Protein AF-A0A133NKD1-F1 (afdb_monomer)

Foldseek 3Di:
DVVVVVVVLVVLLVVLLVVQPDPDDDDAFDKDKFWWFDDCQWIWGDQDLPIAIEGRNVDHGAIKIAIWGFHDDDPHHTYTDGPDIDGDDQDPLQVVLVVLLVVLCPPHDLQVSLQLCQLQAQPLVSHDPVVCVLCVLLVNNVLRGHALLSVVLLLVLLLVVCVVVVHDPLVSLVVSLVVVVSSVSRHDDDLRNQLSNQLSVVVSCCVNVVDDDDPVNSLVVSVSVSCSVRVSCVPHLSNVLVSQLVCLVVQVLVLVCVVCVDQDPVVSVVSSLVSSLVSCQLSCCQPVQKRQDQSSVVCVPLVVLSSVLSSLSVVLSVCSVVPNSVVCSVVSSVSVVVSVVVSVVSSPDPPSMDGHPDRDDPVVSVVVVVVVVVVSVVSVVVSD

Organism: NCBI:txid134605

Radius of gyration: 22.09 Å; Cα contacts (8 Å, |Δi|>4): 475; chains: 1; bounding box: 61×48×62 Å

InterPro domains:
  IPR004477 ComEC/Rec2-related protein [PF03772] (120-377)
  IPR004477 ComEC/Rec2-related protein [TIGR00360] (141-310)
  IPR052159 Bacterial competence-related DNA uptake protein [PTHR30619] (53-376)

Solvent-accessible surface area (backbone atoms only — not comparable to full-atom values): 20751 Å² total; per-residue (Å²): 110,72,69,58,53,53,50,52,54,51,50,55,48,52,52,48,36,65,79,59,50,77,84,71,80,88,54,71,74,41,77,41,80,42,37,32,41,30,50,94,16,38,29,37,41,71,81,51,71,74,67,48,31,30,78,42,72,87,47,70,68,46,38,35,39,33,35,30,31,30,69,43,83,54,101,78,39,35,44,66,43,82,76,42,81,40,79,51,81,75,52,73,44,26,52,50,53,48,52,48,53,50,62,69,31,62,98,52,59,68,69,61,34,30,49,48,39,4,56,74,36,36,41,46,80,68,41,55,71,66,56,54,47,44,32,48,46,46,60,46,46,68,68,40,41,40,21,43,65,52,44,51,46,50,54,50,49,47,50,53,54,38,47,72,72,68,48,56,70,69,61,37,51,55,48,45,52,52,53,52,49,50,49,57,65,24,34,50,79,36,74,43,25,54,40,37,44,47,38,51,50,53,52,47,45,26,70,73,71,69,49,91,72,50,72,66,54,46,52,51,52,27,51,51,54,47,37,70,77,42,34,42,42,75,76,31,69,59,46,49,53,52,53,50,37,53,48,33,60,70,62,50,48,57,50,51,48,70,75,45,80,76,64,54,75,75,55,47,52,53,54,49,54,49,49,35,50,65,73,36,43,54,58,39,26,41,77,67,23,34,44,64,70,47,18,57,61,43,49,67,65,47,42,62,53,54,50,49,51,51,52,49,48,53,50,31,52,56,33,32,77,74,72,49,19,79,79,41,43,66,60,51,51,54,53,46,50,56,51,49,52,53,48,53,62,55,56,69,50,81,66,26,46,42,73,47,95,64,63,54,55,72,66,58,38,51,52,51,51,52,51,51,53,50,52,55,52,52,58,53,62,78,73,108

Structure (mmCIF, N/CA/C/O backbone):
data_AF-A0A133NKD1-F1
#
_entry.id   AF-A0A133NKD1-F1
#
loop_
_atom_site.group_PDB
_atom_site.id
_atom_site.type_symbol
_atom_site.label_atom_id
_atom_site.label_alt_id
_atom_site.label_comp_id
_atom_site.label_asym_id
_atom_site.label_entity_id
_atom_site.label_seq_id
_atom_site.pdbx_PDB_ins_code
_atom_site.Cartn_x
_atom_site.Cartn_y
_atom_site.Cartn_z
_atom_site.occupancy
_atom_site.B_iso_or_equiv
_atom_site.auth_seq_id
_atom_site.auth_comp_id
_atom_site.auth_asym_id
_atom_site.auth_atom_id
_atom_site.pdbx_PDB_model_num
ATOM 1 N N . MET A 1 1 ? -36.815 4.958 2.674 1.00 62.19 1 MET A N 1
ATOM 2 C CA . MET A 1 1 ? -35.725 5.811 2.136 1.00 62.19 1 MET A CA 1
ATOM 3 C C . MET A 1 1 ? -34.364 5.116 2.052 1.00 62.19 1 MET A C 1
ATOM 5 O O . MET A 1 1 ? -33.856 5.020 0.948 1.00 62.19 1 MET A O 1
ATOM 9 N N . LYS A 1 2 ? -33.764 4.587 3.135 1.00 70.75 2 LYS A N 1
ATOM 10 C CA . LYS A 1 2 ? -32.402 3.991 3.080 1.00 70.75 2 LYS A CA 1
ATOM 11 C C . LYS A 1 2 ? -32.243 2.848 2.058 1.00 70.75 2 LYS A C 1
ATOM 13 O O . LYS A 1 2 ? -31.287 2.861 1.297 1.00 70.75 2 LYS A O 1
ATOM 18 N N . HIS A 1 3 ? -33.197 1.916 1.980 1.00 75.06 3 HIS A N 1
ATOM 19 C CA . HIS A 1 3 ? -33.159 0.818 0.998 1.00 75.06 3 HIS A CA 1
ATOM 20 C C . HIS A 1 3 ? -33.235 1.293 -0.463 1.00 75.06 3 HIS A C 1
ATOM 22 O O . HIS A 1 3 ? -32.615 0.686 -1.326 1.00 75.06 3 HIS A O 1
ATOM 28 N N . ILE A 1 4 ? -33.925 2.410 -0.724 1.00 78.31 4 ILE A N 1
ATOM 29 C CA . ILE A 1 4 ? -34.031 3.013 -2.063 1.00 78.31 4 ILE A CA 1
ATOM 30 C C . ILE A 1 4 ? -32.682 3.607 -2.484 1.00 78.31 4 ILE A C 1
ATOM 32 O O . ILE A 1 4 ? -32.255 3.414 -3.616 1.00 78.31 4 ILE A O 1
ATOM 36 N N . ILE A 1 5 ? -31.975 4.265 -1.557 1.00 81.00 5 ILE A N 1
ATOM 37 C CA . ILE A 1 5 ? -30.634 4.809 -1.813 1.00 81.00 5 ILE A CA 1
ATOM 38 C C . ILE A 1 5 ? -29.655 3.677 -2.145 1.00 81.00 5 ILE A C 1
ATOM 40 O O . ILE A 1 5 ? -28.956 3.757 -3.148 1.00 81.00 5 ILE A O 1
ATOM 44 N N . TYR A 1 6 ? -29.630 2.598 -1.354 1.00 82.75 6 TYR A N 1
ATOM 45 C CA . TYR A 1 6 ? -28.760 1.451 -1.643 1.00 82.75 6 TYR A CA 1
ATOM 46 C C . TYR A 1 6 ? -29.097 0.777 -2.975 1.00 82.75 6 TYR A C 1
ATOM 48 O O . TYR A 1 6 ? -28.183 0.423 -3.713 1.00 82.75 6 TYR A O 1
ATOM 56 N N . PHE A 1 7 ? -30.384 0.638 -3.305 1.00 83.50 7 PHE A N 1
ATOM 57 C CA . PHE A 1 7 ? -30.811 0.110 -4.598 1.00 83.50 7 PHE A CA 1
ATOM 58 C C . PHE A 1 7 ? -30.307 0.976 -5.758 1.00 83.50 7 PHE A C 1
ATOM 60 O O . PHE A 1 7 ? -29.722 0.448 -6.697 1.00 83.50 7 PHE A O 1
ATOM 67 N N . PHE A 1 8 ? -30.456 2.300 -5.667 1.00 87.38 8 PHE A N 1
ATOM 68 C CA . PHE A 1 8 ? -29.977 3.217 -6.702 1.00 87.38 8 PHE A CA 1
ATOM 69 C C . PHE A 1 8 ? -28.451 3.173 -6.848 1.00 87.38 8 PHE A C 1
ATOM 71 O O . PHE A 1 8 ? -27.940 3.083 -7.959 1.00 87.38 8 PHE A O 1
ATOM 78 N N . LEU A 1 9 ? -27.714 3.145 -5.731 1.00 87.25 9 LEU A N 1
ATOM 79 C CA . LEU A 1 9 ? -26.256 2.994 -5.748 1.00 87.25 9 LEU A CA 1
ATOM 80 C C . LEU A 1 9 ? -25.830 1.682 -6.427 1.00 87.25 9 LEU A C 1
ATOM 82 O O . LEU A 1 9 ? -24.914 1.693 -7.248 1.00 87.25 9 LEU A O 1
ATOM 86 N N . LEU A 1 10 ? -26.495 0.565 -6.122 1.00 86.62 10 LEU A N 1
ATOM 87 C CA . LEU A 1 10 ? -26.226 -0.726 -6.763 1.00 86.62 10 LEU A CA 1
ATOM 88 C C . LEU A 1 10 ? -26.592 -0.725 -8.251 1.00 86.62 10 LEU A C 1
ATOM 90 O O . LEU A 1 10 ? -25.849 -1.290 -9.046 1.00 86.62 10 LEU A O 1
ATOM 94 N N . LEU A 1 11 ? -27.685 -0.064 -8.638 1.00 86.94 11 LEU A N 1
ATOM 95 C CA . LEU A 1 11 ? -28.083 0.078 -10.037 1.00 86.94 11 LEU A CA 1
ATOM 96 C C . LEU A 1 11 ? -27.037 0.866 -10.834 1.00 86.94 11 LEU A C 1
ATOM 98 O O . LEU A 1 11 ? -26.587 0.397 -11.876 1.00 86.94 11 LEU A O 1
ATOM 102 N N . CYS A 1 12 ? -26.594 2.018 -10.320 1.00 86.12 12 CYS A N 1
ATOM 103 C CA . CYS A 1 12 ? -25.524 2.796 -10.945 1.00 86.12 12 CYS A CA 1
ATOM 104 C C . CYS A 1 12 ? -24.234 1.978 -11.065 1.00 86.12 12 CYS A C 1
ATOM 106 O O . CYS A 1 12 ? -23.553 2.057 -12.083 1.00 86.12 12 CYS A O 1
ATOM 108 N N . LEU A 1 13 ? -23.909 1.173 -10.046 1.00 85.19 13 LEU A N 1
ATOM 109 C CA . LEU A 1 13 ? -22.760 0.270 -10.078 1.00 85.19 13 LEU A CA 1
ATOM 110 C C . LEU A 1 13 ? -22.907 -0.805 -11.157 1.00 85.19 13 LEU A C 1
ATOM 112 O O . LEU A 1 13 ? -21.966 -1.020 -11.912 1.00 85.19 13 LEU A O 1
ATOM 116 N N . GLY A 1 14 ? -24.080 -1.427 -11.275 1.00 81.44 14 GLY A N 1
ATOM 117 C CA . GLY A 1 14 ? -24.364 -2.413 -12.316 1.00 81.44 14 GLY A CA 1
ATOM 118 C C . GLY A 1 14 ? -24.193 -1.845 -13.725 1.00 81.44 14 GLY A C 1
ATOM 119 O O . GLY A 1 14 ? -23.487 -2.441 -14.533 1.00 81.44 14 GLY A O 1
ATOM 120 N N . ILE A 1 15 ? -24.759 -0.661 -13.990 1.00 82.06 15 ILE A N 1
ATOM 121 C CA . ILE A 1 15 ? -24.609 0.041 -15.278 1.00 82.06 15 ILE A CA 1
ATOM 122 C C . ILE A 1 15 ? -23.130 0.328 -15.554 1.00 82.06 15 ILE A C 1
ATOM 124 O O . ILE A 1 15 ? -22.613 -0.001 -16.618 1.00 82.06 15 ILE A O 1
ATOM 128 N N . ARG A 1 16 ? -22.421 0.879 -14.564 1.00 80.56 16 ARG A N 1
ATOM 129 C CA . ARG A 1 16 ? -21.008 1.240 -14.695 1.00 80.56 16 ARG A CA 1
ATOM 130 C C . ARG A 1 16 ? -20.103 0.034 -14.964 1.00 80.56 16 ARG A C 1
ATOM 132 O O . ARG A 1 16 ? -19.147 0.165 -15.722 1.00 80.56 16 ARG A O 1
ATOM 139 N N . LEU A 1 17 ? -20.382 -1.116 -14.348 1.00 79.00 17 LEU A N 1
ATOM 140 C CA . LEU A 1 17 ? -19.657 -2.366 -14.597 1.00 79.00 17 LEU A CA 1
ATOM 141 C C . LEU A 1 17 ? -19.950 -2.904 -16.004 1.00 79.00 17 LEU A C 1
ATOM 143 O O . LEU A 1 17 ? -19.018 -3.291 -16.701 1.00 79.00 17 LEU A O 1
ATOM 147 N N . TYR A 1 18 ? -21.214 -2.874 -16.434 1.00 76.62 18 TYR A N 1
ATOM 148 C CA . TYR A 1 18 ? -21.633 -3.344 -17.756 1.00 76.62 18 TYR A CA 1
ATOM 149 C C . TYR A 1 18 ? -21.004 -2.537 -18.903 1.00 76.62 18 TYR A C 1
ATOM 151 O O . TYR A 1 18 ? -20.548 -3.117 -19.879 1.00 76.62 18 TYR A O 1
ATOM 159 N N . GLU A 1 19 ? -20.927 -1.210 -18.778 1.00 72.75 19 GLU A N 1
ATOM 160 C CA . GLU A 1 19 ? -20.387 -0.338 -19.834 1.00 72.75 19 GLU A CA 1
ATOM 161 C C . GLU A 1 19 ? -18.860 -0.387 -19.992 1.00 72.75 19 GLU A C 1
ATOM 163 O O . GLU A 1 19 ? -18.335 0.080 -21.001 1.00 72.75 19 GLU A O 1
ATOM 168 N N . LYS A 1 20 ? -18.123 -0.830 -18.965 1.00 68.44 20 LYS A N 1
ATOM 169 C CA . LYS A 1 20 ? -16.663 -0.629 -18.888 1.00 68.44 20 LYS A CA 1
ATOM 170 C C . LYS A 1 20 ? -15.842 -1.893 -18.717 1.00 68.44 20 LYS A C 1
ATOM 172 O O . LYS A 1 20 ? -14.627 -1.827 -18.896 1.00 68.44 20 LYS A O 1
ATOM 177 N N . ILE A 1 21 ? -16.452 -3.013 -18.348 1.00 64.06 21 ILE A N 1
ATOM 178 C CA . ILE A 1 21 ? -15.750 -4.292 -18.354 1.00 64.06 21 ILE A CA 1
ATOM 179 C C . ILE A 1 21 ? -15.891 -4.873 -19.759 1.00 64.06 21 ILE A C 1
ATOM 181 O O . ILE A 1 21 ? -16.859 -5.566 -20.057 1.00 64.06 21 ILE A O 1
ATOM 185 N N . ASP A 1 22 ? -14.917 -4.575 -20.618 1.00 58.78 22 ASP A N 1
ATOM 186 C CA . ASP A 1 22 ? -14.741 -5.333 -21.852 1.00 58.78 22 ASP A CA 1
ATOM 187 C C . ASP A 1 22 ? -14.239 -6.730 -21.487 1.00 58.78 22 ASP A C 1
ATOM 189 O O . ASP A 1 22 ? -13.121 -6.909 -21.000 1.00 58.78 22 ASP A O 1
ATOM 193 N N . PHE A 1 23 ? -15.102 -7.721 -21.691 1.00 55.69 23 PHE A N 1
ATOM 194 C CA . PHE A 1 23 ? -14.771 -9.138 -21.536 1.00 55.69 23 PHE A CA 1
ATOM 195 C C . PHE A 1 23 ? -14.099 -9.722 -22.787 1.00 55.69 23 PHE A C 1
ATOM 197 O O . PHE A 1 23 ? -13.771 -10.906 -22.796 1.00 55.69 23 PHE A O 1
ATOM 204 N N . TYR A 1 24 ? -13.921 -8.925 -23.845 1.00 54.00 24 TYR A N 1
ATOM 205 C CA . TYR A 1 24 ? -13.386 -9.403 -25.113 1.00 54.00 24 TYR A CA 1
ATOM 206 C C . TYR A 1 24 ? -11.884 -9.679 -25.016 1.00 54.00 24 TYR A C 1
ATOM 208 O O . TYR A 1 24 ? -11.109 -8.893 -24.464 1.00 54.00 24 TYR A O 1
ATOM 216 N N . GLU A 1 25 ? -11.478 -10.835 -25.538 1.00 62.97 25 GLU A N 1
ATOM 217 C CA . GLU A 1 25 ? -10.070 -11.167 -25.714 1.00 62.97 25 GLU A CA 1
ATOM 218 C C . GLU A 1 25 ? -9.441 -10.222 -26.737 1.00 62.97 25 GLU A C 1
ATOM 220 O O . GLU A 1 25 ? -10.036 -9.935 -27.767 1.00 62.97 25 GLU A O 1
ATOM 225 N N . LEU A 1 26 ? -8.232 -9.750 -26.434 1.00 71.25 26 LEU A N 1
ATOM 226 C CA . LEU A 1 26 ? -7.439 -8.946 -27.358 1.00 71.25 26 LEU A CA 1
ATOM 227 C C . LEU A 1 26 ? -6.907 -9.804 -28.501 1.00 71.25 26 LEU A C 1
ATOM 229 O O . LEU A 1 26 ? -6.305 -10.856 -28.227 1.00 71.25 26 LEU A O 1
ATOM 233 N N . TYR A 1 27 ? -7.053 -9.296 -29.723 1.00 75.25 27 TYR A N 1
ATOM 234 C CA . TYR A 1 27 ? -6.557 -9.923 -30.947 1.00 75.25 27 TYR A CA 1
ATOM 235 C C . TYR A 1 27 ? -5.380 -9.147 -31.550 1.00 75.25 27 TYR A C 1
ATOM 237 O O . TYR A 1 27 ? -5.255 -7.934 -31.385 1.00 75.25 27 TYR A O 1
ATOM 245 N N . GLU A 1 28 ? -4.509 -9.857 -32.262 1.00 82.25 28 GLU A N 1
ATOM 246 C CA . GLU A 1 28 ? -3.465 -9.237 -33.084 1.00 82.25 28 GLU A CA 1
ATOM 247 C C . GLU A 1 28 ? -4.114 -8.406 -34.207 1.00 82.25 28 GLU A C 1
ATOM 249 O O . GLU A 1 28 ? -5.122 -8.813 -34.789 1.00 82.25 28 GLU A O 1
ATOM 254 N N . GLY A 1 29 ? -3.573 -7.215 -34.469 1.00 79.25 29 GLY A N 1
ATOM 255 C CA . GLY A 1 29 ? -4.135 -6.205 -35.375 1.00 79.25 29 GLY A CA 1
ATOM 256 C C . GLY A 1 29 ? -5.230 -5.318 -34.763 1.00 79.25 29 GLY A C 1
ATOM 257 O O . GLY A 1 29 ? -5.755 -4.427 -35.431 1.00 79.25 29 GLY A O 1
ATOM 258 N N . GLU A 1 30 ? -5.608 -5.526 -33.497 1.00 85.25 30 GLU A N 1
ATOM 259 C CA . GLU A 1 30 ? -6.584 -4.670 -32.819 1.00 85.25 30 GLU A CA 1
ATOM 260 C C . GLU A 1 30 ? -5.946 -3.346 -32.370 1.00 85.25 30 GLU A C 1
ATOM 262 O O . GLU A 1 30 ? -4.880 -3.326 -31.745 1.00 85.25 30 GLU A O 1
ATOM 267 N N . LYS A 1 31 ? -6.630 -2.228 -32.646 1.00 86.31 31 LYS A N 1
ATOM 268 C CA . LYS A 1 31 ? -6.233 -0.897 -32.171 1.00 86.31 31 LYS A CA 1
ATOM 269 C C . LYS A 1 31 ? -6.848 -0.594 -30.824 1.00 86.31 31 LYS A C 1
ATOM 271 O O . LYS A 1 31 ? -8.061 -0.666 -30.638 1.00 86.31 31 LYS A O 1
ATOM 276 N N . ILE A 1 32 ? -5.996 -0.205 -29.890 1.00 85.81 32 ILE A N 1
ATOM 277 C CA . ILE A 1 32 ? -6.346 -0.067 -28.492 1.00 85.81 32 ILE A CA 1
ATOM 278 C C . ILE A 1 32 ? -5.828 1.231 -27.893 1.00 85.81 32 ILE A C 1
ATOM 280 O O . ILE A 1 32 ? -4.662 1.584 -28.024 1.00 85.81 32 ILE A O 1
ATOM 284 N N . PHE A 1 33 ? -6.687 1.922 -27.148 1.00 85.25 33 PHE A N 1
ATOM 285 C CA . PHE A 1 33 ? -6.259 3.066 -26.352 1.00 85.25 33 PHE A CA 1
ATOM 286 C C . PHE A 1 33 ? -5.637 2.601 -25.030 1.00 85.25 33 PHE A C 1
ATOM 288 O O . PHE A 1 33 ? -6.287 1.908 -24.233 1.00 85.25 33 PHE A O 1
ATOM 295 N N . LEU A 1 34 ? -4.396 3.007 -24.767 1.00 83.44 34 LEU A N 1
ATOM 296 C CA . LEU A 1 34 ? -3.680 2.701 -23.533 1.00 83.44 34 LEU A CA 1
ATOM 297 C C . LEU A 1 34 ? -3.159 3.965 -22.861 1.00 83.44 34 LEU A C 1
ATOM 299 O O . LEU A 1 34 ? -2.556 4.835 -23.485 1.00 83.44 34 LEU A O 1
ATOM 303 N N . GLU A 1 35 ? -3.326 4.005 -21.543 1.00 85.12 35 GLU A N 1
ATOM 304 C CA . GLU A 1 35 ? -2.489 4.830 -20.679 1.00 85.12 35 GLU A CA 1
ATOM 305 C C . GLU A 1 35 ? -1.326 3.959 -20.204 1.00 85.12 35 GLU A C 1
ATOM 307 O O . GLU A 1 35 ? -1.556 2.920 -19.584 1.00 85.12 35 GLU A O 1
ATOM 312 N N . LEU A 1 36 ? -0.093 4.354 -20.510 1.00 83.38 36 LEU A N 1
ATOM 313 C CA . LEU A 1 36 ? 1.135 3.633 -20.190 1.00 83.38 36 LEU A CA 1
ATOM 314 C C . LEU A 1 36 ? 2.007 4.435 -19.225 1.00 83.38 36 LEU A C 1
ATOM 316 O O . LEU A 1 36 ? 2.094 5.658 -19.299 1.00 83.38 36 LEU A O 1
ATOM 320 N N . GLU A 1 37 ? 2.727 3.735 -18.360 1.00 80.12 37 GLU A N 1
ATOM 321 C CA . GLU A 1 37 ? 3.894 4.280 -17.669 1.00 80.12 37 GLU A CA 1
ATOM 322 C C . GLU A 1 37 ? 5.147 3.559 -18.168 1.00 80.12 37 GLU A C 1
ATOM 324 O O . GLU A 1 37 ? 5.173 2.328 -18.190 1.00 80.12 37 GLU A O 1
ATOM 329 N N . VAL A 1 38 ? 6.150 4.325 -18.600 1.00 82.19 38 VAL A N 1
ATOM 330 C CA . VAL A 1 38 ? 7.425 3.834 -19.134 1.00 82.19 38 VAL A CA 1
ATOM 331 C C . VAL A 1 38 ? 8.556 4.161 -18.162 1.00 82.19 38 VAL A C 1
ATOM 333 O O . VAL A 1 38 ? 8.595 5.258 -17.606 1.00 82.19 38 VAL A O 1
ATOM 336 N N . TYR A 1 39 ? 9.451 3.199 -17.932 1.00 75.25 39 TYR A N 1
ATOM 337 C CA . TYR A 1 39 ? 10.703 3.375 -17.183 1.00 75.25 39 TYR A CA 1
ATOM 338 C C . TYR A 1 39 ? 11.741 2.413 -17.730 1.00 75.25 39 TYR A C 1
ATOM 340 O O . TYR A 1 39 ? 11.453 1.222 -17.905 1.00 75.25 39 TYR A O 1
ATOM 348 N N . HIS A 1 40 ? 12.926 2.935 -18.027 1.00 73.69 40 HIS A N 1
ATOM 349 C CA . HIS A 1 40 ? 14.023 2.212 -18.662 1.00 73.69 40 HIS A CA 1
ATOM 350 C C . HIS A 1 40 ? 13.547 1.352 -19.845 1.00 73.69 40 HIS A C 1
ATOM 352 O O . HIS A 1 40 ? 13.880 0.170 -19.962 1.00 73.69 40 HIS A O 1
ATOM 358 N N . GLY A 1 41 ? 12.693 1.933 -20.695 1.00 75.06 41 GLY A N 1
ATOM 359 C CA . GLY A 1 41 ? 12.200 1.284 -21.907 1.00 75.06 41 GLY A CA 1
ATOM 360 C C . GLY A 1 41 ? 11.145 0.189 -21.706 1.00 75.06 41 GLY A C 1
ATOM 361 O O . GLY A 1 41 ? 10.854 -0.558 -22.640 1.00 75.06 41 GLY A O 1
ATOM 362 N N . ARG A 1 42 ? 10.568 0.039 -20.506 1.00 80.06 42 ARG A N 1
ATOM 363 C CA . ARG A 1 42 ? 9.476 -0.913 -20.228 1.00 80.06 42 ARG A CA 1
ATOM 364 C C . ARG A 1 42 ? 8.186 -0.165 -19.936 1.00 80.06 42 ARG A C 1
ATOM 366 O O . ARG A 1 42 ? 8.153 0.629 -19.004 1.00 80.06 42 ARG A O 1
ATOM 373 N N . GLY A 1 43 ? 7.139 -0.450 -20.706 1.00 80.75 43 GLY A N 1
ATOM 374 C CA . GLY A 1 43 ? 5.807 0.127 -20.555 1.00 80.75 43 GLY A CA 1
ATOM 375 C C . GLY A 1 43 ? 4.857 -0.779 -19.769 1.00 80.75 43 GLY A C 1
ATOM 376 O O . GLY A 1 43 ? 4.867 -2.000 -19.944 1.00 80.75 43 GLY A O 1
ATOM 377 N N . ARG A 1 44 ? 4.008 -0.186 -18.926 1.00 81.88 44 ARG A N 1
ATOM 378 C CA . ARG A 1 44 ? 2.914 -0.862 -18.213 1.00 81.88 44 ARG A CA 1
ATOM 379 C C . ARG A 1 44 ? 1.596 -0.121 -18.417 1.00 81.88 44 ARG A C 1
ATOM 381 O O . ARG A 1 44 ? 1.525 1.065 -18.109 1.00 81.88 44 ARG A O 1
ATOM 388 N N . SER A 1 45 ? 0.538 -0.822 -18.830 1.00 81.44 45 SER A N 1
ATOM 389 C CA . SER A 1 45 ? -0.804 -0.232 -18.940 1.00 81.44 45 SER A CA 1
ATOM 390 C C 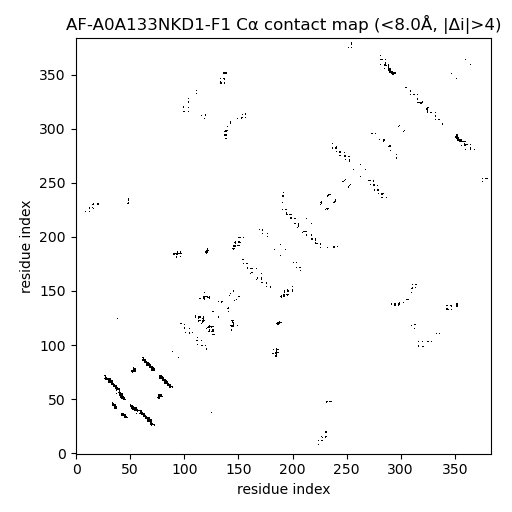. SER A 1 45 ? -1.446 0.068 -17.588 1.00 81.44 45 SER A C 1
ATOM 392 O O . SER A 1 45 ? -1.373 -0.745 -16.663 1.00 81.44 45 SER A O 1
ATOM 394 N N . LEU A 1 46 ? -2.160 1.187 -17.519 1.00 72.69 46 LEU A N 1
ATOM 395 C CA . LEU A 1 46 ? -2.805 1.722 -16.320 1.00 72.69 46 LEU A CA 1
ATOM 396 C C . LEU A 1 46 ? -4.332 1.603 -16.352 1.00 72.69 46 LEU A C 1
ATOM 398 O O . LEU A 1 46 ? -4.966 1.520 -15.306 1.00 72.69 46 LEU A O 1
ATOM 402 N N . ASN A 1 47 ? -4.924 1.588 -17.544 1.00 71.00 47 ASN A N 1
ATOM 403 C CA . ASN A 1 47 ? -6.368 1.701 -17.765 1.00 71.00 47 ASN A CA 1
ATOM 404 C C . ASN A 1 47 ? -7.052 0.366 -18.126 1.00 71.00 47 ASN A C 1
ATOM 406 O O . ASN A 1 47 ? -8.187 0.366 -18.598 1.00 71.00 47 ASN A O 1
ATOM 410 N N . ARG A 1 48 ? -6.375 -0.770 -17.932 1.00 68.88 48 ARG A N 1
ATOM 411 C CA . ARG A 1 48 ? -6.832 -2.103 -18.359 1.00 68.88 48 ARG A CA 1
ATOM 412 C C . ARG A 1 48 ? -6.927 -3.071 -17.184 1.00 68.88 48 ARG A C 1
ATOM 414 O O . ARG A 1 48 ? -6.102 -3.028 -16.274 1.00 68.88 48 ARG A O 1
ATOM 421 N N . TYR A 1 49 ? -7.896 -3.990 -17.252 1.00 58.69 49 TYR A N 1
ATOM 422 C CA . TYR A 1 49 ? -8.032 -5.098 -16.300 1.00 58.69 49 TYR A CA 1
ATOM 423 C C . TYR A 1 49 ? -6.807 -6.025 -16.323 1.00 58.69 49 TYR A C 1
ATOM 425 O O . TYR A 1 49 ? -6.144 -6.233 -15.306 1.00 58.69 49 TYR A O 1
ATOM 433 N N . GLN A 1 50 ? -6.486 -6.560 -17.503 1.00 66.62 50 GLN A N 1
ATOM 434 C CA . GLN A 1 50 ? -5.246 -7.289 -17.726 1.00 66.62 50 GLN A CA 1
ATOM 435 C C . GLN A 1 50 ? -4.148 -6.272 -18.011 1.00 66.62 50 GLN A C 1
ATOM 437 O O . GLN A 1 50 ? -4.191 -5.563 -19.014 1.00 66.62 50 GLN A O 1
ATOM 442 N N . THR A 1 51 ? -3.185 -6.172 -17.093 1.00 70.81 51 THR A N 1
ATOM 443 C CA . THR A 1 51 ? -2.039 -5.282 -17.276 1.00 70.81 51 THR A CA 1
ATOM 444 C C . THR A 1 51 ? -1.228 -5.749 -18.481 1.00 70.81 51 THR A C 1
ATOM 446 O O . THR A 1 51 ? -0.677 -6.848 -18.475 1.00 70.81 51 THR A O 1
ATOM 449 N N . ILE A 1 52 ? -1.132 -4.891 -19.489 1.00 77.75 52 ILE A N 1
ATOM 450 C CA . ILE A 1 52 ? -0.260 -5.064 -20.640 1.00 77.75 52 ILE A CA 1
ATOM 451 C C . ILE A 1 52 ? 1.130 -4.566 -20.250 1.00 77.75 52 ILE A C 1
ATOM 453 O O . ILE A 1 52 ? 1.303 -3.413 -19.847 1.00 77.75 52 ILE A O 1
ATOM 457 N N . TYR A 1 53 ? 2.113 -5.452 -20.358 1.00 80.38 53 TYR A N 1
ATOM 458 C CA . TYR A 1 53 ? 3.527 -5.108 -20.285 1.00 80.38 53 TYR A CA 1
ATOM 459 C C . TYR A 1 53 ? 4.080 -5.052 -21.701 1.00 80.38 53 TYR A C 1
ATOM 461 O O . TYR A 1 53 ? 3.811 -5.947 -22.493 1.00 80.38 53 TYR A O 1
ATOM 469 N N . THR A 1 54 ? 4.853 -4.026 -22.025 1.00 83.44 54 THR A N 1
ATOM 470 C CA . THR A 1 54 ? 5.412 -3.836 -23.366 1.00 83.44 54 THR A CA 1
ATOM 471 C C . THR A 1 54 ? 6.848 -3.325 -23.283 1.00 83.44 54 THR A C 1
ATOM 473 O O . THR A 1 54 ? 7.276 -2.800 -22.249 1.00 83.44 54 THR A O 1
ATOM 476 N N . LYS A 1 55 ? 7.621 -3.507 -24.351 1.00 83.75 55 LYS A N 1
ATOM 477 C CA . LYS A 1 55 ? 8.964 -2.940 -24.486 1.00 83.75 55 LYS A CA 1
ATOM 478 C C . LYS A 1 55 ? 8.870 -1.736 -25.413 1.00 83.75 55 LYS A C 1
ATOM 480 O O . LYS A 1 55 ? 8.547 -1.884 -26.579 1.00 83.75 55 LYS A O 1
ATOM 485 N N . LEU A 1 56 ? 9.170 -0.562 -24.876 1.00 81.69 56 LEU A N 1
ATOM 486 C CA . LEU A 1 56 ? 9.174 0.716 -25.583 1.00 81.69 56 LEU A CA 1
ATOM 487 C C . LEU A 1 56 ? 10.522 1.385 -25.323 1.00 81.69 56 LEU A C 1
ATOM 489 O O . LEU A 1 56 ? 10.603 2.397 -24.633 1.00 81.69 56 LEU A O 1
ATOM 493 N N . ALA A 1 57 ? 11.594 0.747 -25.804 1.00 75.44 57 ALA A N 1
ATOM 494 C CA . ALA A 1 57 ? 12.978 1.129 -25.506 1.00 75.44 57 ALA A CA 1
ATOM 495 C C . ALA A 1 57 ? 13.325 2.564 -25.931 1.00 75.44 57 ALA A C 1
ATOM 497 O O . ALA A 1 57 ? 14.222 3.172 -25.357 1.00 75.44 57 ALA A O 1
ATOM 498 N N . GLU A 1 58 ? 12.598 3.096 -26.909 1.00 80.19 58 GLU A N 1
ATOM 499 C CA . GLU A 1 58 ? 12.804 4.425 -27.482 1.00 80.19 58 GLU A CA 1
ATOM 500 C C . GLU A 1 58 ? 12.174 5.554 -26.651 1.00 80.19 58 GLU A C 1
ATOM 502 O O . GLU A 1 58 ? 12.475 6.724 -26.875 1.00 80.19 58 GLU A O 1
ATOM 507 N N . LEU A 1 59 ? 11.303 5.228 -25.689 1.00 82.75 59 LEU A N 1
ATOM 508 C CA . LEU A 1 59 ? 10.607 6.224 -24.880 1.00 82.75 59 LEU A CA 1
ATOM 509 C C . LEU A 1 59 ? 11.354 6.529 -23.581 1.00 82.75 59 LEU A C 1
ATOM 511 O O . LEU A 1 59 ? 11.736 5.634 -22.826 1.00 82.75 59 LEU A O 1
ATOM 515 N N . GLU A 1 60 ? 11.479 7.823 -23.286 1.00 83.44 60 GLU A N 1
ATOM 516 C CA . GLU A 1 60 ? 11.936 8.300 -21.984 1.00 83.44 60 GLU A CA 1
ATOM 517 C C . GLU A 1 60 ? 10.977 7.892 -20.864 1.00 83.44 60 GLU A C 1
ATOM 519 O O . GLU A 1 60 ? 9.766 7.742 -21.070 1.00 83.44 60 GLU A O 1
ATOM 524 N N . ASP A 1 61 ? 11.500 7.842 -19.643 1.00 80.50 61 ASP A N 1
ATOM 525 C CA . ASP A 1 61 ? 10.705 7.587 -18.452 1.00 80.50 61 ASP A CA 1
ATOM 526 C C . ASP A 1 61 ? 9.583 8.625 -18.292 1.00 80.50 61 ASP A C 1
ATOM 528 O O . ASP A 1 61 ? 9.798 9.843 -18.341 1.00 80.50 61 ASP A O 1
ATOM 532 N N . GLY A 1 62 ? 8.359 8.151 -18.072 1.00 78.50 62 GLY A N 1
ATOM 533 C CA . GLY A 1 62 ? 7.194 9.019 -17.946 1.00 78.50 62 GLY A CA 1
ATOM 534 C C . GLY A 1 62 ? 5.872 8.311 -18.201 1.00 78.50 62 GLY A C 1
ATOM 535 O O . GLY A 1 62 ? 5.822 7.115 -18.481 1.00 78.50 62 GLY A O 1
ATOM 536 N N . ARG A 1 63 ? 4.777 9.067 -18.094 1.00 83.94 63 ARG A N 1
ATOM 537 C CA . ARG A 1 63 ? 3.438 8.588 -18.444 1.00 83.94 63 ARG A CA 1
ATOM 538 C C . ARG A 1 63 ? 3.064 9.031 -19.843 1.00 83.94 63 ARG A C 1
ATOM 540 O O . ARG A 1 63 ? 3.336 10.165 -20.230 1.00 83.94 63 ARG A O 1
ATOM 547 N N . TYR A 1 64 ? 2.388 8.149 -20.554 1.00 86.62 64 TYR A N 1
ATOM 548 C CA . TYR A 1 64 ? 1.940 8.360 -21.914 1.00 86.62 64 TYR A CA 1
ATOM 549 C C . TYR A 1 64 ? 0.491 7.903 -22.057 1.00 86.62 64 TYR A C 1
ATOM 551 O O . TYR A 1 64 ? 0.056 6.975 -21.381 1.00 86.62 64 TYR A O 1
ATOM 559 N N . GLU A 1 65 ? -0.264 8.553 -22.926 1.00 89.88 65 GLU A N 1
ATOM 560 C CA . GLU A 1 65 ? -1.591 8.113 -23.351 1.00 89.88 65 GLU A CA 1
ATOM 561 C C . GLU A 1 65 ? -1.643 8.129 -24.876 1.00 89.88 65 GLU A C 1
ATOM 563 O O . GLU A 1 65 ? -1.051 9.011 -25.504 1.00 89.88 65 GLU A O 1
ATOM 568 N N . GLY A 1 66 ? -2.279 7.131 -25.478 1.00 89.44 66 GLY A N 1
ATOM 569 C CA . GLY A 1 66 ? -2.196 6.959 -26.919 1.00 89.44 66 GLY A CA 1
ATOM 570 C C . GLY A 1 66 ? -2.924 5.734 -27.442 1.00 89.44 66 GLY A C 1
ATOM 571 O O . GLY A 1 66 ? -3.409 4.904 -26.671 1.00 89.44 66 GLY A O 1
ATOM 572 N N . GLU A 1 67 ? -2.993 5.636 -28.762 1.00 90.44 67 GLU A N 1
ATOM 573 C CA . GLU A 1 67 ? -3.495 4.459 -29.465 1.00 90.44 67 GLU A CA 1
ATOM 574 C C . GLU A 1 67 ? -2.331 3.575 -29.904 1.00 90.44 67 GLU A C 1
ATOM 576 O O . GLU A 1 67 ? -1.335 4.060 -30.445 1.00 90.44 67 GLU A O 1
ATOM 581 N N . PHE A 1 68 ? -2.485 2.276 -29.676 1.00 89.75 68 PHE A N 1
ATOM 582 C CA . PHE A 1 68 ? -1.502 1.249 -29.983 1.00 89.75 68 PHE A CA 1
ATOM 583 C C . PHE A 1 68 ? -2.155 0.135 -30.787 1.00 89.75 68 PHE A C 1
ATOM 585 O O . PHE A 1 68 ? -3.293 -0.233 -30.505 1.00 89.75 68 PHE A O 1
ATOM 592 N N . GLU A 1 69 ? -1.435 -0.427 -31.747 1.00 90.00 69 GLU A N 1
ATOM 593 C CA . GLU A 1 69 ? -1.850 -1.632 -32.465 1.00 90.00 69 GLU A CA 1
ATOM 594 C C . GLU A 1 69 ? -1.113 -2.843 -31.890 1.00 90.00 69 GLU A C 1
ATOM 596 O O . GLU A 1 69 ? 0.093 -2.784 -31.640 1.00 90.00 69 GLU A O 1
ATOM 601 N N . ILE A 1 70 ? -1.841 -3.925 -31.610 1.00 88.50 70 ILE A N 1
ATOM 602 C CA . ILE A 1 70 ? -1.245 -5.150 -31.066 1.00 88.50 70 ILE A CA 1
ATOM 603 C C . ILE A 1 70 ? -0.588 -5.924 -32.207 1.00 88.50 70 ILE A C 1
ATOM 605 O O . ILE A 1 70 ? -1.291 -6.498 -33.034 1.00 88.50 70 ILE A O 1
ATOM 609 N N . LEU A 1 71 ? 0.742 -5.978 -32.226 1.00 86.88 71 LEU A N 1
ATOM 610 C CA . LEU A 1 71 ? 1.496 -6.730 -33.232 1.00 86.88 71 LEU A CA 1
ATOM 611 C C . LEU A 1 71 ? 1.602 -8.211 -32.867 1.00 86.88 71 LEU A C 1
ATOM 613 O O . LEU A 1 71 ? 1.324 -9.072 -33.692 1.00 86.88 71 LEU A O 1
ATOM 617 N N . GLU A 1 72 ? 1.980 -8.498 -31.621 1.00 85.75 72 GLU A N 1
ATOM 618 C CA . GLU A 1 72 ? 2.144 -9.865 -31.124 1.00 85.75 72 GLU A CA 1
ATOM 619 C C . GLU A 1 72 ? 1.723 -9.954 -29.654 1.00 85.75 72 GLU A C 1
ATOM 621 O O . GLU A 1 72 ? 2.052 -9.092 -28.823 1.00 85.75 72 GLU A O 1
ATOM 626 N N . LYS A 1 73 ? 1.012 -11.032 -29.311 1.00 81.00 73 LYS A N 1
ATOM 627 C CA . LYS A 1 73 ? 0.594 -11.331 -27.938 1.00 81.00 73 LYS A CA 1
ATOM 628 C C . LYS A 1 73 ? 1.370 -12.521 -27.382 1.00 81.00 73 LYS A C 1
ATOM 630 O O . LYS A 1 73 ? 1.077 -13.673 -27.688 1.00 81.00 73 LYS A O 1
ATOM 635 N N . THR A 1 74 ? 2.283 -12.259 -26.448 1.00 77.56 74 THR A N 1
ATOM 636 C CA . THR A 1 74 ? 2.933 -13.323 -25.665 1.00 77.56 74 THR A CA 1
ATOM 637 C C . THR A 1 74 ? 2.288 -13.466 -24.278 1.00 77.56 74 THR A C 1
ATOM 639 O O . THR A 1 74 ? 1.615 -12.547 -23.802 1.00 77.56 74 THR A O 1
ATOM 642 N N . PRO A 1 75 ? 2.523 -14.576 -23.549 1.00 66.94 75 PRO A N 1
ATOM 643 C CA . PRO A 1 75 ? 2.025 -14.738 -22.179 1.00 66.94 75 PRO A CA 1
ATOM 644 C C . PRO A 1 75 ? 2.535 -13.690 -21.175 1.00 66.94 75 PRO A C 1
ATOM 646 O O . PRO A 1 75 ? 1.969 -13.565 -20.089 1.00 66.94 75 PRO A O 1
ATOM 649 N N . TYR A 1 76 ? 3.616 -12.968 -21.498 1.00 63.66 76 TYR A N 1
ATOM 650 C CA . TYR A 1 76 ? 4.310 -12.073 -20.565 1.00 63.66 76 TYR A CA 1
ATOM 651 C C . TYR A 1 76 ? 4.374 -10.613 -21.024 1.00 63.66 76 TYR A C 1
ATOM 653 O O . TYR A 1 76 ? 4.475 -9.725 -20.177 1.00 63.66 76 TYR A O 1
ATOM 661 N N . TYR A 1 77 ? 4.354 -10.355 -22.331 1.00 80.56 77 TYR A N 1
ATOM 662 C CA . TYR A 1 77 ? 4.418 -9.016 -22.910 1.00 80.56 77 TYR A CA 1
ATOM 663 C C . TYR A 1 77 ? 3.648 -8.928 -24.231 1.00 80.56 77 TYR A C 1
ATOM 665 O O . TYR A 1 77 ? 3.462 -9.923 -24.928 1.00 80.56 77 TYR A O 1
ATOM 673 N N . TYR A 1 78 ? 3.233 -7.716 -24.570 1.00 84.00 78 TYR A N 1
ATOM 674 C CA . TYR A 1 78 ? 2.610 -7.366 -25.836 1.00 84.00 78 TYR A CA 1
ATOM 675 C C . TYR A 1 78 ? 3.605 -6.536 -26.635 1.00 84.00 78 TYR A C 1
ATOM 677 O O . TYR A 1 78 ? 4.173 -5.562 -26.116 1.00 84.00 78 TYR A O 1
ATOM 685 N N . GLU A 1 79 ? 3.813 -6.927 -27.882 1.00 86.38 79 GLU A N 1
ATOM 686 C CA . GLU A 1 79 ? 4.490 -6.086 -28.854 1.00 86.38 79 GLU A CA 1
ATOM 687 C C . GLU A 1 79 ? 3.460 -5.124 -29.439 1.00 86.38 79 GLU A C 1
ATOM 689 O O . GLU A 1 79 ? 2.398 -5.543 -29.900 1.00 86.38 79 GLU A O 1
ATOM 694 N N . LEU A 1 80 ? 3.730 -3.827 -29.302 1.00 88.31 80 LEU A N 1
ATOM 695 C CA . LEU A 1 80 ? 2.787 -2.766 -29.626 1.00 88.31 80 LEU A CA 1
ATOM 696 C C . LEU A 1 80 ? 3.421 -1.815 -30.633 1.00 88.31 80 LEU A C 1
ATOM 698 O O . LEU A 1 80 ? 4.519 -1.312 -30.392 1.00 88.31 80 LEU A O 1
ATOM 702 N N . GLU A 1 81 ? 2.699 -1.512 -31.704 1.00 88.69 81 GLU A N 1
ATOM 703 C CA . GLU A 1 81 ? 3.027 -0.399 -32.589 1.00 88.69 81 GLU A CA 1
ATOM 704 C C . GLU A 1 81 ? 2.366 0.880 -32.072 1.00 88.69 81 GLU A C 1
ATOM 706 O O . GLU A 1 81 ? 1.196 0.883 -31.685 1.00 88.69 81 GLU A O 1
ATOM 711 N N . ILE A 1 82 ? 3.113 1.984 -32.043 1.00 90.38 82 ILE A N 1
ATOM 712 C CA . ILE A 1 82 ? 2.605 3.282 -31.594 1.00 90.38 82 ILE A CA 1
ATOM 713 C C . ILE A 1 82 ? 1.839 3.941 -32.752 1.00 90.38 82 ILE A C 1
ATOM 715 O O . ILE A 1 82 ? 2.457 4.456 -33.680 1.00 90.38 82 ILE A O 1
ATOM 719 N N . CYS A 1 83 ? 0.505 3.995 -32.684 1.00 88.75 83 CYS A N 1
ATOM 720 C CA . CYS A 1 83 ? -0.303 4.739 -33.660 1.00 88.75 83 CYS A CA 1
ATOM 721 C C . CYS A 1 83 ? -0.385 6.231 -33.310 1.00 88.75 83 CYS A C 1
ATOM 723 O O . CYS A 1 83 ? -0.315 7.097 -34.180 1.00 88.75 83 CYS A O 1
ATOM 725 N N . SER A 1 84 ? -0.554 6.543 -32.024 1.00 89.25 84 SER A N 1
ATOM 726 C CA . SER A 1 84 ? -0.518 7.907 -31.497 1.00 89.25 84 SER A CA 1
ATOM 727 C C . SER A 1 84 ? 0.005 7.901 -30.066 1.00 89.25 84 SER A C 1
ATOM 729 O O . SER A 1 84 ? -0.250 6.964 -29.315 1.00 89.25 84 SER A O 1
ATOM 731 N N . LEU A 1 85 ? 0.747 8.938 -29.674 1.00 91.25 85 LEU A N 1
ATOM 732 C CA . LEU A 1 85 ? 1.333 9.020 -28.340 1.00 91.25 85 LEU A CA 1
ATOM 733 C C . LEU A 1 85 ? 1.373 10.459 -27.843 1.00 91.25 85 LEU A C 1
ATOM 735 O O . LEU A 1 85 ? 1.855 11.361 -28.526 1.00 91.25 85 LEU A O 1
ATOM 739 N N . ARG A 1 86 ? 0.933 10.660 -26.605 1.00 89.88 86 ARG A N 1
ATOM 740 C CA . ARG A 1 86 ? 1.033 11.926 -25.890 1.00 89.88 86 ARG A CA 1
ATOM 741 C C . ARG A 1 86 ? 1.677 11.698 -24.532 1.00 89.88 86 ARG A C 1
ATOM 743 O O . ARG A 1 86 ? 1.160 10.932 -23.724 1.00 89.88 86 ARG A O 1
ATOM 750 N N . LYS A 1 87 ? 2.781 12.396 -24.248 1.00 86.06 87 LYS A N 1
ATOM 751 C CA . LYS A 1 87 ? 3.387 12.411 -22.907 1.00 86.06 87 LYS A CA 1
ATOM 752 C C . LYS A 1 87 ? 2.483 13.206 -21.961 1.00 86.06 87 LYS A C 1
ATOM 754 O O . LYS A 1 87 ? 2.124 14.348 -22.244 1.00 86.06 87 LYS A O 1
ATOM 759 N N . LYS A 1 88 ? 2.096 12.590 -20.849 1.00 84.31 88 LYS A N 1
ATOM 760 C CA . LYS A 1 88 ? 1.277 13.196 -19.798 1.00 84.31 88 LYS A CA 1
ATOM 761 C C . LYS A 1 88 ? 2.213 13.914 -18.835 1.00 84.31 88 LYS A C 1
ATOM 763 O O . LYS A 1 88 ? 3.118 13.295 -18.276 1.00 84.31 88 LYS A O 1
ATOM 768 N N . GLU A 1 89 ? 2.020 15.217 -18.664 1.00 83.88 89 GLU A N 1
ATOM 769 C CA . GLU A 1 89 ? 2.859 15.994 -17.754 1.00 83.88 89 GLU A CA 1
ATOM 770 C C . GLU A 1 89 ? 2.679 15.517 -16.308 1.00 83.88 89 GLU A C 1
ATOM 772 O O . GLU A 1 89 ? 1.556 15.355 -15.822 1.00 83.88 89 GLU A O 1
ATOM 777 N N . GLU A 1 90 ? 3.797 15.297 -15.611 1.00 83.81 90 GLU A N 1
ATOM 778 C CA . GLU A 1 90 ? 3.777 15.021 -14.175 1.00 83.81 90 GLU A CA 1
ATOM 779 C C . GLU A 1 90 ? 3.245 16.263 -13.445 1.00 83.81 90 GLU A C 1
ATOM 781 O O . GLU A 1 90 ? 3.716 17.378 -13.681 1.00 83.81 90 GLU A O 1
ATOM 786 N N . ASN A 1 91 ? 2.284 16.092 -12.537 1.00 88.94 91 ASN A N 1
ATOM 787 C CA . ASN A 1 91 ? 1.770 17.200 -11.735 1.00 88.94 91 ASN A CA 1
ATOM 788 C C . ASN A 1 91 ? 2.822 17.692 -10.716 1.00 88.94 91 ASN A C 1
ATOM 790 O O . ASN A 1 91 ? 3.846 17.046 -10.484 1.00 88.94 91 ASN A O 1
ATOM 794 N N . PHE A 1 92 ? 2.576 18.844 -10.083 1.00 91.75 92 PHE A N 1
ATOM 795 C CA . PHE A 1 92 ? 3.508 19.413 -9.101 1.00 91.75 92 PHE A CA 1
ATOM 796 C C . PHE A 1 92 ? 3.872 18.428 -7.977 1.00 91.75 92 PHE A C 1
ATOM 798 O O . PHE A 1 92 ? 5.052 18.279 -7.663 1.00 91.75 92 PHE A O 1
ATOM 805 N N . CYS A 1 93 ? 2.882 17.729 -7.411 1.00 92.50 93 CYS A N 1
ATOM 806 C CA . CYS A 1 93 ? 3.099 16.767 -6.330 1.00 92.50 93 CYS A CA 1
ATOM 807 C C . CYS A 1 93 ? 4.012 15.627 -6.798 1.00 92.50 93 CYS A C 1
ATOM 809 O O . CYS A 1 93 ? 4.966 15.287 -6.109 1.00 92.50 93 CYS A O 1
ATOM 811 N N . GLN A 1 94 ? 3.768 15.081 -7.992 1.00 90.44 94 GLN A N 1
ATOM 812 C CA . GLN A 1 94 ? 4.565 13.995 -8.571 1.00 90.44 94 GLN A CA 1
ATOM 813 C C . GLN A 1 94 ? 6.024 14.402 -8.740 1.00 90.44 94 GLN A C 1
ATOM 815 O O . GLN A 1 94 ? 6.910 13.700 -8.258 1.00 90.44 94 GLN A O 1
ATOM 820 N N . ARG A 1 95 ? 6.274 15.565 -9.355 1.00 91.50 95 ARG A N 1
ATOM 821 C CA . ARG A 1 95 ? 7.639 16.076 -9.545 1.00 91.50 95 ARG A CA 1
ATOM 822 C C . ARG A 1 95 ? 8.342 16.318 -8.213 1.00 91.50 95 ARG A C 1
ATOM 824 O O . ARG A 1 95 ? 9.503 15.951 -8.063 1.00 91.50 95 ARG A O 1
ATOM 831 N N . TYR A 1 96 ? 7.634 16.901 -7.245 1.00 94.31 96 TYR A N 1
ATOM 832 C CA . TYR A 1 96 ? 8.192 17.214 -5.933 1.00 94.31 96 TYR A CA 1
ATOM 833 C C . TYR A 1 96 ? 8.565 15.952 -5.143 1.00 94.31 96 TYR A C 1
ATOM 835 O O . TYR A 1 96 ? 9.716 15.815 -4.731 1.00 94.31 96 TYR A O 1
ATOM 843 N N . LEU A 1 97 ? 7.638 14.996 -4.979 1.00 94.81 97 LEU A N 1
ATOM 844 C CA . LEU A 1 97 ? 7.931 13.759 -4.242 1.00 94.81 97 LEU A CA 1
ATOM 845 C C . LEU A 1 97 ? 9.032 12.944 -4.935 1.00 94.81 97 LEU A C 1
ATOM 847 O O . LEU A 1 97 ? 9.908 12.407 -4.259 1.00 94.81 97 LEU A O 1
ATOM 851 N N . LYS A 1 98 ? 9.016 12.882 -6.274 1.00 92.50 98 LYS A N 1
ATOM 852 C CA . LYS A 1 98 ? 10.052 12.213 -7.070 1.00 92.50 98 LYS A CA 1
ATOM 853 C C . LYS A 1 98 ? 11.429 12.827 -6.828 1.00 92.50 98 LYS A C 1
ATOM 855 O O . LYS A 1 98 ? 12.361 12.080 -6.555 1.00 92.50 98 LYS A O 1
ATOM 860 N N . ALA A 1 99 ? 11.546 14.155 -6.851 1.00 94.50 99 ALA A N 1
ATOM 861 C CA . ALA A 1 99 ? 12.805 14.844 -6.572 1.00 94.50 99 ALA A CA 1
ATOM 862 C C . ALA A 1 99 ? 13.323 14.553 -5.152 1.00 94.50 99 ALA A C 1
ATOM 864 O O . ALA A 1 99 ? 14.507 14.270 -4.979 1.00 94.50 99 ALA A O 1
ATOM 865 N N . CYS A 1 100 ? 12.443 14.547 -4.143 1.00 96.31 100 CYS A N 1
ATOM 866 C CA . CYS A 1 100 ? 12.818 14.182 -2.774 1.00 96.31 100 CYS A CA 1
ATOM 867 C C . CYS A 1 100 ? 13.363 12.746 -2.686 1.00 96.31 100 CYS A C 1
ATOM 869 O O . CYS A 1 100 ? 14.418 12.528 -2.096 1.00 96.31 100 CYS A O 1
ATOM 871 N N . VAL A 1 101 ? 12.683 11.763 -3.290 1.00 95.69 101 VAL A N 1
ATOM 872 C CA . VAL A 1 101 ? 13.145 10.361 -3.265 1.00 95.69 101 VAL A CA 1
ATOM 873 C C . VAL A 1 101 ? 14.434 10.172 -4.065 1.00 95.69 101 VAL A C 1
ATOM 875 O O . VAL A 1 101 ? 15.330 9.471 -3.601 1.00 95.69 101 VAL A O 1
ATOM 878 N N . GLN A 1 102 ? 14.570 10.825 -5.222 1.00 94.00 102 GLN A N 1
ATOM 879 C CA . GLN A 1 102 ? 15.798 10.773 -6.020 1.00 94.00 102 GLN A CA 1
ATOM 880 C C . GLN A 1 102 ? 16.996 11.291 -5.227 1.00 94.00 102 GLN A C 1
ATOM 882 O O . GLN A 1 102 ? 18.013 10.608 -5.160 1.00 94.00 102 GLN A O 1
ATOM 887 N N . LYS A 1 103 ? 16.840 12.426 -4.539 1.00 95.94 103 LYS A N 1
ATOM 888 C CA . LYS A 1 103 ? 17.893 13.010 -3.706 1.00 95.94 103 LYS A CA 1
ATOM 889 C C . LYS A 1 103 ? 18.286 12.125 -2.521 1.00 95.94 103 LYS A C 1
ATOM 891 O O . LYS A 1 103 ? 19.464 12.034 -2.195 1.00 95.94 103 LYS A O 1
ATOM 896 N N . LEU A 1 104 ? 17.332 11.425 -1.900 1.00 96.81 104 LEU A N 1
ATOM 897 C CA . LEU A 1 104 ? 17.642 10.405 -0.886 1.00 96.81 104 LEU A CA 1
ATOM 898 C C . LEU A 1 104 ? 18.472 9.249 -1.464 1.00 96.81 104 LEU A C 1
ATOM 900 O O . LEU A 1 104 ? 19.316 8.685 -0.772 1.00 96.81 104 LEU A O 1
ATOM 904 N N . GLY A 1 105 ? 18.229 8.905 -2.726 1.00 94.19 105 GLY A N 1
ATOM 905 C CA . GLY A 1 105 ? 18.927 7.848 -3.443 1.00 94.19 105 GLY A CA 1
ATOM 906 C C . GLY A 1 105 ? 20.287 8.232 -4.035 1.00 94.19 105 GLY A C 1
ATOM 907 O O . GLY A 1 105 ? 21.045 7.349 -4.431 1.00 94.19 105 GLY A O 1
ATOM 908 N N . GLU A 1 106 ? 20.623 9.516 -4.142 1.00 93.62 106 GLU A N 1
ATOM 909 C CA . GLU A 1 106 ? 21.850 9.963 -4.809 1.00 93.62 106 GLU A CA 1
ATOM 910 C C . GLU A 1 106 ? 23.115 9.384 -4.153 1.00 93.62 106 GLU A C 1
ATOM 912 O O . GLU A 1 106 ? 23.321 9.476 -2.943 1.00 93.62 106 GLU A O 1
ATOM 917 N N . GLY A 1 107 ? 23.976 8.767 -4.972 1.00 92.31 107 GLY A N 1
ATOM 918 C CA . GLY A 1 107 ? 25.216 8.131 -4.514 1.00 92.31 107 GLY A CA 1
ATOM 919 C C . GLY A 1 107 ? 25.029 6.825 -3.729 1.00 92.31 107 GLY A C 1
ATOM 920 O O . GLY A 1 107 ? 26.000 6.337 -3.157 1.00 92.31 107 GLY A O 1
ATOM 921 N N . ARG A 1 108 ? 23.810 6.268 -3.694 1.00 95.31 108 ARG A N 1
ATOM 922 C CA . ARG A 1 108 ? 23.460 5.044 -2.956 1.00 95.31 108 ARG A CA 1
ATOM 923 C C . ARG A 1 108 ? 23.377 3.816 -3.854 1.00 95.31 108 ARG A C 1
ATOM 925 O O . ARG A 1 108 ? 23.291 3.913 -5.087 1.00 95.31 108 ARG A O 1
ATOM 932 N N . ASP A 1 109 ? 23.353 2.652 -3.217 1.00 93.69 109 ASP A N 1
ATOM 933 C CA . ASP A 1 109 ? 23.188 1.377 -3.902 1.00 93.69 109 ASP A CA 1
ATOM 934 C C . ASP A 1 109 ? 21.912 1.358 -4.795 1.00 93.69 109 ASP A C 1
ATOM 936 O O . ASP A 1 109 ? 20.865 1.891 -4.403 1.00 93.69 109 ASP A O 1
ATOM 940 N N . PRO A 1 110 ? 21.964 0.820 -6.036 1.00 93.00 110 PRO A N 1
ATOM 941 C CA . PRO A 1 110 ? 20.798 0.755 -6.924 1.00 93.00 110 PRO A CA 1
ATOM 942 C C . PRO A 1 110 ? 19.599 -0.014 -6.348 1.00 93.00 110 PRO A C 1
ATOM 944 O O . PRO A 1 110 ? 18.462 0.407 -6.559 1.00 93.00 110 PRO A O 1
ATOM 947 N N . SER A 1 111 ? 19.838 -1.108 -5.618 1.00 93.75 111 SER A N 1
ATOM 948 C CA . SER A 1 111 ? 18.792 -1.919 -4.980 1.00 93.75 111 SER A CA 1
ATOM 949 C C . SER A 1 111 ? 18.030 -1.082 -3.955 1.00 93.75 111 SER A C 1
ATOM 951 O O . SER A 1 111 ? 16.803 -0.966 -4.014 1.00 93.75 111 SER A O 1
ATOM 953 N N . PHE A 1 112 ? 18.763 -0.384 -3.082 1.00 95.94 112 PHE A N 1
ATOM 954 C CA . PHE A 1 112 ? 18.169 0.504 -2.082 1.00 95.94 112 PHE A CA 1
ATOM 955 C C . PHE A 1 112 ? 17.369 1.656 -2.713 1.00 95.94 112 PHE A C 1
ATOM 957 O O . PHE A 1 112 ? 16.268 1.981 -2.263 1.00 95.94 112 PHE A O 1
ATOM 964 N N . ARG A 1 113 ? 17.871 2.248 -3.803 1.00 94.44 113 ARG A N 1
ATOM 965 C CA . ARG A 1 113 ? 17.148 3.291 -4.550 1.00 94.44 113 ARG A CA 1
ATOM 966 C C . ARG A 1 113 ? 15.811 2.802 -5.097 1.00 94.44 113 ARG A C 1
ATOM 968 O O . ARG A 1 113 ? 14.787 3.447 -4.869 1.00 94.44 113 ARG A O 1
ATOM 975 N N . HIS A 1 114 ? 15.807 1.669 -5.798 1.00 92.06 114 HIS A N 1
ATOM 976 C CA . HIS A 1 114 ? 14.574 1.096 -6.339 1.00 92.06 114 HIS A CA 1
ATOM 977 C C . HIS A 1 114 ? 13.614 0.672 -5.226 1.00 92.06 114 HIS A C 1
ATOM 979 O O . HIS A 1 114 ? 12.400 0.818 -5.376 1.00 92.06 114 HIS A O 1
ATOM 985 N N . PHE A 1 115 ? 14.140 0.214 -4.087 1.00 94.50 115 PHE A N 1
ATOM 986 C CA . PHE A 1 115 ? 13.339 -0.056 -2.900 1.00 94.50 115 PHE A CA 1
ATOM 987 C C . PHE A 1 115 ? 12.610 1.202 -2.408 1.00 94.50 115 PHE A C 1
ATOM 989 O O . PHE A 1 115 ? 11.390 1.154 -2.241 1.00 94.50 115 PHE A O 1
ATOM 996 N N . LEU A 1 116 ? 13.297 2.343 -2.261 1.00 95.56 116 LEU A N 1
ATOM 997 C CA . LEU A 1 116 ? 12.660 3.613 -1.882 1.00 95.56 116 LEU A CA 1
ATOM 998 C C . LEU A 1 116 ? 11.594 4.053 -2.895 1.00 95.56 116 LEU A C 1
ATOM 1000 O O . LEU A 1 116 ? 10.491 4.430 -2.497 1.00 95.56 116 LEU A O 1
ATOM 1004 N N . GLU A 1 117 ? 11.876 3.976 -4.199 1.00 92.44 117 GLU A N 1
ATOM 1005 C CA . GLU A 1 117 ? 10.887 4.294 -5.239 1.00 92.44 117 GLU A CA 1
ATOM 1006 C C . GLU A 1 117 ? 9.656 3.375 -5.174 1.00 92.44 117 GLU A C 1
ATOM 1008 O O . GLU A 1 117 ? 8.518 3.829 -5.349 1.00 92.44 117 GLU A O 1
ATOM 1013 N N . ALA A 1 118 ? 9.863 2.089 -4.887 1.00 91.69 118 ALA A N 1
ATOM 1014 C CA . ALA A 1 118 ? 8.793 1.117 -4.743 1.00 91.69 118 ALA A CA 1
ATOM 1015 C C . ALA A 1 118 ? 7.866 1.470 -3.575 1.00 91.69 118 ALA A C 1
ATOM 1017 O O . ALA A 1 118 ? 6.661 1.625 -3.790 1.00 91.69 118 ALA A O 1
ATOM 1018 N N . ILE A 1 119 ? 8.419 1.654 -2.371 1.00 93.81 119 ILE A N 1
ATOM 1019 C CA . ILE A 1 119 ? 7.625 1.804 -1.142 1.00 93.81 119 ILE A CA 1
ATOM 1020 C C . ILE A 1 119 ? 7.124 3.235 -0.898 1.00 93.81 119 ILE A C 1
ATOM 1022 O O . ILE A 1 119 ? 6.085 3.409 -0.263 1.00 93.81 119 ILE A O 1
ATOM 1026 N N . LEU A 1 120 ? 7.826 4.265 -1.397 1.00 94.44 120 LEU A N 1
ATOM 1027 C CA . LEU A 1 120 ? 7.442 5.671 -1.204 1.00 94.44 120 LEU A CA 1
ATOM 1028 C C . LEU A 1 120 ? 6.658 6.240 -2.385 1.00 94.44 120 LEU A C 1
ATOM 1030 O O . LEU A 1 120 ? 5.783 7.071 -2.157 1.00 94.44 120 LEU A O 1
ATOM 1034 N N . LEU A 1 121 ? 6.944 5.818 -3.623 1.00 91.75 121 LEU A N 1
ATOM 1035 C CA . LEU A 1 121 ? 6.297 6.360 -4.828 1.00 91.75 121 LEU A CA 1
ATOM 1036 C C . LEU A 1 121 ? 5.385 5.363 -5.544 1.00 91.75 121 LEU A C 1
ATOM 1038 O O . LEU A 1 121 ? 4.693 5.756 -6.479 1.00 91.75 121 LEU A O 1
ATOM 1042 N N . GLY A 1 122 ? 5.359 4.092 -5.141 1.00 88.56 122 GLY A N 1
ATOM 1043 C CA . GLY A 1 122 ? 4.489 3.077 -5.743 1.00 88.56 122 GLY A CA 1
ATOM 1044 C C . GLY A 1 122 ? 5.050 2.503 -7.035 1.00 88.56 122 GLY A C 1
ATOM 1045 O O . GLY A 1 122 ? 4.328 1.854 -7.793 1.00 88.56 122 GLY A O 1
ATOM 1046 N N . ARG A 1 123 ? 6.344 2.711 -7.287 1.00 86.19 123 ARG A N 1
ATOM 1047 C CA . ARG A 1 123 ? 7.029 2.296 -8.510 1.00 86.19 123 ARG A CA 1
ATOM 1048 C C . ARG A 1 123 ? 7.675 0.916 -8.364 1.00 86.19 123 ARG A C 1
ATOM 1050 O O . ARG A 1 123 ? 8.770 0.683 -8.834 1.00 86.19 123 ARG A O 1
ATOM 1057 N N . ALA A 1 124 ? 6.978 -0.054 -7.765 1.00 83.50 124 ALA A N 1
ATOM 1058 C CA . ALA A 1 124 ? 7.515 -1.401 -7.483 1.00 83.50 124 ALA A CA 1
ATOM 1059 C C . ALA A 1 124 ? 8.006 -2.190 -8.716 1.00 83.50 124 ALA A C 1
ATOM 1061 O O . ALA A 1 124 ? 8.631 -3.242 -8.611 1.00 83.50 124 ALA A O 1
ATOM 1062 N N . TRP A 1 125 ? 7.676 -1.718 -9.910 1.00 77.38 125 TRP A N 1
ATOM 1063 C CA . TRP A 1 125 ? 8.083 -2.307 -11.171 1.00 77.38 125 TRP A CA 1
ATOM 1064 C C . TRP A 1 125 ? 9.507 -1.900 -11.604 1.00 77.38 125 TRP A C 1
ATOM 1066 O O . TRP A 1 125 ? 10.032 -2.539 -12.523 1.00 77.38 125 TRP A O 1
ATOM 1076 N N . THR A 1 126 ? 10.123 -0.918 -10.926 1.00 81.69 126 THR A N 1
ATOM 1077 C CA . THR A 1 126 ? 11.520 -0.476 -11.112 1.00 81.69 126 THR A CA 1
ATOM 1078 C C . THR A 1 126 ? 12.532 -1.426 -10.469 1.00 81.69 126 THR A C 1
ATOM 1080 O O . THR A 1 126 ? 13.650 -1.540 -10.957 1.00 81.69 126 THR A O 1
ATOM 1083 N N . LEU A 1 127 ? 12.109 -2.192 -9.457 1.00 86.62 127 LEU A N 1
ATOM 1084 C CA . LEU A 1 127 ? 12.908 -3.239 -8.810 1.00 86.62 127 LEU A CA 1
ATOM 1085 C C . LEU A 1 127 ? 13.479 -4.249 -9.814 1.00 86.62 127 LEU A C 1
ATOM 1087 O O . LEU A 1 127 ? 12.826 -4.608 -10.807 1.00 86.62 127 LEU A O 1
ATOM 1091 N N . PHE A 1 128 ? 14.657 -4.794 -9.521 1.00 88.81 128 PHE A N 1
ATOM 1092 C CA . PHE A 1 128 ? 15.248 -5.870 -10.307 1.00 88.81 128 PHE A CA 1
ATOM 1093 C C . PHE A 1 128 ? 14.343 -7.110 -10.313 1.00 88.81 128 PHE A C 1
ATOM 1095 O O . PHE A 1 128 ? 13.433 -7.290 -9.493 1.00 88.81 128 PHE A O 1
ATOM 1102 N N . ARG A 1 129 ? 14.514 -7.961 -11.328 1.00 84.94 129 ARG A N 1
ATOM 1103 C CA . ARG A 1 129 ? 13.646 -9.136 -11.498 1.00 84.94 129 ARG A CA 1
ATOM 1104 C C . ARG A 1 129 ? 13.891 -10.142 -10.376 1.00 84.94 129 ARG A C 1
ATOM 1106 O O . ARG A 1 129 ? 12.949 -10.777 -9.913 1.00 84.94 129 ARG A O 1
ATOM 1113 N N . GLU A 1 130 ? 15.144 -10.272 -9.975 1.00 87.81 130 GLU A N 1
ATOM 1114 C CA . GLU A 1 130 ? 15.657 -11.150 -8.934 1.00 87.81 130 GLU A CA 1
ATOM 1115 C C . GLU A 1 130 ? 15.064 -10.757 -7.578 1.00 87.81 130 GLU A C 1
ATOM 1117 O O . GLU A 1 130 ? 14.450 -11.594 -6.924 1.00 87.81 130 GLU A O 1
ATOM 1122 N N . GLU A 1 131 ? 15.094 -9.466 -7.235 1.00 89.25 131 GLU A N 1
ATOM 1123 C CA . GLU A 1 131 ? 14.467 -8.921 -6.024 1.00 89.25 131 GLU A CA 1
ATOM 1124 C C . GLU A 1 131 ? 12.965 -9.213 -5.997 1.00 89.25 131 GLU A C 1
ATOM 1126 O O . GLU A 1 131 ? 12.432 -9.756 -5.030 1.00 89.25 131 GLU A O 1
ATOM 1131 N N . ARG A 1 132 ? 12.254 -8.922 -7.095 1.00 87.06 132 ARG A N 1
ATOM 1132 C CA . ARG A 1 132 ? 10.813 -9.201 -7.180 1.00 87.06 132 ARG A CA 1
ATOM 1133 C C . ARG A 1 132 ? 10.504 -10.680 -6.974 1.00 87.06 132 ARG A C 1
ATOM 1135 O O . ARG A 1 132 ? 9.552 -11.002 -6.263 1.00 87.06 132 ARG A O 1
ATOM 1142 N N . LYS A 1 133 ? 11.302 -11.567 -7.574 1.00 87.19 133 LYS A N 1
ATOM 1143 C CA . LYS A 1 133 ? 11.173 -13.018 -7.400 1.00 87.19 133 LYS A CA 1
ATOM 1144 C C . LYS A 1 133 ? 11.453 -13.444 -5.964 1.00 87.19 133 LYS A C 1
ATOM 1146 O O . LYS A 1 133 ? 10.697 -14.257 -5.447 1.00 87.19 133 LYS A O 1
ATOM 1151 N N . LEU A 1 134 ? 12.476 -12.884 -5.320 1.00 90.50 134 LEU A N 1
ATOM 1152 C CA . LEU A 1 134 ? 12.811 -13.173 -3.928 1.00 90.50 134 LEU A CA 1
ATOM 1153 C C . LEU A 1 134 ? 11.646 -12.808 -3.003 1.00 90.50 134 LEU A C 1
ATOM 1155 O O . LEU A 1 134 ? 11.116 -13.665 -2.299 1.00 90.50 134 LEU A O 1
ATOM 1159 N N . PHE A 1 135 ? 11.156 -11.569 -3.078 1.00 89.25 135 PHE A N 1
ATOM 1160 C CA . PHE A 1 135 ? 10.011 -11.135 -2.272 1.00 89.25 135 PHE A CA 1
ATOM 1161 C C . PHE A 1 135 ? 8.742 -11.943 -2.574 1.00 89.25 135 PHE A C 1
ATOM 1163 O O . PHE A 1 135 ? 7.946 -12.188 -1.668 1.00 89.25 135 PHE A O 1
ATOM 1170 N N . GLN A 1 136 ? 8.534 -12.371 -3.823 1.00 84.44 136 GLN A N 1
ATOM 1171 C CA . GLN A 1 136 ? 7.428 -13.261 -4.186 1.00 84.44 136 GLN A CA 1
ATOM 1172 C C . GLN A 1 136 ? 7.571 -14.650 -3.575 1.00 84.44 136 GLN A C 1
ATOM 1174 O O . GLN A 1 136 ? 6.612 -15.149 -2.991 1.00 84.44 136 GLN A O 1
ATOM 1179 N N . TYR A 1 137 ? 8.753 -15.250 -3.666 1.00 85.19 137 TYR A N 1
ATOM 1180 C CA . TYR A 1 137 ? 9.025 -16.577 -3.130 1.00 85.19 137 TYR A CA 1
ATOM 1181 C C . TYR A 1 137 ? 8.887 -16.622 -1.604 1.00 85.19 137 TYR A C 1
ATOM 1183 O O . TYR A 1 137 ? 8.259 -17.531 -1.060 1.00 85.19 137 TYR A O 1
ATOM 1191 N N . VAL A 1 138 ? 9.394 -15.589 -0.930 1.00 88.06 138 VAL A N 1
ATOM 1192 C CA . VAL A 1 138 ? 9.338 -15.432 0.528 1.00 88.06 138 VAL A CA 1
ATOM 1193 C C . VAL A 1 138 ? 7.931 -15.030 1.021 1.00 88.06 138 VAL A C 1
ATOM 1195 O O . VAL A 1 138 ? 7.604 -15.182 2.197 1.00 88.06 138 VAL A O 1
ATOM 1198 N N . GLY A 1 139 ? 7.049 -14.579 0.120 1.00 82.25 139 GLY A N 1
ATOM 1199 C CA . GLY A 1 139 ? 5.661 -14.208 0.428 1.00 82.25 139 GLY A CA 1
ATOM 1200 C C . GLY A 1 139 ? 5.466 -12.758 0.894 1.00 82.25 139 GLY A C 1
ATOM 1201 O O . GLY A 1 139 ? 4.401 -12.407 1.405 1.00 82.25 139 GLY A O 1
ATOM 1202 N N . LEU A 1 140 ? 6.462 -11.897 0.675 1.00 86.00 140 LEU A N 1
ATOM 1203 C CA . LEU A 1 140 ? 6.505 -10.494 1.097 1.00 86.00 140 LEU A CA 1
ATOM 1204 C C . LEU A 1 140 ? 6.285 -9.489 -0.047 1.00 86.00 140 LEU A C 1
ATOM 1206 O O . LEU A 1 140 ? 6.476 -8.292 0.149 1.00 86.00 140 LEU A O 1
ATOM 1210 N N . SER A 1 141 ? 5.818 -9.907 -1.231 1.00 82.19 141 SER A N 1
ATOM 1211 C CA . SER A 1 141 ? 5.540 -8.986 -2.358 1.00 82.19 141 SER A CA 1
ATOM 1212 C C . SER A 1 141 ? 4.628 -7.805 -2.004 1.00 82.19 141 SER A C 1
ATOM 1214 O O . SER A 1 141 ? 4.712 -6.742 -2.616 1.00 82.19 141 SER A O 1
ATOM 1216 N N . HIS A 1 142 ? 3.751 -7.976 -1.016 1.00 78.38 142 HIS A N 1
ATOM 1217 C CA . HIS A 1 142 ? 2.832 -6.942 -0.546 1.00 78.38 142 HIS A CA 1
ATOM 1218 C C . HIS A 1 142 ? 3.521 -5.798 0.226 1.00 78.38 142 HIS A C 1
ATOM 1220 O O . HIS A 1 142 ? 2.898 -4.752 0.415 1.00 78.38 142 HIS A O 1
ATOM 1226 N N . LEU A 1 143 ? 4.777 -5.987 0.658 1.00 85.19 143 LEU A N 1
ATOM 1227 C CA . LEU A 1 143 ? 5.625 -4.927 1.210 1.00 85.19 143 LEU A CA 1
ATOM 1228 C C . LEU A 1 143 ? 6.185 -4.003 0.127 1.00 85.19 143 LEU A C 1
ATOM 1230 O O . LEU A 1 143 ? 6.368 -2.826 0.391 1.00 85.19 143 LEU A O 1
ATOM 1234 N N . LEU A 1 144 ? 6.444 -4.512 -1.080 1.00 85.00 144 LEU A N 1
ATOM 1235 C CA . LEU A 1 144 ? 6.999 -3.706 -2.174 1.00 85.00 144 LEU A CA 1
ATOM 1236 C C . LEU A 1 144 ? 5.921 -2.932 -2.927 1.00 85.00 144 LEU A C 1
ATOM 1238 O O . LEU A 1 144 ? 6.160 -1.843 -3.439 1.00 85.00 144 LEU A O 1
ATOM 1242 N N . ALA A 1 145 ? 4.724 -3.506 -3.025 1.00 76.56 145 ALA A N 1
ATOM 1243 C CA . ALA A 1 145 ? 3.588 -2.827 -3.619 1.00 76.56 145 ALA A CA 1
ATOM 1244 C C . ALA A 1 145 ? 2.956 -1.894 -2.580 1.00 76.56 145 ALA A C 1
ATOM 1246 O O . ALA A 1 145 ? 2.431 -2.367 -1.568 1.00 76.56 145 ALA A O 1
ATOM 1247 N N . ILE A 1 146 ? 2.926 -0.585 -2.864 1.00 80.50 146 ILE A N 1
ATOM 1248 C CA . ILE A 1 146 ? 2.140 0.359 -2.065 1.00 80.50 146 ILE A CA 1
ATOM 1249 C C . ILE A 1 146 ? 0.712 -0.185 -1.935 1.00 80.50 146 ILE A C 1
ATOM 1251 O O . ILE A 1 146 ? 0.013 -0.425 -2.921 1.00 80.50 146 ILE A O 1
ATOM 1255 N N . SER A 1 147 ? 0.292 -0.423 -0.698 1.00 81.25 147 SER A N 1
ATOM 1256 C CA . SER A 1 147 ? -0.897 -1.199 -0.341 1.00 81.25 147 SER A CA 1
ATOM 1257 C C . SER A 1 147 ? -1.631 -0.557 0.836 1.00 81.25 147 SER A C 1
ATOM 1259 O O . SER A 1 147 ? -1.258 0.519 1.307 1.00 81.25 147 SER A O 1
ATOM 1261 N N . GLY A 1 148 ? -2.669 -1.222 1.351 1.00 79.88 148 GLY A N 1
ATOM 1262 C CA . GLY A 1 148 ? -3.369 -0.739 2.541 1.00 79.88 148 GLY A CA 1
ATOM 1263 C C . GLY A 1 148 ? -2.486 -0.640 3.786 1.00 79.88 148 GLY A C 1
ATOM 1264 O O . GLY A 1 148 ? -2.724 0.234 4.614 1.00 79.88 148 GLY A O 1
ATOM 1265 N N . LEU A 1 149 ? -1.424 -1.454 3.874 1.00 84.56 149 LEU A N 1
ATOM 1266 C CA . LEU A 1 149 ? -0.410 -1.321 4.922 1.00 84.56 149 LEU A CA 1
ATOM 1267 C C . LEU A 1 149 ? 0.266 0.053 4.852 1.00 84.56 149 LEU A C 1
ATOM 1269 O O . LEU A 1 149 ? 0.329 0.751 5.855 1.00 84.56 149 LEU A O 1
ATOM 1273 N N . HIS A 1 150 ? 0.700 0.471 3.662 1.00 91.12 150 HIS A N 1
ATOM 1274 C CA . HIS A 1 150 ? 1.380 1.750 3.457 1.00 91.12 150 HIS A CA 1
ATOM 1275 C C . HIS A 1 150 ? 0.473 2.934 3.795 1.00 91.12 150 HIS A C 1
ATOM 1277 O O . HIS A 1 150 ? 0.915 3.869 4.453 1.00 91.12 150 HIS A O 1
ATOM 1283 N N . VAL A 1 151 ? -0.811 2.874 3.418 1.00 90.56 151 VAL A N 1
ATOM 1284 C CA . VAL A 1 151 ? -1.796 3.892 3.820 1.00 90.56 151 VAL A CA 1
ATOM 1285 C C . VAL A 1 151 ? -1.947 3.933 5.338 1.00 90.56 151 VAL A C 1
ATOM 1287 O O . VAL A 1 151 ? -1.896 5.007 5.930 1.00 90.56 151 VAL A O 1
ATOM 1290 N N . GLY A 1 152 ? -2.120 2.776 5.982 1.00 89.94 152 GLY A N 1
ATOM 1291 C CA . GLY A 1 152 ? -2.244 2.699 7.436 1.00 89.94 152 GLY A CA 1
ATOM 1292 C C . GLY A 1 152 ? -1.018 3.273 8.147 1.00 89.94 152 GLY A C 1
ATOM 1293 O O . GLY A 1 152 ? -1.164 4.064 9.077 1.00 89.94 152 GLY A O 1
ATOM 1294 N N . LEU A 1 153 ? 0.182 2.938 7.664 1.00 93.12 153 LEU A N 1
ATOM 1295 C CA . LEU A 1 153 ? 1.446 3.462 8.178 1.00 93.12 153 LEU A CA 1
ATOM 1296 C C . LEU A 1 153 ? 1.596 4.961 7.940 1.00 93.12 153 LEU A C 1
ATOM 1298 O O . LEU A 1 153 ? 2.031 5.653 8.851 1.00 93.12 153 LEU A O 1
ATOM 1302 N N . LEU A 1 154 ? 1.189 5.478 6.780 1.00 95.06 154 LEU A N 1
ATOM 1303 C CA . LEU A 1 154 ? 1.171 6.914 6.506 1.00 95.06 154 LEU A CA 1
ATOM 1304 C C . LEU A 1 154 ? 0.275 7.649 7.510 1.00 95.06 154 LEU A C 1
ATOM 1306 O O . LEU A 1 154 ? 0.698 8.626 8.121 1.00 95.06 154 LEU A O 1
ATOM 1310 N N . PHE A 1 155 ? -0.957 7.175 7.710 1.00 94.25 155 PHE A N 1
ATOM 1311 C CA . PHE A 1 155 ? -1.900 7.798 8.641 1.00 94.25 155 PHE A CA 1
ATOM 1312 C C . PHE A 1 155 ? -1.379 7.726 10.078 1.00 94.25 155 PHE A C 1
ATOM 1314 O O . PHE A 1 155 ? -1.405 8.732 10.785 1.00 94.25 155 PHE A O 1
ATOM 1321 N N . TYR A 1 156 ? -0.851 6.570 10.488 1.00 94.50 156 TYR A N 1
ATOM 1322 C CA . TYR A 1 156 ? -0.220 6.382 11.792 1.00 94.50 156 TYR A CA 1
ATOM 1323 C C . TYR A 1 156 ? 0.977 7.320 11.989 1.00 94.50 156 TYR A C 1
ATOM 1325 O O . TYR A 1 156 ? 1.066 8.003 13.009 1.00 94.50 156 TYR A O 1
ATOM 1333 N N . PHE A 1 157 ? 1.874 7.392 11.004 1.00 96.25 157 PHE A N 1
ATOM 1334 C CA . PHE A 1 157 ? 3.047 8.258 11.017 1.00 96.25 157 PHE A CA 1
ATOM 1335 C C . PHE A 1 157 ? 2.648 9.723 11.187 1.00 96.25 157 PHE A C 1
ATOM 1337 O O . PHE A 1 157 ? 3.117 10.381 12.114 1.00 96.25 157 PHE A O 1
ATOM 1344 N N . LEU A 1 158 ? 1.729 10.215 10.349 1.00 95.88 158 LEU A N 1
ATOM 1345 C CA . LEU A 1 158 ? 1.228 11.587 10.424 1.00 95.88 158 LEU A CA 1
ATOM 1346 C C . LEU A 1 158 ? 0.556 11.860 11.771 1.00 95.88 158 LEU A C 1
ATOM 1348 O O . LEU A 1 158 ? 0.781 12.911 12.367 1.00 95.88 158 LEU A O 1
ATOM 1352 N N . GLU A 1 159 ? -0.235 10.917 12.287 1.00 94.00 159 GLU A N 1
ATOM 1353 C CA . GLU A 1 159 ? -0.871 11.077 13.589 1.00 94.00 159 GLU A CA 1
ATOM 1354 C C . GLU A 1 159 ? 0.170 11.234 14.710 1.00 94.00 159 GLU A C 1
ATOM 1356 O O . GLU A 1 159 ? 0.084 12.168 15.511 1.00 94.00 159 GLU A O 1
ATOM 1361 N N . LYS A 1 160 ? 1.172 10.349 14.764 1.00 95.75 160 LYS A N 1
ATOM 1362 C CA . LYS A 1 160 ? 2.227 10.385 15.788 1.00 95.75 160 LYS A CA 1
ATOM 1363 C C . LYS A 1 160 ? 3.119 11.610 15.660 1.00 95.75 160 LYS A C 1
ATOM 1365 O O . LYS A 1 160 ? 3.430 12.226 16.677 1.00 95.75 160 LYS A O 1
ATOM 1370 N N . LEU A 1 161 ? 3.469 11.994 14.438 1.00 95.25 161 LEU A N 1
ATOM 1371 C CA . LEU A 1 161 ? 4.258 13.184 14.153 1.00 95.25 161 LEU A CA 1
ATOM 1372 C C . LEU A 1 161 ? 3.546 14.453 14.638 1.00 95.25 161 LEU A C 1
ATOM 1374 O O . LEU A 1 161 ? 4.104 15.241 15.396 1.00 95.25 161 LEU A O 1
ATOM 1378 N N . LEU A 1 162 ? 2.282 14.639 14.261 1.00 95.56 162 LEU A N 1
ATOM 1379 C CA . LEU A 1 162 ? 1.507 15.819 14.652 1.00 95.56 162 LEU A CA 1
ATOM 1380 C C . LEU A 1 162 ? 1.199 15.821 16.161 1.00 95.56 162 LEU A C 1
ATOM 1382 O O . LEU A 1 162 ? 1.151 16.881 16.787 1.00 95.56 162 LEU A O 1
ATOM 1386 N N . LEU A 1 163 ? 1.037 14.640 16.770 1.00 95.06 163 LEU A N 1
ATOM 1387 C CA . LEU A 1 163 ? 0.920 14.491 18.222 1.00 95.06 163 LEU A CA 1
ATOM 1388 C C . LEU A 1 163 ? 2.220 14.862 18.953 1.00 95.06 163 LEU A C 1
ATOM 1390 O O . LEU A 1 163 ? 2.149 15.492 20.006 1.00 95.06 163 LEU A O 1
ATOM 1394 N N . PHE A 1 164 ? 3.388 14.515 18.405 1.00 94.88 164 PHE A N 1
ATOM 1395 C CA . PHE A 1 164 ? 4.693 14.906 18.951 1.00 94.88 164 PHE A CA 1
ATOM 1396 C C . PHE A 1 164 ? 4.837 16.434 19.021 1.00 94.88 164 PHE A C 1
ATOM 1398 O O . PHE A 1 164 ? 5.271 16.969 20.040 1.00 94.88 164 PHE A O 1
ATOM 1405 N N . PHE A 1 165 ? 4.340 17.147 18.006 1.00 94.88 165 PHE A N 1
ATOM 1406 C CA . PHE A 1 165 ? 4.232 18.612 18.008 1.00 94.88 165 PHE A CA 1
ATOM 1407 C C . PHE A 1 165 ? 3.076 19.166 18.864 1.00 94.88 165 PHE A C 1
ATOM 1409 O O . PHE A 1 165 ? 2.802 20.364 18.829 1.00 94.88 165 PHE A O 1
ATOM 1416 N N . LYS A 1 166 ? 2.397 18.320 19.650 1.00 95.75 166 LYS A N 1
ATOM 1417 C CA . LYS A 1 166 ? 1.281 18.677 20.545 1.00 95.75 166 LYS A CA 1
ATOM 1418 C C . LYS A 1 166 ? 0.105 19.359 19.829 1.00 95.75 166 LYS A C 1
ATOM 1420 O O . LYS A 1 166 ? -0.621 20.146 20.434 1.00 95.75 166 LYS A O 1
ATOM 1425 N N . ILE A 1 167 ? -0.115 19.041 18.551 1.00 95.50 167 ILE A N 1
ATOM 1426 C CA . ILE A 1 167 ? -1.208 19.619 17.761 1.00 95.50 167 ILE A CA 1
ATOM 1427 C C . ILE A 1 167 ? -2.559 19.038 18.232 1.00 95.50 167 ILE A C 1
ATOM 1429 O O . ILE A 1 167 ? -2.687 17.811 18.359 1.00 95.50 167 ILE A O 1
ATOM 1433 N N . PRO A 1 168 ? -3.591 19.878 18.464 1.00 94.44 168 PRO A N 1
ATOM 1434 C CA . PRO A 1 168 ? -4.921 19.424 18.875 1.00 94.44 168 PRO A CA 1
ATOM 1435 C C . PRO A 1 168 ? -5.538 18.407 17.905 1.00 94.44 168 PRO A C 1
AT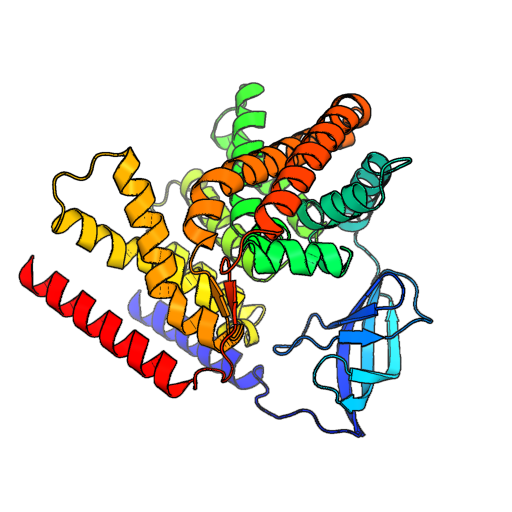OM 1437 O O . PRO A 1 168 ? -5.317 18.472 16.697 1.00 94.44 168 PRO A O 1
ATOM 1440 N N . LYS A 1 169 ? -6.369 17.487 18.420 1.00 90.88 169 LYS A N 1
ATOM 1441 C CA . LYS A 1 169 ? -6.926 16.357 17.645 1.00 90.88 169 LYS A CA 1
ATOM 1442 C C . LYS A 1 169 ? -7.650 16.786 16.360 1.00 90.88 169 LYS A C 1
ATOM 1444 O O . LYS A 1 169 ? -7.412 16.193 15.315 1.00 90.88 169 LYS A O 1
ATOM 1449 N N . GLN A 1 170 ? -8.497 17.818 16.413 1.00 91.12 170 GLN A N 1
ATOM 1450 C CA . GLN A 1 170 ? -9.219 18.287 15.222 1.00 91.12 170 GLN A CA 1
ATOM 1451 C C . GLN A 1 170 ? -8.265 18.845 14.158 1.00 91.12 170 GLN A C 1
ATOM 1453 O O . GLN A 1 170 ? -8.330 18.436 13.003 1.00 91.12 170 GLN A O 1
ATOM 1458 N N . THR A 1 171 ? -7.330 19.714 14.551 1.00 93.50 171 THR A N 1
ATOM 1459 C CA . THR A 1 171 ? -6.306 20.261 13.649 1.00 93.50 171 THR A CA 1
ATOM 1460 C C . THR A 1 171 ? -5.439 19.155 13.059 1.00 93.50 171 THR A C 1
ATOM 1462 O O . THR A 1 171 ? -5.150 19.170 11.867 1.00 93.50 171 THR A O 1
ATOM 1465 N N . ARG A 1 172 ? -5.080 18.150 13.866 1.00 94.38 172 ARG A N 1
ATOM 1466 C CA . ARG A 1 172 ? -4.350 16.972 13.402 1.00 94.38 172 ARG A CA 1
ATOM 1467 C C . ARG A 1 172 ? -5.113 16.234 12.307 1.00 94.38 172 ARG A C 1
ATOM 1469 O O . ARG A 1 172 ? -4.521 15.958 11.276 1.00 94.38 172 ARG A O 1
ATOM 1476 N N . ASN A 1 173 ? -6.409 15.982 12.484 1.00 92.38 173 ASN A N 1
ATOM 1477 C CA . ASN A 1 173 ? -7.224 15.309 11.470 1.00 92.38 173 ASN A CA 1
ATOM 1478 C C . ASN A 1 173 ? -7.273 16.096 10.148 1.00 92.38 173 ASN A C 1
ATOM 1480 O O . ASN A 1 173 ? -7.130 15.495 9.084 1.00 92.38 173 ASN A O 1
ATOM 1484 N N . TYR A 1 174 ? -7.412 17.428 10.201 1.00 94.19 174 TYR A N 1
ATOM 1485 C CA . TYR A 1 174 ? -7.357 18.277 9.002 1.00 94.19 174 TYR A CA 1
ATOM 1486 C C . TYR A 1 174 ? -5.984 18.240 8.318 1.00 94.19 174 TYR A C 1
ATOM 1488 O O . TYR A 1 174 ? -5.910 18.117 7.096 1.00 94.19 174 TYR A O 1
ATOM 1496 N N . LEU A 1 175 ? -4.896 18.296 9.091 1.00 95.44 175 LEU A N 1
ATOM 1497 C CA . LEU A 1 175 ? -3.535 18.203 8.557 1.00 95.44 175 LEU A CA 1
ATOM 1498 C C . LEU A 1 175 ? -3.249 16.819 7.968 1.00 95.44 175 LEU A C 1
ATOM 1500 O O . LEU A 1 175 ? -2.711 16.732 6.869 1.00 95.44 175 LEU A O 1
ATOM 1504 N N . THR A 1 176 ? -3.652 15.737 8.639 1.00 95.25 176 THR A N 1
ATOM 1505 C CA . THR A 1 176 ? -3.539 14.371 8.111 1.00 95.25 176 THR A CA 1
ATOM 1506 C C . THR A 1 176 ? -4.308 14.237 6.801 1.00 95.25 176 THR A C 1
ATOM 1508 O O . THR A 1 176 ? -3.775 13.675 5.846 1.00 95.25 176 THR A O 1
ATOM 1511 N N . LEU A 1 177 ? -5.522 14.791 6.714 1.00 94.06 177 LEU A N 1
ATOM 1512 C CA . LEU A 1 177 ? -6.291 14.802 5.472 1.00 94.06 177 LEU A CA 1
ATOM 1513 C C . LEU A 1 177 ? -5.528 15.539 4.362 1.00 94.06 177 LEU A C 1
ATOM 1515 O O . LEU A 1 177 ? -5.289 14.950 3.314 1.00 94.06 177 LEU A O 1
ATOM 1519 N N . GLY A 1 178 ? -5.077 16.773 4.606 1.00 94.94 178 GLY A N 1
ATOM 1520 C CA . GLY A 1 178 ? -4.358 17.577 3.612 1.00 94.94 178 GLY A CA 1
ATOM 1521 C C . GLY A 1 178 ? -3.040 16.947 3.147 1.00 94.94 178 GLY A C 1
ATOM 1522 O O . GLY A 1 178 ? -2.818 16.798 1.946 1.00 94.94 178 GLY A O 1
ATOM 1523 N N . ILE A 1 179 ? -2.190 16.516 4.085 1.00 94.94 179 ILE A N 1
ATOM 1524 C CA . ILE A 1 179 ? -0.879 15.919 3.781 1.00 94.94 179 ILE A CA 1
ATOM 1525 C C . ILE A 1 179 ? -1.048 14.582 3.057 1.00 94.94 179 ILE A C 1
ATOM 1527 O O . ILE A 1 179 ? -0.369 14.327 2.064 1.00 94.94 179 ILE A O 1
ATOM 1531 N 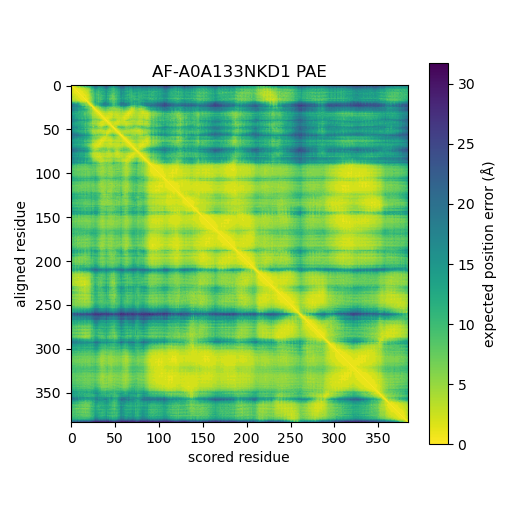N . SER A 1 180 ? -1.972 13.729 3.510 1.00 94.50 180 SER A N 1
ATOM 1532 C CA . SER A 1 180 ? -2.217 12.448 2.842 1.00 94.50 180 SER A CA 1
ATOM 1533 C C . SER A 1 180 ? -2.793 12.628 1.433 1.00 94.50 180 SER A C 1
ATOM 1535 O O . SER A 1 180 ? -2.488 11.825 0.555 1.00 94.50 180 SER A O 1
ATOM 1537 N N . HIS A 1 181 ? -3.568 13.691 1.188 1.00 93.38 181 HIS A N 1
ATOM 1538 C CA . HIS A 1 181 ? -4.082 14.023 -0.143 1.00 93.38 181 HIS A CA 1
ATOM 1539 C C . HIS A 1 181 ? -2.974 14.522 -1.072 1.00 93.38 181 HIS A C 1
ATOM 1541 O O . HIS A 1 181 ? -2.861 14.049 -2.201 1.00 93.38 181 HIS A O 1
ATOM 1547 N N . PHE A 1 182 ? -2.101 15.402 -0.573 1.00 94.31 182 PHE A N 1
ATOM 1548 C CA . PHE A 1 182 ? -0.901 15.830 -1.293 1.00 94.31 182 PHE A CA 1
ATOM 1549 C C . PHE A 1 182 ? -0.019 14.635 -1.681 1.00 94.31 182 PHE A C 1
ATOM 1551 O O . PHE A 1 182 ? 0.373 14.499 -2.839 1.00 94.31 182 PHE A O 1
ATOM 1558 N N . TYR A 1 183 ? 0.224 13.724 -0.735 1.00 93.88 183 TYR A N 1
ATOM 1559 C CA . TYR A 1 183 ? 0.970 12.495 -0.990 1.00 93.88 183 TYR A CA 1
ATOM 1560 C C . TYR A 1 183 ? 0.278 11.609 -2.039 1.00 93.88 183 TYR A C 1
ATOM 1562 O O . TYR A 1 183 ? 0.911 11.198 -3.007 1.00 93.88 183 TYR A O 1
ATOM 1570 N N . CYS A 1 184 ? -1.035 11.386 -1.909 1.00 91.44 184 CYS A N 1
ATOM 1571 C CA . CYS A 1 184 ? -1.844 10.612 -2.857 1.00 91.44 184 CYS A CA 1
ATOM 1572 C C . CYS A 1 184 ? -1.726 11.143 -4.299 1.00 91.44 184 CYS A C 1
ATOM 1574 O O . CYS A 1 184 ? -1.560 10.360 -5.231 1.00 91.44 184 CYS A O 1
ATOM 1576 N N . PHE A 1 185 ? -1.723 12.466 -4.495 1.00 89.44 185 PHE A N 1
ATOM 1577 C CA . PHE A 1 185 ? -1.544 13.065 -5.823 1.00 89.44 185 PHE A CA 1
ATOM 1578 C C . PHE A 1 185 ? -0.137 12.917 -6.402 1.00 89.44 185 PHE A C 1
ATOM 1580 O O . PHE A 1 185 ? 0.024 13.026 -7.621 1.00 89.44 185 PHE A O 1
ATOM 1587 N N . GLY A 1 186 ? 0.872 12.708 -5.555 1.00 87.56 186 GLY A N 1
ATOM 1588 C CA . GLY A 1 186 ? 2.266 12.612 -5.971 1.00 87.56 186 GLY A CA 1
ATOM 1589 C C . GLY A 1 186 ? 2.768 11.191 -6.229 1.00 87.56 186 GLY A C 1
ATOM 1590 O O . GLY A 1 186 ? 3.814 11.035 -6.855 1.00 87.56 186 GLY A O 1
ATOM 1591 N N . ILE A 1 187 ? 2.046 10.159 -5.790 1.00 88.38 187 ILE A N 1
ATOM 1592 C CA . ILE A 1 187 ? 2.476 8.766 -5.957 1.00 88.38 187 ILE A CA 1
ATOM 1593 C C . ILE A 1 187 ? 1.791 8.054 -7.125 1.00 88.38 187 ILE A C 1
ATOM 1595 O O . ILE A 1 187 ? 0.794 8.499 -7.699 1.00 88.38 187 ILE A O 1
ATOM 1599 N N . PHE A 1 188 ? 2.328 6.888 -7.463 1.00 79.62 188 PHE A N 1
ATOM 1600 C CA . PHE A 1 188 ? 1.648 5.913 -8.287 1.00 79.62 188 PHE A CA 1
ATOM 1601 C C . PHE A 1 188 ? 0.626 5.141 -7.449 1.00 79.62 188 PHE A C 1
ATOM 1603 O O . PHE A 1 188 ? 0.962 4.376 -6.541 1.00 79.62 188 PHE A O 1
ATOM 1610 N N . LEU A 1 189 ? -0.648 5.352 -7.764 1.00 76.12 189 LEU A N 1
ATOM 1611 C CA . LEU A 1 189 ? -1.749 4.742 -7.040 1.00 76.12 189 LEU A CA 1
ATOM 1612 C C . LEU A 1 189 ? -1.928 3.295 -7.488 1.00 76.12 189 LEU A C 1
ATOM 1614 O O . LEU A 1 189 ? -2.257 3.019 -8.639 1.00 76.12 189 LEU A O 1
ATOM 1618 N N . SER A 1 190 ? -1.760 2.361 -6.555 1.00 75.12 190 SER A N 1
ATOM 1619 C CA . SER A 1 190 ? -2.276 1.010 -6.743 1.00 75.12 190 SER A CA 1
ATOM 1620 C C . SER A 1 190 ? -3.765 0.980 -6.379 1.00 75.12 190 SER A C 1
ATOM 1622 O O . SER A 1 190 ? -4.194 1.705 -5.472 1.00 75.12 190 SER A O 1
ATOM 1624 N N . PRO A 1 191 ? -4.569 0.094 -6.985 1.00 72.06 191 PRO A N 1
ATOM 1625 C CA . PRO A 1 191 ? -5.959 -0.077 -6.570 1.00 72.06 191 PRO A CA 1
ATOM 1626 C C . PRO A 1 191 ? -6.095 -0.385 -5.073 1.00 72.06 191 PRO A C 1
ATOM 1628 O O . PRO A 1 191 ? -7.014 0.085 -4.405 1.00 72.06 191 PRO A O 1
ATOM 1631 N N . SER A 1 192 ? -5.138 -1.135 -4.516 1.00 75.44 192 SER A N 1
ATOM 1632 C CA . SER A 1 192 ? -5.075 -1.446 -3.086 1.00 75.44 192 SER A CA 1
ATOM 1633 C C . SER A 1 192 ? -4.839 -0.231 -2.203 1.00 75.44 192 SER A C 1
ATOM 1635 O O . SER A 1 192 ? -5.441 -0.139 -1.132 1.00 75.44 192 SER A O 1
ATOM 1637 N N . PHE A 1 193 ? -4.018 0.712 -2.657 1.00 82.62 193 PHE A N 1
ATOM 1638 C CA . PHE A 1 193 ? -3.836 1.991 -1.988 1.00 82.62 193 PHE A CA 1
ATOM 1639 C C . PHE A 1 193 ? -5.123 2.809 -2.007 1.00 82.62 193 PHE A C 1
ATOM 1641 O O . PHE A 1 193 ? -5.571 3.242 -0.950 1.00 82.62 193 PHE A O 1
ATOM 1648 N N . VAL A 1 194 ? -5.754 2.970 -3.177 1.00 81.88 194 VAL A N 1
ATOM 1649 C CA . VAL A 1 194 ? -6.967 3.795 -3.327 1.00 81.88 194 VAL A CA 1
ATOM 1650 C C . VAL A 1 194 ? -8.063 3.332 -2.370 1.00 81.88 194 VAL A C 1
ATOM 1652 O O . VAL A 1 194 ? -8.653 4.152 -1.672 1.00 81.88 194 VAL A O 1
ATOM 1655 N N . ARG A 1 195 ? -8.287 2.018 -2.248 1.00 78.81 195 ARG A N 1
ATOM 1656 C CA . ARG A 1 195 ? -9.273 1.465 -1.304 1.00 78.81 195 ARG A CA 1
ATOM 1657 C C . ARG A 1 195 ? -8.996 1.843 0.142 1.00 78.81 195 ARG A C 1
ATOM 1659 O O . ARG A 1 195 ? -9.879 2.350 0.831 1.00 78.81 195 ARG A O 1
ATOM 1666 N N . ALA A 1 196 ? -7.779 1.570 0.602 1.00 82.88 196 ALA A N 1
ATOM 1667 C CA . ALA A 1 196 ? -7.395 1.851 1.976 1.00 82.88 196 ALA A CA 1
ATOM 1668 C C . ALA A 1 196 ? -7.391 3.358 2.253 1.00 82.88 196 ALA A C 1
ATOM 1670 O O . ALA A 1 196 ? -7.792 3.780 3.333 1.00 82.88 196 ALA A O 1
ATOM 1671 N N . TYR A 1 197 ? -7.014 4.168 1.263 1.00 89.62 197 TYR A N 1
ATOM 1672 C CA . TYR A 1 197 ? -7.044 5.620 1.345 1.00 89.62 197 TYR A CA 1
ATOM 1673 C C . TYR A 1 197 ? -8.474 6.147 1.489 1.00 89.62 197 TYR A C 1
ATOM 1675 O O . TYR A 1 197 ? -8.749 6.930 2.395 1.00 89.62 197 TYR A O 1
ATOM 1683 N N . VAL A 1 198 ? -9.413 5.645 0.681 1.00 87.00 198 VAL A N 1
ATOM 1684 C CA . VAL A 1 198 ? -10.842 5.971 0.799 1.00 87.00 198 VAL A CA 1
ATOM 1685 C C . VAL A 1 198 ? -11.392 5.563 2.171 1.00 87.00 198 VAL A C 1
ATOM 1687 O O . VAL A 1 198 ? -12.091 6.352 2.806 1.00 87.00 198 VAL A O 1
ATOM 1690 N N . MET A 1 199 ? -11.049 4.372 2.679 1.00 83.69 199 MET A N 1
ATOM 1691 C CA . MET A 1 199 ? -11.430 3.956 4.039 1.00 83.69 199 MET A CA 1
ATOM 1692 C C . MET A 1 199 ? -10.845 4.884 5.114 1.00 83.69 199 MET A C 1
ATOM 1694 O O . MET A 1 199 ? -11.557 5.266 6.042 1.00 83.69 199 MET A O 1
ATOM 1698 N N . GLY A 1 200 ? -9.577 5.281 4.974 1.00 86.94 200 GLY A N 1
ATOM 1699 C CA . GLY A 1 200 ? -8.909 6.228 5.867 1.00 86.94 200 GLY A CA 1
ATOM 1700 C C . GLY A 1 200 ? -9.571 7.606 5.865 1.00 86.94 200 GLY A C 1
ATOM 1701 O O . GLY A 1 200 ? -9.793 8.182 6.927 1.00 86.94 200 GLY A O 1
ATOM 1702 N N . ILE A 1 201 ? -9.974 8.110 4.696 1.00 89.75 201 ILE A N 1
ATOM 1703 C CA . ILE A 1 201 ? -10.733 9.362 4.577 1.00 89.75 201 ILE A CA 1
ATOM 1704 C C . ILE A 1 201 ? -12.091 9.246 5.275 1.00 89.75 201 ILE A C 1
ATOM 1706 O O . ILE A 1 201 ? -12.458 10.138 6.036 1.00 89.75 201 ILE A O 1
ATOM 1710 N N . PHE A 1 202 ? -12.831 8.151 5.073 1.00 85.69 202 PHE A N 1
ATOM 1711 C CA . PHE A 1 202 ? -14.102 7.944 5.776 1.00 85.69 202 PHE A CA 1
ATOM 1712 C C . PHE A 1 202 ? -13.927 7.893 7.293 1.00 85.69 202 PHE A C 1
ATOM 1714 O O . PHE A 1 202 ? -14.763 8.425 8.022 1.00 85.69 202 PHE A O 1
ATOM 1721 N N . TYR A 1 203 ? -12.839 7.289 7.771 1.00 84.88 203 TYR A N 1
ATOM 1722 C CA . TYR A 1 203 ? -12.490 7.314 9.185 1.00 84.88 203 TYR A CA 1
ATOM 1723 C C . TYR A 1 203 ? -12.199 8.743 9.680 1.00 84.88 203 TYR A C 1
ATOM 1725 O O . TYR A 1 203 ? -12.724 9.150 10.715 1.00 84.88 203 TYR A O 1
ATOM 1733 N N . LEU A 1 204 ? -11.449 9.549 8.923 1.00 86.38 204 LEU A N 1
ATOM 1734 C CA . LEU A 1 204 ? -11.216 10.954 9.274 1.00 86.38 204 LEU A CA 1
ATOM 1735 C C . LEU A 1 204 ? -12.512 11.774 9.270 1.00 86.38 204 LEU A C 1
ATOM 1737 O O . LEU A 1 204 ? -12.720 12.570 10.180 1.00 86.38 204 LEU A O 1
ATOM 1741 N N . PHE A 1 205 ? -13.413 11.563 8.308 1.00 84.69 205 PHE A N 1
ATOM 1742 C CA . PHE A 1 205 ? -14.718 12.229 8.300 1.00 84.69 205 PHE A CA 1
ATOM 1743 C C . PHE A 1 205 ? -15.598 11.807 9.474 1.00 84.69 205 PHE A C 1
ATOM 1745 O O . PHE A 1 205 ? -16.255 12.664 10.056 1.00 84.69 205 PHE A O 1
ATOM 1752 N N . HIS A 1 206 ? -15.578 10.530 9.864 1.00 83.94 206 HIS A N 1
ATOM 1753 C CA . HIS A 1 206 ? -16.236 10.068 11.087 1.00 83.94 206 HIS A CA 1
ATOM 1754 C C . HIS A 1 206 ? -15.756 10.866 12.312 1.00 83.94 206 HIS A C 1
ATOM 1756 O O . HIS A 1 206 ? -16.575 11.355 13.089 1.00 83.94 206 HIS A O 1
ATOM 1762 N N . GLU A 1 207 ? -14.441 11.045 12.452 1.00 81.81 207 GLU A N 1
ATOM 1763 C CA . GLU A 1 207 ? -13.837 11.788 13.563 1.00 81.81 207 GLU A CA 1
ATOM 1764 C C . GLU A 1 207 ? -14.083 13.306 13.487 1.00 81.81 207 GLU A C 1
ATOM 1766 O O . GLU A 1 207 ? -14.217 13.957 14.522 1.00 81.81 207 GLU A O 1
ATOM 1771 N N . LEU A 1 208 ? -14.134 13.885 12.282 1.00 84.31 208 LEU A N 1
ATOM 1772 C CA . LEU A 1 208 ? -14.336 15.324 12.061 1.00 84.31 208 LEU A CA 1
ATOM 1773 C C . LEU A 1 208 ? -15.804 15.750 12.199 1.00 84.31 208 LEU A C 1
ATOM 1775 O O . LEU A 1 208 ? -16.081 16.796 12.779 1.00 84.31 208 LEU A O 1
ATOM 1779 N N . LEU A 1 209 ? -16.736 14.951 11.675 1.00 83.31 209 LEU A N 1
ATOM 1780 C CA . LEU A 1 209 ? -18.175 15.241 11.679 1.00 83.31 209 LEU A CA 1
ATOM 1781 C C . LEU A 1 209 ? -18.881 14.704 12.932 1.00 83.31 209 LEU A C 1
ATOM 1783 O O . LEU A 1 209 ? -20.031 15.049 13.186 1.00 83.31 209 LEU A O 1
ATOM 1787 N N . GLY A 1 210 ? -18.225 13.831 13.704 1.00 74.75 210 GLY A N 1
ATOM 1788 C CA . GLY A 1 210 ? -18.799 13.194 14.893 1.00 74.75 210 GLY A CA 1
ATOM 1789 C C . GLY A 1 210 ? -19.892 12.157 14.595 1.00 74.75 210 GLY A C 1
ATOM 1790 O O . GLY A 1 210 ? -20.487 11.598 15.519 1.00 74.75 210 GLY A O 1
ATOM 1791 N N . GLU A 1 211 ? -20.168 11.860 13.322 1.00 74.75 211 GLU A N 1
ATOM 1792 C CA . GLU A 1 211 ? -21.193 10.898 12.919 1.00 74.75 211 GLU A CA 1
ATOM 1793 C C . GLU A 1 211 ? -20.668 9.468 12.926 1.00 74.75 211 GLU A C 1
ATOM 1795 O O . GLU A 1 211 ? -19.757 9.146 12.173 1.00 74.75 211 GLU A O 1
ATOM 1800 N N . LYS A 1 212 ? -21.291 8.562 13.687 1.00 73.94 212 LYS A N 1
ATOM 1801 C CA . LYS A 1 212 ? -20.922 7.134 13.719 1.00 73.94 212 LYS A CA 1
ATOM 1802 C C . LYS A 1 212 ? -21.183 6.438 12.374 1.00 73.94 212 LYS A C 1
ATOM 1804 O O . LYS A 1 212 ? -22.292 5.970 12.103 1.00 73.94 212 LYS A O 1
ATOM 1809 N N . ILE A 1 213 ? -20.141 6.303 11.552 1.00 77.12 213 ILE A N 1
ATOM 1810 C CA . ILE A 1 213 ? -20.155 5.457 10.355 1.00 77.12 213 ILE A CA 1
ATOM 1811 C C . ILE A 1 213 ? -19.815 4.026 10.786 1.00 77.12 213 ILE A C 1
ATOM 1813 O O . ILE A 1 213 ? -18.777 3.776 11.392 1.00 77.12 213 ILE A O 1
ATOM 1817 N N . SER A 1 214 ? -20.702 3.072 10.498 1.00 82.56 214 SER A N 1
ATOM 1818 C CA . SER A 1 214 ? -20.449 1.665 10.817 1.00 82.56 214 SER A CA 1
ATOM 1819 C C . SER A 1 214 ? -19.397 1.065 9.874 1.00 82.56 214 SER A C 1
ATOM 1821 O O . SER A 1 214 ? -19.242 1.511 8.733 1.00 82.56 214 SER A O 1
ATOM 1823 N N . ARG A 1 215 ? -18.682 0.031 10.331 1.00 80.94 215 ARG A N 1
ATOM 1824 C CA . ARG A 1 215 ? -17.609 -0.625 9.558 1.00 80.94 215 ARG A CA 1
ATOM 1825 C C . ARG A 1 215 ? -18.111 -1.177 8.219 1.00 80.94 215 ARG A C 1
ATOM 1827 O O . ARG A 1 215 ? -17.410 -1.109 7.216 1.00 80.94 215 ARG A O 1
ATOM 1834 N N . GLU A 1 216 ? -19.354 -1.647 8.182 1.00 83.31 216 GLU A N 1
ATOM 1835 C CA . GLU A 1 216 ? -20.022 -2.167 6.986 1.00 83.31 216 GLU A CA 1
ATOM 1836 C C . GLU A 1 216 ? -20.292 -1.055 5.967 1.00 83.31 216 GLU A C 1
ATOM 1838 O O . GLU A 1 216 ? -20.114 -1.260 4.768 1.00 83.31 216 GLU A O 1
ATOM 1843 N N . LYS A 1 217 ? -20.668 0.147 6.430 1.00 83.38 217 LYS A N 1
ATOM 1844 C CA . LYS A 1 217 ? -20.842 1.311 5.551 1.00 83.38 217 LYS A CA 1
ATOM 1845 C C . LYS A 1 217 ? -19.512 1.757 4.960 1.00 83.38 217 LYS A C 1
ATOM 1847 O O . LYS A 1 217 ? -19.461 2.015 3.762 1.00 83.38 217 LYS A O 1
ATOM 1852 N N . MET A 1 218 ? -18.450 1.816 5.769 1.00 82.00 218 MET A N 1
ATOM 1853 C CA . MET A 1 218 ? -17.106 2.138 5.272 1.00 82.00 218 MET A CA 1
ATOM 1854 C C . MET A 1 218 ? -16.675 1.141 4.189 1.00 82.00 218 MET A C 1
ATOM 1856 O O . MET A 1 218 ? -16.211 1.549 3.125 1.00 82.00 218 MET A O 1
ATOM 1860 N N . LEU A 1 219 ? -16.903 -0.158 4.421 1.00 84.38 219 LEU A N 1
ATOM 1861 C CA . LEU A 1 219 ? -16.603 -1.208 3.449 1.00 84.38 219 LEU A CA 1
ATOM 1862 C C . LEU A 1 219 ? -17.400 -1.026 2.151 1.00 84.38 219 LEU A C 1
ATOM 1864 O O . LEU A 1 219 ? -16.803 -0.986 1.077 1.00 84.38 219 LEU A O 1
ATOM 1868 N N . PHE A 1 220 ? -18.719 -0.846 2.245 1.00 86.44 220 PHE A N 1
ATOM 1869 C CA . PHE A 1 220 ? -19.590 -0.661 1.083 1.00 86.44 220 PHE A CA 1
ATOM 1870 C C . PHE A 1 220 ? -19.207 0.573 0.261 1.00 86.44 220 PHE A C 1
ATOM 1872 O O . PHE A 1 220 ? -18.989 0.459 -0.942 1.00 86.44 220 PHE A O 1
ATOM 1879 N N . PHE A 1 221 ? -19.078 1.743 0.894 1.00 84.19 221 PHE A N 1
ATOM 1880 C CA . PHE A 1 221 ? -18.751 2.973 0.174 1.00 84.19 221 PHE A CA 1
ATOM 1881 C C . PHE A 1 221 ? -17.342 2.942 -0.417 1.00 84.19 221 PHE A C 1
ATOM 1883 O O . PHE A 1 221 ? -17.152 3.439 -1.523 1.00 84.19 221 PHE A O 1
ATOM 1890 N N . SER A 1 222 ? -16.371 2.313 0.256 1.00 85.69 222 SER A N 1
ATOM 1891 C CA . SER A 1 222 ? -15.038 2.125 -0.329 1.00 85.69 222 SER A CA 1
ATOM 1892 C C . SER A 1 222 ? -15.080 1.289 -1.613 1.00 85.69 222 SER A C 1
ATOM 1894 O O . SER A 1 222 ? -14.449 1.666 -2.597 1.00 85.69 222 SER A O 1
ATOM 1896 N N . ALA A 1 223 ? -15.855 0.195 -1.624 1.00 85.44 223 ALA A N 1
ATOM 1897 C CA . ALA A 1 223 ? -15.996 -0.670 -2.792 1.00 85.44 223 ALA A CA 1
ATOM 1898 C C . ALA A 1 223 ? -16.734 0.064 -3.907 1.00 85.44 223 ALA A C 1
ATOM 1900 O O . ALA A 1 223 ? -16.293 0.065 -5.049 1.00 85.44 223 ALA A O 1
ATOM 1901 N N . TRP A 1 224 ? -17.826 0.740 -3.556 1.00 87.19 224 TRP A N 1
ATOM 1902 C CA . TRP A 1 224 ? -18.642 1.482 -4.503 1.00 87.19 224 TRP A CA 1
ATOM 1903 C C . TRP A 1 224 ? -17.852 2.603 -5.190 1.00 87.19 224 TRP A C 1
ATOM 1905 O O . TRP A 1 224 ? -17.846 2.671 -6.414 1.00 87.19 224 TRP A O 1
ATOM 1915 N N . ILE A 1 225 ? -17.128 3.437 -4.430 1.00 84.56 225 ILE A N 1
ATOM 1916 C CA . ILE A 1 225 ? -16.301 4.520 -4.990 1.00 84.56 225 ILE A CA 1
ATOM 1917 C C . ILE A 1 225 ? -15.198 3.951 -5.880 1.00 84.56 225 ILE A C 1
ATOM 1919 O O . ILE A 1 225 ? -15.003 4.436 -6.992 1.00 84.56 225 ILE A O 1
ATOM 1923 N N . LEU A 1 226 ? -14.494 2.912 -5.421 1.00 81.62 226 LEU A N 1
ATOM 1924 C CA . LEU A 1 226 ? -13.429 2.309 -6.217 1.00 81.62 226 LEU A CA 1
ATOM 1925 C C . LEU A 1 226 ? -13.963 1.771 -7.546 1.00 81.62 226 LEU A C 1
ATOM 1927 O O . LEU A 1 226 ? -13.392 2.070 -8.586 1.00 81.62 226 LEU A O 1
ATOM 1931 N N . LEU A 1 227 ? -15.056 1.009 -7.521 1.00 84.19 227 LEU A N 1
ATOM 1932 C CA . LEU A 1 227 ? -15.621 0.413 -8.730 1.00 84.19 227 LEU A CA 1
ATOM 1933 C C . LEU A 1 227 ? -16.279 1.448 -9.651 1.00 84.19 227 LEU A C 1
ATOM 1935 O O . LEU A 1 227 ? -16.370 1.225 -10.852 1.00 84.19 227 LEU A O 1
ATOM 1939 N N . MET A 1 228 ? -16.697 2.600 -9.126 1.00 82.38 228 MET A N 1
ATOM 1940 C CA . MET A 1 228 ? -17.118 3.736 -9.950 1.00 82.38 228 MET A CA 1
ATOM 1941 C C . MET A 1 228 ? -15.948 4.340 -10.731 1.00 82.38 228 MET A C 1
ATOM 1943 O O . MET A 1 228 ? -16.077 4.630 -11.928 1.00 82.38 228 MET A O 1
ATOM 1947 N N . LEU A 1 229 ? -14.806 4.503 -10.058 1.00 77.00 229 LEU A N 1
ATOM 1948 C CA . LEU A 1 229 ? -13.579 5.035 -10.649 1.00 77.00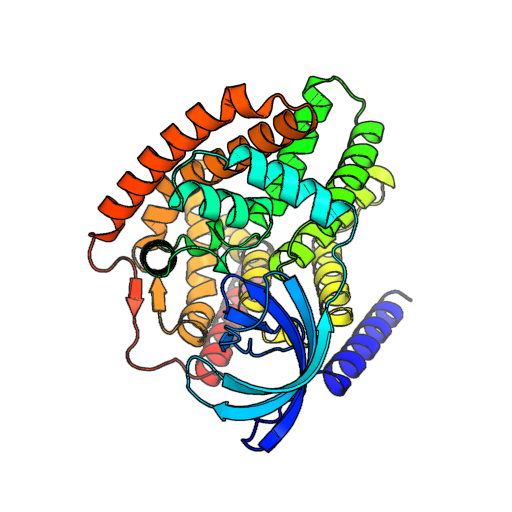 229 LEU A CA 1
ATOM 1949 C C . LEU A 1 229 ? -12.951 4.040 -11.632 1.00 77.00 229 LEU A C 1
ATOM 1951 O O . LEU A 1 229 ? -12.622 4.420 -12.752 1.00 77.00 229 LEU A O 1
ATOM 1955 N N . GLN A 1 230 ? -12.836 2.772 -11.236 1.00 74.44 230 GLN A N 1
ATOM 1956 C CA . GLN A 1 230 ? -12.184 1.716 -12.003 1.00 74.44 230 GLN A CA 1
ATOM 1957 C C . GLN A 1 230 ? -12.993 0.405 -11.928 1.00 74.44 230 GLN A C 1
ATOM 1959 O O . GLN A 1 230 ? -12.741 -0.446 -11.073 1.00 74.44 230 GLN A O 1
ATOM 1964 N N . PRO A 1 231 ? -13.975 0.215 -12.828 1.00 76.25 231 PRO A N 1
ATOM 1965 C CA . PRO A 1 231 ? -14.927 -0.902 -12.765 1.00 76.25 231 PRO A CA 1
ATOM 1966 C C . PRO A 1 231 ? -14.263 -2.274 -12.923 1.00 76.25 231 PRO A C 1
ATOM 1968 O O . PRO A 1 231 ? -14.655 -3.245 -12.278 1.00 76.25 231 PRO A O 1
ATOM 1971 N N . THR A 1 232 ? -13.193 -2.335 -13.718 1.00 72.69 232 THR A N 1
ATOM 1972 C CA . THR A 1 232 ? -12.386 -3.540 -13.941 1.00 72.69 232 THR A CA 1
ATOM 1973 C C . THR A 1 232 ? -11.760 -4.100 -12.664 1.00 72.69 232 THR A C 1
ATOM 1975 O O . THR A 1 232 ? -11.397 -5.274 -12.627 1.00 72.69 232 THR A O 1
ATOM 1978 N N . GLU A 1 233 ? -11.641 -3.299 -11.600 1.00 75.19 233 GLU A N 1
ATOM 1979 C CA . GLU A 1 233 ? -11.068 -3.756 -10.335 1.00 75.19 233 GLU A CA 1
ATOM 1980 C C . GLU A 1 233 ? -11.888 -4.847 -9.658 1.00 75.19 233 GLU A C 1
ATOM 1982 O O . GLU A 1 233 ? -11.314 -5.601 -8.884 1.00 75.19 233 GLU A O 1
ATOM 1987 N N . VAL A 1 234 ? -13.181 -5.008 -9.961 1.00 81.19 234 VAL A N 1
ATOM 1988 C CA . VAL A 1 234 ? -14.000 -6.063 -9.332 1.00 81.19 234 VAL A CA 1
ATOM 1989 C C . VAL A 1 234 ? -13.425 -7.466 -9.556 1.00 81.19 234 VAL A C 1
ATOM 1991 O O . VAL A 1 234 ? -13.588 -8.346 -8.714 1.00 81.19 234 VAL A O 1
ATOM 1994 N N . LEU A 1 235 ? -12.718 -7.660 -10.671 1.00 76.94 235 LEU A N 1
ATOM 1995 C CA . LEU A 1 235 ? -12.094 -8.924 -11.040 1.00 76.94 235 LEU A CA 1
ATOM 1996 C C . LEU A 1 235 ? -10.625 -9.002 -10.597 1.00 76.94 235 LEU A C 1
ATOM 1998 O O . LEU A 1 235 ? -10.000 -10.054 -10.715 1.00 76.94 235 LEU A O 1
ATOM 2002 N N . SER A 1 236 ? -10.037 -7.907 -10.102 1.00 75.50 236 SER A N 1
ATOM 2003 C CA . SER A 1 236 ? -8.600 -7.862 -9.841 1.00 75.50 236 SER A CA 1
ATOM 2004 C C . SER A 1 236 ? -8.230 -8.720 -8.627 1.00 75.50 236 SER A C 1
ATOM 2006 O O . SER A 1 236 ? -8.940 -8.716 -7.612 1.00 75.50 236 SER A O 1
ATOM 2008 N N . PRO A 1 237 ? -7.079 -9.424 -8.662 1.00 77.25 237 PRO A N 1
ATOM 2009 C CA . PRO A 1 237 ? -6.605 -10.192 -7.511 1.00 77.25 237 PRO A CA 1
ATOM 2010 C C . PRO A 1 237 ? -6.452 -9.298 -6.278 1.00 77.25 237 PRO A C 1
ATOM 2012 O O . PRO A 1 237 ? -6.766 -9.697 -5.160 1.00 77.25 237 PRO A O 1
ATOM 2015 N N . SER A 1 238 ? -6.019 -8.054 -6.490 1.00 75.69 238 SER A N 1
ATOM 2016 C CA . SER A 1 238 ? -5.840 -7.058 -5.438 1.00 75.69 238 SER A CA 1
ATOM 2017 C C . SER A 1 238 ? -7.158 -6.704 -4.745 1.00 75.69 238 SER A C 1
ATOM 2019 O O . SER A 1 238 ? -7.192 -6.652 -3.516 1.00 75.69 238 SER A O 1
ATOM 2021 N N . PHE A 1 239 ? -8.237 -6.472 -5.498 1.00 79.62 239 PHE A N 1
ATOM 2022 C CA . PHE A 1 239 ? -9.565 -6.210 -4.944 1.00 79.62 239 PHE A CA 1
ATOM 2023 C C . PHE A 1 239 ? -10.091 -7.419 -4.173 1.00 79.62 239 PHE A C 1
ATOM 2025 O O . PHE A 1 239 ? -10.404 -7.299 -2.985 1.00 79.62 239 PHE A O 1
ATOM 2032 N N . LEU A 1 240 ? -10.129 -8.586 -4.821 1.00 86.25 240 LEU A N 1
ATOM 2033 C CA . LEU A 1 240 ? -10.730 -9.792 -4.258 1.00 86.25 240 LEU A CA 1
ATOM 2034 C C . LEU A 1 240 ? -10.013 -10.241 -2.986 1.00 86.25 240 LEU A C 1
ATOM 2036 O O . LEU A 1 240 ? -10.673 -10.464 -1.973 1.00 86.25 240 LEU A O 1
ATOM 2040 N N . LEU A 1 241 ? -8.678 -10.291 -2.983 1.00 83.31 241 LEU A N 1
ATOM 2041 C CA . LEU A 1 241 ? -7.905 -10.677 -1.796 1.00 83.31 241 LEU A CA 1
ATOM 2042 C C . LEU A 1 241 ? -8.101 -9.685 -0.641 1.00 83.31 241 LEU A C 1
ATOM 2044 O O . LEU A 1 241 ? -8.271 -10.089 0.507 1.00 83.31 241 LEU A O 1
ATOM 2048 N N . SER A 1 242 ? -8.136 -8.382 -0.932 1.00 82.38 242 SER A N 1
ATOM 2049 C CA . SER A 1 242 ? -8.269 -7.338 0.087 1.00 82.38 242 SER A CA 1
ATOM 2050 C C . SER A 1 242 ? -9.651 -7.307 0.739 1.00 82.38 242 SER A C 1
ATOM 2052 O O . SER A 1 242 ? -9.733 -7.234 1.965 1.00 82.38 242 SER A O 1
ATOM 2054 N N . TYR A 1 243 ? -10.734 -7.360 -0.044 1.00 86.31 243 TYR A N 1
ATOM 2055 C CA . TYR A 1 243 ? -12.086 -7.406 0.522 1.00 86.31 243 TYR A CA 1
ATOM 2056 C C . TYR A 1 243 ? -12.353 -8.741 1.211 1.00 86.31 243 TYR A C 1
ATOM 2058 O O . TYR A 1 243 ? -12.957 -8.746 2.280 1.00 86.31 243 TYR A O 1
ATOM 2066 N N . THR A 1 244 ? -11.834 -9.851 0.680 1.00 88.81 244 THR A N 1
ATOM 2067 C CA . THR A 1 244 ? -11.919 -11.166 1.334 1.00 88.81 244 THR A CA 1
ATOM 2068 C C . THR A 1 244 ? -11.220 -11.163 2.691 1.00 88.81 244 THR A C 1
ATOM 2070 O O . THR A 1 244 ? -11.788 -11.653 3.667 1.00 88.81 244 THR A O 1
ATOM 2073 N N . ALA A 1 245 ? -10.039 -10.546 2.804 1.00 85.31 245 ALA A N 1
ATOM 2074 C CA . ALA A 1 245 ? -9.357 -10.384 4.086 1.00 85.31 245 ALA A CA 1
ATOM 2075 C C . ALA A 1 245 ? -10.211 -9.581 5.081 1.00 85.31 245 ALA A C 1
ATOM 2077 O O . ALA A 1 245 ? -10.430 -10.029 6.203 1.00 85.31 245 ALA A O 1
ATOM 2078 N N . ILE A 1 246 ? -10.774 -8.439 4.670 1.00 85.50 246 ILE A N 1
ATOM 2079 C CA . ILE A 1 246 ? -11.614 -7.609 5.553 1.00 85.50 246 ILE A CA 1
ATOM 2080 C C . ILE A 1 246 ? -12.901 -8.337 5.967 1.00 85.50 246 ILE A C 1
ATOM 2082 O O . ILE A 1 246 ? -13.273 -8.310 7.140 1.00 85.50 246 ILE A O 1
ATOM 2086 N N . LEU A 1 247 ? -13.561 -9.038 5.042 1.00 88.50 247 LEU A N 1
ATOM 2087 C CA . LEU A 1 247 ? -14.733 -9.863 5.346 1.00 88.50 247 LEU A CA 1
ATOM 2088 C C . LEU A 1 247 ? -14.384 -10.998 6.315 1.00 88.50 247 LEU A C 1
ATOM 2090 O O . LEU A 1 247 ? -15.138 -11.258 7.252 1.00 88.50 247 LEU A O 1
ATOM 2094 N N . THR A 1 248 ? -13.215 -11.619 6.152 1.00 88.75 248 THR A N 1
ATOM 2095 C CA . THR A 1 248 ? -12.699 -12.627 7.088 1.00 88.75 248 THR A CA 1
ATOM 2096 C C . THR A 1 248 ? -12.546 -12.034 8.485 1.00 88.75 248 THR A C 1
ATOM 2098 O O . THR A 1 248 ? -13.026 -12.607 9.459 1.00 88.75 248 THR A O 1
ATOM 2101 N N . ILE A 1 249 ? -11.961 -10.843 8.590 1.00 84.75 249 ILE A N 1
ATOM 2102 C CA . ILE A 1 249 ? -11.764 -10.144 9.864 1.00 84.75 249 ILE A CA 1
ATOM 2103 C C . ILE A 1 249 ? -13.098 -9.778 10.528 1.00 84.75 249 ILE A C 1
ATOM 2105 O O . ILE A 1 249 ? -13.226 -9.859 11.749 1.00 84.75 249 ILE A O 1
ATOM 2109 N N . PHE A 1 250 ? -14.096 -9.365 9.745 1.00 85.38 250 PHE A N 1
ATOM 2110 C CA . PHE A 1 250 ? -15.376 -8.892 10.277 1.00 85.38 250 PHE A CA 1
ATOM 2111 C C . PHE A 1 250 ? -16.371 -10.010 10.589 1.00 85.38 250 PHE A C 1
ATOM 2113 O O . PHE A 1 250 ? -17.165 -9.841 11.511 1.00 85.38 250 PHE A O 1
ATOM 2120 N N . TYR A 1 251 ? -16.331 -11.130 9.865 1.00 85.44 251 TYR A N 1
ATOM 2121 C CA . TYR A 1 251 ? -17.357 -12.176 9.961 1.00 85.44 251 TYR A CA 1
ATOM 2122 C C . TYR A 1 251 ? -16.812 -13.558 10.329 1.00 85.44 251 TYR A C 1
ATOM 2124 O O . TYR A 1 251 ? -17.495 -14.317 11.007 1.00 85.44 251 TYR A O 1
ATOM 2132 N N . VAL A 1 252 ? -15.590 -13.909 9.930 1.00 86.56 252 VAL A N 1
ATOM 2133 C CA . VAL A 1 252 ? -15.027 -15.244 10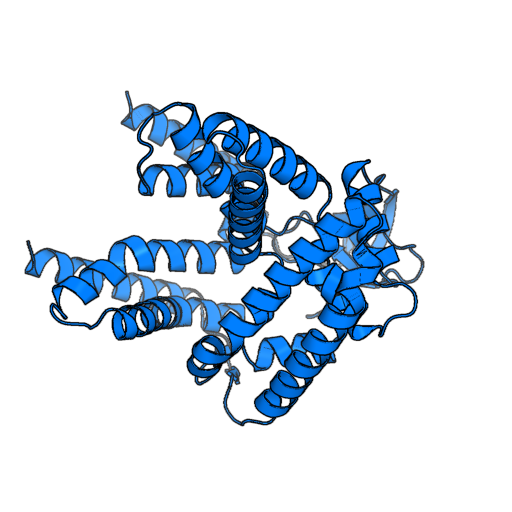.210 1.00 86.56 252 VAL A CA 1
ATOM 2134 C C . VAL A 1 252 ? -14.258 -15.242 11.528 1.00 86.56 252 VAL A C 1
ATOM 2136 O O . VAL A 1 252 ? -14.464 -16.099 12.382 1.00 86.56 252 VAL A O 1
ATOM 2139 N N . PHE A 1 253 ? -13.403 -14.247 11.747 1.00 83.81 253 PHE A N 1
ATOM 2140 C CA . PHE A 1 253 ? -12.581 -14.167 12.950 1.00 83.81 253 PHE A CA 1
ATOM 2141 C C . PHE A 1 253 ? -13.394 -14.052 14.259 1.00 83.81 253 PHE A C 1
ATOM 2143 O O . PHE A 1 253 ? -13.053 -14.737 15.228 1.00 83.81 253 PHE A O 1
ATOM 2150 N N . PRO A 1 254 ? -14.497 -13.273 14.336 1.00 82.88 254 PRO A N 1
ATOM 2151 C CA . PRO A 1 254 ? -1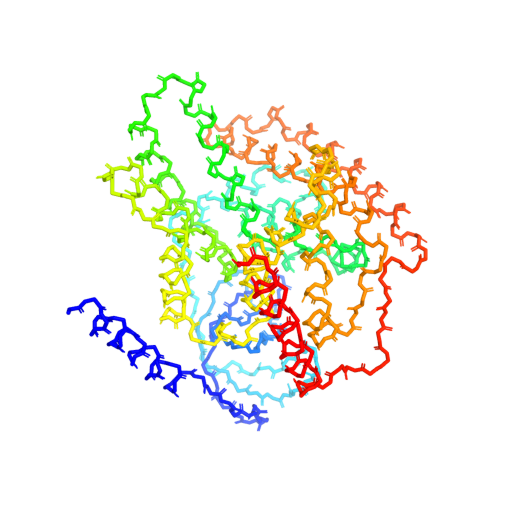5.311 -13.221 15.548 1.00 82.88 254 PRO A CA 1
ATOM 2152 C C . PRO A 1 254 ? -15.924 -14.573 15.920 1.00 82.88 254 PRO A C 1
ATOM 2154 O O . PRO A 1 254 ? -16.056 -14.852 17.108 1.00 82.88 254 PRO A O 1
ATOM 2157 N N . LEU A 1 255 ? -16.242 -15.430 14.940 1.00 81.38 255 LEU A N 1
ATOM 2158 C CA . LEU A 1 255 ? -16.696 -16.796 15.210 1.00 81.38 255 LEU A CA 1
ATOM 2159 C C . LEU A 1 255 ? -15.621 -17.607 15.919 1.00 81.38 255 LEU A C 1
ATOM 2161 O O . LEU A 1 255 ? -15.910 -18.239 16.928 1.00 81.38 255 LEU A O 1
ATOM 2165 N N . LEU A 1 256 ? -14.375 -17.556 15.449 1.00 76.38 256 LEU A N 1
ATOM 2166 C CA . LEU A 1 256 ? -13.281 -18.281 16.098 1.00 76.38 256 LEU A CA 1
ATOM 2167 C C . LEU A 1 256 ? -13.137 -17.857 17.561 1.00 76.38 256 LEU A C 1
ATOM 2169 O O . LEU A 1 256 ? -13.028 -18.705 18.439 1.00 76.38 256 LEU A O 1
ATOM 2173 N N . LYS A 1 257 ? -13.258 -16.561 17.857 1.00 73.62 257 LYS A N 1
ATOM 2174 C CA . LYS A 1 257 ? -13.236 -16.071 19.241 1.00 73.62 257 LYS A CA 1
ATOM 2175 C C . LYS A 1 257 ? -14.404 -16.599 20.095 1.00 73.62 257 LYS A C 1
ATOM 2177 O O . LYS A 1 257 ? -14.229 -16.784 21.294 1.00 73.62 257 LYS A O 1
ATOM 2182 N N . LEU A 1 258 ? -15.571 -16.855 19.494 1.00 75.25 258 LEU A N 1
ATOM 2183 C CA . LEU A 1 258 ? -16.736 -17.448 20.172 1.00 75.25 258 LEU A CA 1
ATOM 2184 C C . LEU A 1 258 ? -16.581 -18.951 20.451 1.00 75.25 258 LEU A C 1
ATOM 2186 O O . LEU A 1 258 ? -17.224 -19.462 21.366 1.00 75.25 258 LEU A O 1
ATOM 2190 N N . TYR A 1 259 ? -15.788 -19.673 19.656 1.00 74.19 259 TYR A N 1
ATOM 2191 C CA . TYR A 1 259 ? -15.507 -21.100 19.871 1.00 74.19 259 TYR A CA 1
ATOM 2192 C C . TYR A 1 259 ? -14.282 -21.325 20.760 1.00 74.19 259 TYR A C 1
ATOM 2194 O O . TYR A 1 259 ? -14.242 -22.278 21.534 1.00 74.19 259 TYR A O 1
ATOM 2202 N N . PHE A 1 260 ? -13.311 -20.420 20.700 1.00 72.00 260 PHE A N 1
ATOM 2203 C CA . PHE A 1 260 ? -12.092 -20.463 21.491 1.00 72.00 260 PHE A CA 1
ATOM 2204 C C . PHE A 1 260 ? -12.105 -19.324 22.526 1.00 72.00 260 PHE A C 1
ATOM 2206 O O . PHE A 1 260 ? -11.349 -18.356 22.437 1.00 72.00 260 PHE A O 1
ATOM 2213 N N . GLU A 1 261 ? -12.977 -19.441 23.532 1.00 59.88 261 GLU A N 1
ATOM 2214 C CA . GLU A 1 261 ? -13.266 -18.397 24.539 1.00 59.88 261 GLU A CA 1
ATOM 2215 C C . GLU A 1 261 ? -12.061 -17.982 25.417 1.00 59.88 261 GLU A C 1
ATOM 2217 O O . GLU A 1 261 ? -12.153 -17.028 26.188 1.00 59.88 261 GLU A O 1
ATOM 2222 N N . LYS A 1 262 ? -10.909 -18.658 25.300 1.00 69.38 262 LYS A N 1
ATOM 2223 C CA . LYS A 1 262 ? -9.703 -18.428 26.118 1.00 69.38 262 LYS A CA 1
ATOM 2224 C C . LYS A 1 262 ? -8.411 -18.322 25.307 1.00 69.38 262 LYS A C 1
ATOM 2226 O O . LYS A 1 262 ? -7.364 -18.754 25.778 1.00 69.38 262 LYS A O 1
ATOM 2231 N N . ILE A 1 263 ? -8.447 -17.769 24.095 1.00 67.50 263 ILE A N 1
ATOM 2232 C CA . ILE A 1 263 ? -7.200 -17.498 23.364 1.00 67.50 263 ILE A CA 1
ATOM 2233 C C . ILE A 1 263 ? -6.473 -16.311 24.027 1.00 67.50 263 ILE A C 1
ATOM 2235 O O . ILE A 1 263 ? -7.032 -15.211 24.073 1.00 67.50 263 ILE A O 1
ATOM 2239 N N . PRO A 1 264 ? -5.227 -16.480 24.509 1.00 76.81 264 PRO A N 1
ATOM 2240 C CA . PRO A 1 264 ? -4.410 -15.369 24.987 1.00 76.81 264 PRO A CA 1
ATOM 2241 C C . PRO A 1 264 ? -4.205 -14.296 23.900 1.00 76.81 264 PRO A C 1
ATOM 2243 O O . PRO A 1 264 ? -4.113 -14.643 22.721 1.00 76.81 264 PRO A O 1
ATOM 2246 N N . PRO A 1 265 ? -4.052 -13.002 24.243 1.00 73.38 265 PRO A N 1
ATOM 2247 C CA . PRO A 1 265 ? -3.964 -11.921 23.252 1.00 73.38 265 PRO A CA 1
ATOM 2248 C C . PRO A 1 265 ? -2.893 -12.124 22.166 1.00 73.38 265 PRO A C 1
ATOM 2250 O O . PRO A 1 265 ? -3.121 -11.780 21.010 1.00 73.38 265 PRO A O 1
ATOM 2253 N N . TYR A 1 266 ? -1.755 -12.736 22.507 1.00 72.44 266 TYR A N 1
ATOM 2254 C CA . TYR A 1 266 ? -0.678 -13.030 21.554 1.00 72.44 266 TYR A CA 1
ATOM 2255 C C . TYR A 1 266 ? -1.039 -14.156 20.568 1.00 72.44 266 TYR A C 1
ATOM 2257 O O . TYR A 1 266 ? -0.744 -14.053 19.381 1.00 72.44 266 TYR A O 1
ATOM 2265 N N . LEU A 1 267 ? -1.751 -15.198 21.015 1.00 77.50 267 LEU A N 1
ATOM 2266 C CA . LEU A 1 267 ? -2.274 -16.247 20.132 1.00 77.50 267 LEU A CA 1
ATOM 2267 C C . LEU A 1 267 ? -3.420 -15.717 19.262 1.00 77.50 267 LEU A C 1
ATOM 2269 O O . LEU A 1 267 ? -3.572 -16.150 18.125 1.00 77.50 267 LEU A O 1
ATOM 2273 N N . SER A 1 268 ? -4.187 -14.736 19.747 1.00 74.75 268 SER A N 1
ATOM 2274 C CA . SER A 1 268 ? -5.263 -14.105 18.972 1.00 74.75 268 SER A CA 1
ATOM 2275 C C . SER A 1 268 ? -4.747 -13.487 17.669 1.00 74.75 268 SER A C 1
ATOM 2277 O O . SER A 1 268 ? -5.468 -13.504 16.675 1.00 74.75 268 SER A O 1
ATOM 2279 N N . TYR A 1 269 ? -3.514 -12.970 17.657 1.00 72.62 269 TYR A N 1
ATOM 2280 C CA . TYR A 1 269 ? -2.869 -12.464 16.444 1.00 72.62 269 TYR A CA 1
ATOM 2281 C C . TYR A 1 269 ? -2.532 -13.591 15.455 1.00 72.62 269 TYR A C 1
ATOM 2283 O O . TYR A 1 269 ? -2.791 -13.451 14.265 1.00 72.62 269 TYR A O 1
ATOM 2291 N N . ILE A 1 270 ? -2.046 -14.734 15.949 1.00 77.81 270 ILE A N 1
ATOM 2292 C CA . ILE A 1 270 ? -1.752 -15.926 15.134 1.00 77.81 270 ILE A CA 1
ATOM 2293 C C . ILE A 1 270 ? -3.033 -16.457 14.479 1.00 77.81 270 ILE A C 1
ATOM 2295 O O . ILE A 1 270 ? -3.061 -16.715 13.280 1.00 77.81 270 ILE A O 1
ATOM 2299 N N . PHE A 1 271 ? -4.126 -16.576 15.240 1.00 78.75 271 PHE A N 1
ATOM 2300 C CA . PHE A 1 271 ? -5.413 -17.003 14.683 1.00 78.75 271 PHE A CA 1
ATOM 2301 C C . PHE A 1 271 ? -5.958 -16.005 13.660 1.00 78.75 271 PHE A C 1
ATOM 2303 O O . PHE A 1 271 ? -6.565 -16.408 12.669 1.00 78.75 271 PHE A O 1
ATOM 2310 N N . TYR A 1 272 ? -5.733 -14.710 13.877 1.00 76.62 272 TYR A N 1
ATOM 2311 C CA . TYR A 1 272 ? -6.145 -13.661 12.954 1.00 76.62 272 TYR A CA 1
ATOM 2312 C C . TYR A 1 272 ? -5.434 -13.784 11.603 1.00 76.62 272 TYR A C 1
ATOM 2314 O O . TYR A 1 272 ? -6.090 -13.839 10.561 1.00 76.62 272 TYR A O 1
ATOM 2322 N N . THR A 1 273 ? -4.105 -13.885 11.615 1.00 77.62 273 THR A N 1
ATOM 2323 C CA . THR A 1 273 ? -3.298 -14.017 10.397 1.00 77.62 273 THR A CA 1
ATOM 2324 C C . THR A 1 273 ? -3.567 -15.344 9.687 1.00 77.62 273 THR A C 1
ATOM 2326 O O . THR A 1 273 ? -3.738 -15.355 8.468 1.00 77.62 273 THR A O 1
ATOM 2329 N N . LEU A 1 274 ? -3.719 -16.439 10.440 1.00 82.00 274 LEU A N 1
ATOM 2330 C CA . LEU A 1 274 ? -4.038 -17.755 9.885 1.00 82.00 274 LEU A CA 1
ATOM 2331 C C . LEU A 1 274 ? -5.413 -17.768 9.205 1.00 82.00 274 LEU A C 1
ATOM 2333 O O . LEU A 1 274 ? -5.553 -18.312 8.116 1.00 82.00 274 LEU A O 1
ATOM 2337 N N . SER A 1 275 ? -6.416 -17.113 9.799 1.00 85.00 275 SER A N 1
ATOM 2338 C CA . SER A 1 275 ? -7.762 -17.023 9.214 1.00 85.00 275 SER A CA 1
ATOM 2339 C C . SER A 1 275 ? -7.735 -16.350 7.846 1.00 85.00 275 SER A C 1
ATOM 2341 O O . SER A 1 275 ? -8.314 -16.862 6.892 1.00 85.00 275 SER A O 1
ATOM 2343 N N . ILE A 1 276 ? -7.042 -15.212 7.739 1.00 84.00 276 ILE A N 1
ATOM 2344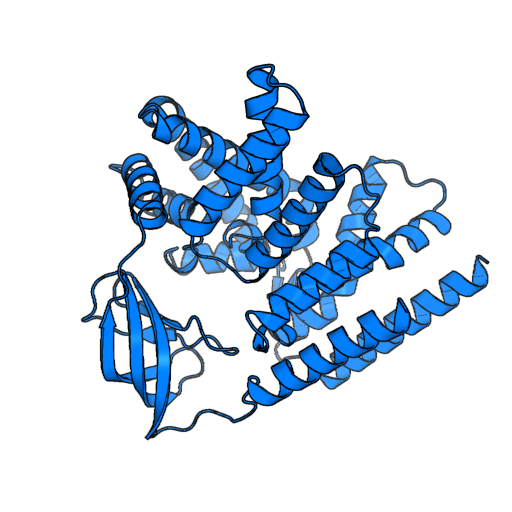 C CA . ILE A 1 276 ? -6.915 -14.475 6.476 1.00 84.00 276 ILE A CA 1
ATOM 2345 C C . ILE A 1 276 ? -6.211 -15.340 5.430 1.00 84.00 276 ILE A C 1
ATOM 2347 O O . ILE A 1 276 ? -6.663 -15.399 4.288 1.00 84.00 276 ILE A O 1
ATOM 2351 N N . GLN A 1 277 ? -5.144 -16.040 5.819 1.00 83.44 277 GLN A N 1
ATOM 2352 C CA . GLN A 1 277 ? -4.398 -16.900 4.907 1.00 83.44 277 GLN A CA 1
ATOM 2353 C C . GLN A 1 277 ? -5.237 -18.085 4.428 1.00 83.44 277 GLN A C 1
ATOM 2355 O O . GLN A 1 277 ? -5.356 -18.279 3.224 1.00 83.44 277 GLN A O 1
ATOM 2360 N N . CYS A 1 278 ? -5.893 -18.816 5.334 1.00 86.12 278 CYS A N 1
ATOM 2361 C CA . CYS A 1 278 ? -6.740 -19.956 4.985 1.00 86.12 278 CYS A CA 1
ATOM 2362 C C . CYS A 1 278 ? -7.889 -19.565 4.049 1.00 86.12 278 CYS A C 1
ATOM 2364 O O . CYS A 1 278 ? -8.130 -20.246 3.056 1.00 86.12 278 CYS A O 1
ATOM 2366 N N . ILE A 1 279 ? -8.574 -18.453 4.331 1.00 89.31 279 ILE A N 1
ATOM 2367 C CA . ILE A 1 279 ? -9.671 -17.970 3.482 1.00 89.31 279 ILE A CA 1
ATOM 2368 C C . ILE A 1 279 ? -9.145 -17.396 2.154 1.00 89.31 279 ILE A C 1
ATOM 2370 O O . ILE A 1 279 ? -9.865 -17.394 1.157 1.00 89.31 279 ILE A O 1
ATOM 2374 N N . GLY A 1 280 ? -7.893 -16.934 2.109 1.00 87.94 280 GLY A N 1
ATOM 2375 C CA . GLY A 1 280 ? -7.236 -16.435 0.900 1.00 87.94 280 GLY A CA 1
ATOM 2376 C C . GLY A 1 280 ? -6.722 -17.519 -0.056 1.00 87.94 280 GLY A C 1
ATOM 2377 O O . GLY A 1 280 ? -6.566 -17.221 -1.240 1.00 87.94 280 GLY A O 1
ATOM 2378 N N . ILE A 1 281 ? -6.502 -18.756 0.417 1.00 86.69 281 ILE A N 1
ATOM 2379 C CA . ILE A 1 281 ? -5.907 -19.861 -0.366 1.00 86.69 281 ILE A CA 1
ATOM 2380 C C . ILE A 1 281 ? -6.567 -20.059 -1.741 1.00 86.69 281 ILE A C 1
ATOM 2382 O O . ILE A 1 281 ? -5.831 -20.108 -2.729 1.00 86.69 281 ILE A O 1
ATOM 2386 N N . PRO A 1 282 ? -7.909 -20.152 -1.866 1.00 88.75 282 PRO A N 1
ATOM 2387 C CA . PRO A 1 282 ? -8.532 -20.389 -3.167 1.00 88.75 282 PRO A CA 1
ATOM 2388 C C . PRO A 1 282 ? -8.204 -19.298 -4.192 1.00 88.75 282 PRO A C 1
ATOM 2390 O O . PRO A 1 282 ? -7.898 -19.603 -5.343 1.00 88.75 282 PRO A O 1
ATOM 2393 N N . LEU A 1 283 ? -8.198 -18.027 -3.771 1.00 87.56 283 LEU A N 1
ATOM 2394 C CA . LEU A 1 283 ? -7.853 -16.901 -4.645 1.00 87.56 283 LEU A CA 1
ATOM 2395 C C . LEU A 1 283 ? -6.365 -16.884 -4.987 1.00 87.56 283 LEU A C 1
ATOM 2397 O O . LEU A 1 283 ? -6.020 -16.664 -6.146 1.00 87.56 283 LEU A O 1
ATOM 2401 N N . THR A 1 284 ? -5.472 -17.109 -4.017 1.00 84.38 284 THR A N 1
ATOM 2402 C CA . THR A 1 284 ? -4.028 -17.102 -4.298 1.00 84.38 284 THR A CA 1
ATOM 2403 C C . THR A 1 284 ? -3.638 -18.241 -5.234 1.00 84.38 284 THR A C 1
ATOM 2405 O O . THR A 1 284 ? -2.864 -18.031 -6.165 1.00 84.38 284 THR A O 1
ATOM 2408 N N . ALA A 1 285 ? -4.242 -19.416 -5.056 1.00 85.94 285 ALA A N 1
ATOM 2409 C CA . ALA A 1 285 ? -4.036 -20.560 -5.930 1.00 85.94 285 ALA A CA 1
ATOM 2410 C C . ALA A 1 285 ? -4.582 -20.322 -7.350 1.00 85.94 285 ALA A C 1
ATOM 2412 O O . ALA A 1 285 ? -3.929 -20.690 -8.323 1.00 85.94 285 ALA A O 1
ATOM 2413 N N . TYR A 1 286 ? -5.735 -19.662 -7.485 1.00 85.94 286 TYR A N 1
ATOM 2414 C CA . TYR A 1 286 ? -6.315 -19.296 -8.781 1.00 85.94 286 TYR A CA 1
ATOM 2415 C C . TYR A 1 286 ? -5.473 -18.264 -9.542 1.00 85.94 286 TYR A C 1
ATOM 2417 O O . TYR A 1 286 ? -5.107 -18.474 -10.698 1.00 85.94 286 TYR A O 1
ATOM 2425 N N . PHE A 1 287 ? -5.136 -17.146 -8.893 1.00 80.50 287 PHE A N 1
ATOM 2426 C CA . PHE A 1 287 ? -4.473 -16.028 -9.563 1.00 80.50 287 PHE A CA 1
ATOM 2427 C C . PHE A 1 287 ? -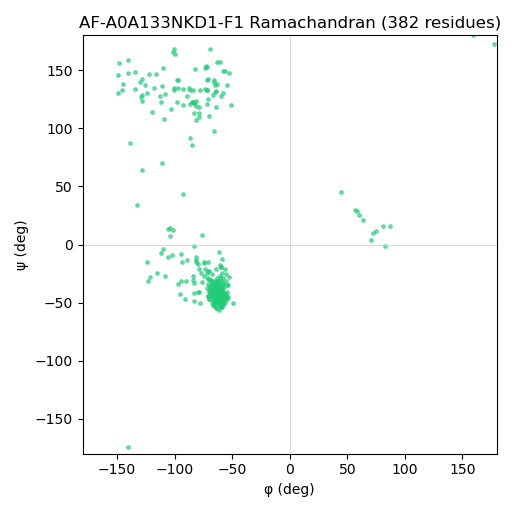2.976 -16.242 -9.761 1.00 80.50 287 PHE A C 1
ATOM 2429 O O . PHE A 1 287 ? -2.441 -15.891 -10.814 1.00 80.50 287 PHE A O 1
ATOM 2436 N N . PHE A 1 288 ? -2.295 -16.802 -8.761 1.00 79.00 288 PHE A N 1
ATOM 2437 C CA . PHE A 1 288 ? -0.837 -16.908 -8.765 1.00 79.00 288 PHE A CA 1
ATOM 2438 C C . PHE A 1 288 ? -0.335 -18.320 -9.047 1.00 79.00 288 PHE A C 1
ATOM 2440 O O . PHE A 1 288 ? 0.859 -18.484 -9.283 1.00 79.00 288 PHE A O 1
ATOM 2447 N N . GLY A 1 289 ? -1.215 -19.331 -9.039 1.00 80.81 289 GLY A N 1
ATOM 2448 C CA . GLY A 1 289 ? -0.792 -20.725 -9.172 1.00 80.81 289 GLY A CA 1
ATOM 2449 C C . GLY A 1 289 ? 0.182 -21.126 -8.067 1.00 80.81 289 GLY A C 1
ATOM 2450 O O . GLY A 1 289 ? 1.066 -21.940 -8.298 1.00 80.81 289 GLY A O 1
ATOM 2451 N N . SER A 1 290 ? 0.087 -20.503 -6.891 1.00 79.19 290 SER A N 1
ATOM 2452 C CA . SER A 1 290 ? 1.028 -20.729 -5.803 1.00 79.19 290 SER A CA 1
ATOM 2453 C C . SER A 1 290 ? 0.340 -20.763 -4.445 1.00 79.19 290 SER A C 1
ATOM 2455 O O . SER A 1 290 ? -0.675 -20.103 -4.198 1.00 79.19 290 SER A O 1
ATOM 2457 N N . LEU A 1 291 ? 0.910 -21.574 -3.559 1.00 80.38 291 LEU A N 1
ATOM 2458 C CA . LEU A 1 291 ? 0.498 -21.756 -2.180 1.00 80.38 291 LEU A CA 1
ATOM 2459 C C . LEU A 1 291 ? 1.659 -21.370 -1.279 1.00 80.38 291 LEU A C 1
ATOM 2461 O O . LEU A 1 291 ? 2.709 -22.010 -1.261 1.00 80.38 291 LEU A O 1
ATOM 2465 N N . ALA A 1 292 ? 1.463 -20.298 -0.528 1.00 75.81 292 ALA A N 1
ATOM 2466 C CA . ALA A 1 292 ? 2.461 -19.796 0.393 1.00 75.81 292 ALA A CA 1
ATOM 2467 C C . ALA A 1 292 ? 2.316 -20.579 1.716 1.00 75.81 292 ALA A C 1
ATOM 2469 O O . ALA A 1 292 ? 1.539 -20.197 2.590 1.00 75.81 292 ALA A O 1
ATOM 2470 N N . CYS A 1 293 ? 2.961 -21.749 1.801 1.00 72.06 293 CYS A N 1
ATOM 2471 C CA . CYS A 1 293 ? 2.764 -22.729 2.877 1.00 72.06 293 CYS A CA 1
ATOM 2472 C C . CYS A 1 293 ? 3.493 -22.336 4.166 1.00 72.06 293 CYS A C 1
ATOM 2474 O O . CYS A 1 293 ? 2.887 -22.302 5.234 1.00 72.06 293 CYS A O 1
ATOM 2476 N N . LEU A 1 294 ? 4.786 -22.012 4.061 1.00 76.50 294 LEU A N 1
ATOM 2477 C CA . LEU A 1 294 ? 5.620 -21.618 5.204 1.00 76.50 294 LEU A CA 1
ATOM 2478 C C . LEU A 1 294 ? 5.845 -20.103 5.282 1.00 76.50 294 LEU A C 1
ATOM 2480 O O . LEU A 1 294 ? 6.302 -19.601 6.310 1.00 76.50 294 LEU A O 1
ATOM 2484 N N . SER A 1 295 ? 5.442 -19.356 4.250 1.00 70.88 295 SER A N 1
ATOM 2485 C CA . SER A 1 295 ? 5.468 -17.887 4.244 1.00 70.88 295 SER A CA 1
ATOM 2486 C C . SER A 1 295 ? 4.690 -17.261 5.407 1.00 70.88 295 SER A C 1
ATOM 2488 O O . SER A 1 295 ? 4.958 -16.125 5.776 1.00 70.88 295 SER A O 1
ATOM 2490 N N . PHE A 1 296 ? 3.751 -17.989 6.024 1.00 74.81 296 PHE A N 1
ATOM 2491 C CA . PHE A 1 296 ? 3.076 -17.559 7.249 1.00 74.81 296 PHE A CA 1
ATOM 2492 C C . PHE A 1 296 ? 4.071 -17.249 8.374 1.00 74.81 296 PHE A C 1
ATOM 2494 O O . PHE A 1 296 ? 3.999 -16.188 8.990 1.00 74.81 296 PHE A O 1
ATOM 2501 N N . PHE A 1 297 ? 5.011 -18.164 8.634 1.00 80.81 297 PHE A N 1
ATOM 2502 C CA . PHE A 1 297 ? 6.013 -17.995 9.690 1.00 80.81 297 PHE A CA 1
ATOM 2503 C C . PHE A 1 297 ? 6.960 -16.848 9.362 1.00 80.81 297 PHE A C 1
ATOM 2505 O O . PHE A 1 297 ? 7.316 -16.060 10.238 1.00 80.81 297 PHE A O 1
ATOM 2512 N N . VAL A 1 298 ? 7.293 -16.705 8.080 1.00 81.56 298 VAL A N 1
ATOM 2513 C CA . VAL A 1 298 ? 8.076 -15.571 7.603 1.00 81.56 298 VAL A CA 1
ATOM 2514 C C . VAL A 1 298 ? 7.317 -14.260 7.811 1.00 81.56 298 VAL A C 1
ATOM 2516 O O . VAL A 1 298 ? 7.863 -13.322 8.381 1.00 81.56 298 VAL A O 1
ATOM 2519 N N . ASN A 1 299 ? 6.036 -14.197 7.455 1.00 80.31 299 ASN A N 1
ATOM 2520 C CA . ASN A 1 299 ? 5.186 -13.031 7.688 1.00 80.31 299 ASN A CA 1
ATOM 2521 C C . ASN A 1 299 ? 5.005 -12.733 9.183 1.00 80.31 299 ASN A C 1
ATOM 2523 O O . ASN A 1 299 ? 4.817 -11.583 9.554 1.00 80.31 299 ASN A O 1
ATOM 2527 N N . LEU A 1 300 ? 5.070 -13.727 10.069 1.00 81.75 300 LEU A N 1
ATOM 2528 C CA . LEU A 1 300 ? 4.992 -13.485 11.509 1.00 81.75 300 LEU A CA 1
ATOM 2529 C C . LEU A 1 300 ? 6.251 -12.780 12.044 1.00 81.75 300 LEU A C 1
ATOM 2531 O O . LEU A 1 300 ? 6.133 -11.898 12.893 1.00 81.75 300 LEU A O 1
ATOM 2535 N N . LEU A 1 301 ? 7.435 -13.153 11.549 1.00 84.50 301 LEU A N 1
ATOM 2536 C CA . LEU A 1 301 ? 8.725 -12.679 12.070 1.00 84.50 301 LEU A CA 1
ATOM 2537 C C . LEU A 1 301 ? 9.290 -11.477 11.305 1.00 84.50 301 LEU A C 1
ATOM 2539 O O . LEU A 1 301 ? 9.790 -10.531 11.908 1.00 84.50 301 LEU A O 1
ATOM 2543 N N . ILE A 1 302 ? 9.202 -11.505 9.978 1.00 88.44 302 ILE A N 1
ATOM 2544 C CA . ILE A 1 302 ? 9.883 -10.565 9.082 1.00 88.44 302 ILE A CA 1
ATOM 2545 C C . ILE A 1 302 ? 8.989 -9.390 8.698 1.00 88.44 302 ILE A C 1
ATOM 2547 O O . ILE A 1 302 ? 9.478 -8.269 8.546 1.00 88.44 302 ILE A O 1
ATOM 2551 N N . LEU A 1 303 ? 7.669 -9.592 8.609 1.00 86.56 303 LEU A N 1
ATOM 2552 C CA . LEU A 1 303 ? 6.738 -8.506 8.291 1.00 86.56 303 LEU A CA 1
ATOM 2553 C C . LEU A 1 303 ? 6.833 -7.324 9.269 1.00 86.56 303 LEU A C 1
ATOM 2555 O O . LEU A 1 303 ? 6.825 -6.190 8.787 1.00 86.56 303 LEU A O 1
ATOM 2559 N N . PRO A 1 304 ? 6.957 -7.513 10.603 1.00 89.12 304 PRO A N 1
ATOM 2560 C CA . PRO A 1 304 ? 7.153 -6.394 11.526 1.00 89.12 304 PRO A CA 1
ATOM 2561 C C . PRO A 1 304 ? 8.441 -5.605 11.250 1.00 89.12 304 PRO A C 1
ATOM 2563 O O . PRO A 1 304 ? 8.442 -4.377 11.360 1.00 89.12 304 PRO A O 1
ATOM 2566 N N . ILE A 1 305 ? 9.518 -6.288 10.847 1.00 92.25 305 ILE A N 1
ATOM 2567 C CA . ILE A 1 305 ? 10.803 -5.659 10.505 1.00 92.25 305 ILE A CA 1
ATOM 2568 C C . ILE A 1 305 ? 10.636 -4.816 9.236 1.00 92.25 305 ILE A C 1
ATOM 2570 O O . ILE A 1 305 ? 10.927 -3.621 9.252 1.00 92.25 305 ILE A O 1
ATOM 2574 N N . GLY A 1 306 ? 10.061 -5.391 8.175 1.00 92.56 306 GLY A N 1
ATOM 2575 C CA . GLY A 1 306 ? 9.771 -4.666 6.934 1.00 92.56 306 GLY A CA 1
ATOM 2576 C C . GLY A 1 306 ? 8.799 -3.495 7.136 1.00 92.56 306 GLY A C 1
ATOM 2577 O O . GLY A 1 306 ? 8.994 -2.413 6.591 1.00 92.56 306 GLY A O 1
ATOM 2578 N N . THR A 1 307 ? 7.792 -3.664 7.995 1.00 92.38 307 THR A N 1
ATOM 2579 C CA . THR A 1 307 ? 6.848 -2.599 8.384 1.00 92.38 307 THR A CA 1
ATOM 2580 C C . THR A 1 307 ? 7.568 -1.447 9.090 1.00 92.38 307 THR A C 1
ATOM 2582 O O . THR A 1 307 ? 7.294 -0.279 8.812 1.00 92.38 307 THR A O 1
ATOM 2585 N N . SER A 1 308 ? 8.518 -1.764 9.973 1.00 94.31 308 SER A N 1
ATOM 2586 C CA . SER A 1 308 ? 9.349 -0.770 10.662 1.00 94.31 308 SER A CA 1
ATOM 2587 C C . SER A 1 308 ? 10.271 -0.035 9.686 1.00 94.31 308 SER A C 1
ATOM 2589 O O . SER A 1 308 ? 10.428 1.179 9.796 1.00 94.31 308 SER A O 1
ATOM 2591 N N . LEU A 1 309 ? 10.812 -0.742 8.689 1.00 96.00 309 LEU A N 1
ATOM 2592 C CA . LEU A 1 309 ? 11.636 -0.159 7.629 1.00 96.00 309 LEU A CA 1
ATOM 2593 C C . LEU A 1 309 ? 10.840 0.829 6.758 1.00 96.00 309 LEU A C 1
ATOM 2595 O O . LEU A 1 309 ? 11.317 1.927 6.472 1.00 96.00 309 LEU A O 1
ATOM 2599 N N . ILE A 1 310 ? 9.596 0.489 6.401 1.00 95.88 310 ILE A N 1
ATOM 2600 C CA . ILE A 1 310 ? 8.684 1.399 5.687 1.00 95.88 310 ILE A CA 1
ATOM 2601 C C . ILE A 1 310 ? 8.359 2.626 6.544 1.00 95.88 310 ILE A C 1
ATOM 2603 O O . ILE A 1 310 ? 8.395 3.755 6.053 1.00 95.88 310 ILE A O 1
ATOM 2607 N N . LEU A 1 311 ? 8.072 2.437 7.835 1.00 96.31 311 LEU A N 1
ATOM 2608 C CA . LEU A 1 311 ? 7.802 3.553 8.742 1.00 96.31 311 LEU A CA 1
ATOM 2609 C C . LEU A 1 311 ? 9.018 4.486 8.870 1.00 96.31 311 LEU A C 1
ATOM 2611 O O . LEU A 1 311 ? 8.858 5.707 8.846 1.00 96.31 311 LEU A O 1
ATOM 2615 N N . PHE A 1 312 ? 10.228 3.928 8.955 1.00 97.31 312 PHE A N 1
ATOM 2616 C CA . PHE A 1 312 ? 11.457 4.717 8.991 1.00 97.31 312 PHE A CA 1
ATOM 2617 C C . PHE A 1 312 ? 11.719 5.425 7.656 1.00 97.31 312 PHE A C 1
ATOM 2619 O O . PHE A 1 312 ? 12.142 6.576 7.652 1.00 97.31 312 PHE A O 1
ATOM 2626 N N . SER A 1 313 ? 11.341 4.808 6.534 1.00 96.94 313 SER A N 1
ATOM 2627 C CA . SER A 1 313 ? 11.392 5.436 5.210 1.00 96.94 313 SER A CA 1
ATOM 2628 C C . SER A 1 313 ? 10.453 6.639 5.110 1.00 96.94 313 SER A C 1
ATOM 2630 O O . SER A 1 313 ? 10.862 7.678 4.598 1.00 96.94 313 SER A O 1
ATOM 2632 N N . PHE A 1 314 ? 9.233 6.566 5.661 1.00 96.88 314 PHE A N 1
ATOM 2633 C CA . PHE A 1 314 ? 8.348 7.736 5.768 1.00 96.88 314 PHE A CA 1
ATOM 2634 C C . PHE A 1 314 ? 8.952 8.848 6.634 1.00 96.88 314 PHE A C 1
ATOM 2636 O O . PHE A 1 314 ? 8.812 10.024 6.301 1.00 96.88 314 PHE A O 1
ATOM 2643 N N . PHE A 1 315 ? 9.646 8.497 7.719 1.00 97.12 315 PHE A N 1
ATOM 2644 C CA . PHE A 1 315 ? 10.336 9.474 8.561 1.00 97.12 315 PHE A CA 1
ATOM 2645 C C . PHE A 1 315 ? 11.508 10.149 7.834 1.00 97.12 315 PHE A C 1
ATOM 2647 O O . PHE A 1 315 ? 11.583 11.376 7.815 1.00 97.12 315 PHE A O 1
ATOM 2654 N N . THR A 1 316 ? 12.379 9.377 7.182 1.00 97.75 316 THR A N 1
ATOM 2655 C CA . THR A 1 316 ? 13.470 9.903 6.347 1.00 97.75 316 THR A CA 1
ATOM 2656 C C . THR A 1 316 ? 12.933 10.776 5.216 1.00 97.75 316 THR A C 1
ATOM 2658 O O . THR A 1 316 ? 13.454 11.864 4.975 1.00 97.75 316 THR A O 1
ATOM 2661 N N . PHE A 1 317 ? 11.843 10.350 4.576 1.00 96.69 317 PHE A N 1
ATOM 2662 C CA . PHE A 1 317 ? 11.164 11.119 3.541 1.00 96.69 317 PHE A CA 1
ATOM 2663 C C . PHE A 1 317 ? 10.612 12.447 4.068 1.00 96.69 317 PHE A C 1
ATOM 2665 O O . PHE A 1 317 ? 10.813 13.488 3.449 1.00 96.69 317 PHE A O 1
ATOM 2672 N N . PHE A 1 318 ? 9.981 12.437 5.244 1.00 95.31 318 PHE A N 1
ATOM 2673 C CA . PHE A 1 318 ? 9.519 13.654 5.905 1.00 95.31 318 PHE A CA 1
ATOM 2674 C C . PHE A 1 318 ? 10.670 14.619 6.219 1.00 95.31 318 PHE A C 1
ATOM 2676 O O . PHE A 1 318 ? 10.526 15.819 6.006 1.00 95.31 318 PHE A O 1
ATOM 2683 N N . LEU A 1 319 ? 11.823 14.123 6.681 1.00 96.62 319 LEU A N 1
ATOM 2684 C CA . LEU A 1 319 ? 12.999 14.969 6.903 1.00 96.62 319 LEU A CA 1
ATOM 2685 C C . LEU A 1 319 ? 13.545 15.564 5.601 1.00 96.62 319 LEU A C 1
ATOM 2687 O O . LEU A 1 319 ? 14.019 16.701 5.609 1.00 96.62 319 LEU A O 1
ATOM 2691 N N . GLU A 1 320 ? 13.451 14.849 4.477 1.00 97.00 320 GLU A N 1
ATOM 2692 C CA . GLU A 1 320 ? 13.896 15.378 3.183 1.00 97.00 320 GLU A CA 1
ATOM 2693 C C . GLU A 1 320 ? 13.045 16.544 2.674 1.00 97.00 320 GLU A C 1
ATOM 2695 O O . GLU A 1 320 ? 13.575 17.415 1.985 1.00 97.00 320 GLU A O 1
ATOM 2700 N N . ILE A 1 321 ? 11.776 16.651 3.084 1.00 93.06 321 ILE A N 1
ATOM 2701 C CA . ILE A 1 321 ? 10.949 17.846 2.819 1.00 93.06 321 ILE A CA 1
ATOM 2702 C C . ILE A 1 321 ? 11.640 19.117 3.353 1.00 93.06 321 ILE A C 1
ATOM 2704 O O . ILE A 1 321 ? 11.517 20.185 2.758 1.00 93.06 321 ILE A O 1
ATOM 2708 N N . PHE A 1 322 ? 12.420 18.994 4.434 1.00 94.94 322 PHE A N 1
ATOM 2709 C CA . PHE A 1 322 ? 13.229 20.064 5.033 1.00 94.94 322 PHE A CA 1
ATOM 2710 C C . PHE A 1 322 ? 14.719 19.982 4.663 1.00 94.94 322 PHE A C 1
ATOM 2712 O O . PHE A 1 322 ? 15.542 20.650 5.285 1.00 94.94 322 PHE A O 1
ATOM 2719 N N . HIS A 1 323 ? 15.083 19.151 3.682 1.00 95.12 323 HIS A N 1
ATOM 2720 C CA . HIS A 1 323 ? 16.462 18.870 3.266 1.00 95.12 323 HIS A CA 1
ATOM 2721 C C . HIS A 1 323 ? 17.363 18.279 4.365 1.00 95.12 323 HIS A C 1
ATOM 2723 O O . HIS A 1 323 ? 18.585 18.412 4.316 1.00 95.12 323 HIS A O 1
ATOM 2729 N N . LEU A 1 324 ? 16.765 17.602 5.350 1.00 97.00 324 LEU A N 1
ATOM 2730 C CA . LEU A 1 324 ? 17.455 16.926 6.454 1.00 97.00 324 LEU A CA 1
ATOM 2731 C C . LEU A 1 324 ? 17.499 15.397 6.282 1.00 97.00 324 LEU A C 1
ATOM 2733 O O . LEU A 1 324 ? 17.934 14.687 7.191 1.00 97.00 324 LEU A O 1
ATOM 2737 N N . GLY A 1 325 ? 17.068 14.866 5.132 1.00 96.25 325 GLY A N 1
ATOM 2738 C CA . GLY A 1 325 ? 17.026 13.425 4.867 1.00 96.25 325 GLY A CA 1
ATOM 2739 C C . GLY A 1 325 ? 18.401 12.758 4.957 1.00 96.25 325 GLY A C 1
ATOM 2740 O O . GLY A 1 325 ? 18.513 11.630 5.446 1.00 96.25 325 GLY A O 1
ATOM 2741 N N . PHE A 1 326 ? 19.461 13.499 4.609 1.00 95.56 326 PHE A N 1
ATOM 2742 C CA . PHE A 1 326 ? 20.857 13.047 4.665 1.00 95.56 326 PHE A CA 1
ATOM 2743 C C . PHE A 1 326 ? 21.293 12.527 6.048 1.00 95.56 326 PHE A C 1
ATOM 2745 O O . PHE A 1 326 ? 22.194 11.695 6.125 1.00 95.56 326 PHE A O 1
ATOM 2752 N N . LEU A 1 327 ? 20.651 12.981 7.134 1.00 97.06 327 LEU A N 1
ATOM 2753 C CA . LEU A 1 327 ? 20.957 12.549 8.503 1.00 97.06 327 LEU A CA 1
ATOM 2754 C C . LEU A 1 327 ? 20.513 11.112 8.790 1.00 97.06 327 LEU A C 1
ATOM 2756 O O . LEU A 1 327 ? 21.089 10.445 9.644 1.00 97.06 327 LEU A O 1
ATOM 2760 N N . THR A 1 328 ? 19.464 10.644 8.113 1.00 97.62 328 THR A N 1
ATOM 2761 C CA . THR A 1 328 ? 18.817 9.359 8.428 1.00 97.62 328 THR A CA 1
ATOM 2762 C C . THR A 1 328 ? 18.940 8.340 7.310 1.00 97.62 328 THR A C 1
ATOM 2764 O O . THR A 1 328 ? 18.945 7.145 7.594 1.00 97.62 328 THR A O 1
ATOM 2767 N N . VAL A 1 329 ? 19.115 8.780 6.060 1.00 97.81 329 VAL A N 1
ATOM 2768 C CA . VAL A 1 329 ? 19.220 7.870 4.916 1.00 97.81 329 VAL A CA 1
ATOM 2769 C C . VAL A 1 329 ? 20.369 6.849 5.006 1.00 97.81 329 VAL A C 1
ATOM 2771 O O . VAL A 1 329 ? 20.120 5.707 4.634 1.00 97.81 329 VAL A O 1
ATOM 2774 N N . PRO A 1 330 ? 21.567 7.142 5.568 1.00 97.69 330 PRO A N 1
ATOM 2775 C CA . PRO A 1 330 ? 22.609 6.119 5.713 1.00 97.69 330 PRO A CA 1
ATOM 2776 C C . PRO A 1 330 ? 22.215 5.031 6.719 1.00 97.69 330 PRO A C 1
ATOM 2778 O O . PRO A 1 330 ? 22.545 3.863 6.548 1.00 97.69 330 PRO A O 1
ATOM 2781 N N . ILE A 1 331 ? 21.489 5.415 7.774 1.00 97.69 331 ILE A N 1
ATOM 2782 C CA . ILE A 1 331 ? 20.985 4.486 8.791 1.00 97.69 331 ILE A CA 1
ATOM 2783 C C . ILE A 1 331 ? 19.894 3.606 8.172 1.00 97.69 331 ILE A C 1
ATOM 2785 O O . ILE A 1 331 ? 19.855 2.401 8.406 1.00 97.69 331 ILE A O 1
ATOM 2789 N N . LEU A 1 332 ? 19.017 4.205 7.364 1.00 97.88 332 LEU A N 1
ATOM 2790 C CA . LEU A 1 332 ? 17.975 3.485 6.645 1.00 97.88 332 LEU A CA 1
ATOM 2791 C C . LEU A 1 332 ? 18.566 2.481 5.644 1.00 97.88 332 LEU A C 1
ATOM 2793 O O . LEU A 1 332 ? 18.119 1.339 5.622 1.00 97.88 332 LEU A O 1
ATOM 2797 N N . GLU A 1 333 ? 19.582 2.879 4.875 1.00 97.81 333 GLU A N 1
ATOM 2798 C CA . GLU A 1 333 ? 20.311 2.002 3.946 1.00 97.81 333 GLU A CA 1
ATOM 2799 C C . GLU A 1 333 ? 20.985 0.837 4.687 1.00 97.81 333 GLU A C 1
ATOM 2801 O O . GLU A 1 333 ? 20.855 -0.316 4.284 1.00 97.81 333 GLU A O 1
ATOM 2806 N N . PHE A 1 334 ? 21.620 1.101 5.832 1.00 97.25 334 PHE A N 1
ATOM 2807 C CA . PHE A 1 334 ? 22.205 0.051 6.669 1.00 97.25 334 PHE A CA 1
ATOM 2808 C C . PHE A 1 334 ? 21.166 -0.993 7.117 1.00 97.25 334 PHE A C 1
ATOM 2810 O O . PHE A 1 334 ? 21.385 -2.195 6.968 1.00 97.25 334 PHE A O 1
ATOM 2817 N N . PHE A 1 335 ? 20.006 -0.553 7.621 1.00 97.12 335 PHE A N 1
ATOM 2818 C CA . PHE A 1 335 ? 18.930 -1.475 8.001 1.00 97.12 335 PHE A CA 1
ATOM 2819 C C . PHE A 1 335 ? 18.287 -2.172 6.801 1.00 97.12 335 PHE A C 1
ATOM 2821 O O . PHE A 1 335 ? 17.843 -3.311 6.940 1.00 97.12 335 PHE A O 1
ATOM 2828 N N . TYR A 1 336 ? 18.245 -1.518 5.638 1.00 96.62 336 TYR A N 1
ATOM 2829 C CA . TYR A 1 336 ? 17.809 -2.144 4.397 1.00 96.62 336 TYR A CA 1
ATOM 2830 C C . TYR A 1 336 ? 18.718 -3.314 4.016 1.00 96.62 336 TYR A C 1
ATOM 2832 O O . TYR A 1 336 ? 18.200 -4.391 3.743 1.00 96.62 336 TYR A O 1
ATOM 2840 N N . HIS A 1 337 ? 20.043 -3.145 4.062 1.00 96.69 337 HIS A N 1
ATOM 2841 C CA . HIS A 1 337 ? 20.973 -4.229 3.738 1.00 96.69 337 HIS A CA 1
ATOM 2842 C C . HIS A 1 337 ? 20.842 -5.410 4.701 1.00 96.69 337 HIS A C 1
ATOM 2844 O O . HIS A 1 337 ? 20.708 -6.538 4.240 1.00 96.69 337 HIS A O 1
ATOM 2850 N N . ILE A 1 338 ? 20.747 -5.162 6.014 1.00 96.25 338 ILE A N 1
ATOM 2851 C CA . ILE A 1 338 ? 20.481 -6.233 6.994 1.00 96.25 338 ILE A CA 1
ATOM 2852 C C . ILE A 1 338 ? 19.171 -6.955 6.666 1.00 96.25 338 ILE A C 1
ATOM 2854 O O . ILE A 1 338 ? 19.099 -8.182 6.677 1.00 96.25 338 ILE A O 1
ATOM 2858 N N . PHE A 1 339 ? 18.109 -6.194 6.394 1.00 95.19 339 PHE A N 1
ATOM 2859 C CA . PHE A 1 339 ? 16.814 -6.764 6.046 1.00 95.19 339 PHE A CA 1
ATOM 2860 C C . PHE A 1 339 ? 16.900 -7.613 4.774 1.00 95.19 339 PHE A C 1
ATOM 2862 O O . PHE A 1 339 ? 16.355 -8.714 4.742 1.00 95.19 339 PHE A O 1
ATOM 2869 N N . TYR A 1 340 ? 17.599 -7.126 3.753 1.00 95.00 340 TYR A N 1
ATOM 2870 C CA . TYR A 1 340 ? 17.760 -7.806 2.477 1.00 95.00 340 TYR A CA 1
ATOM 2871 C C . TYR A 1 340 ? 18.598 -9.089 2.604 1.00 95.00 340 TYR A C 1
ATOM 2873 O O . TYR A 1 340 ? 18.174 -10.126 2.107 1.00 95.00 340 TYR A O 1
ATOM 2881 N N . GLU A 1 341 ? 19.699 -9.075 3.361 1.00 95.12 341 GLU A N 1
ATOM 2882 C CA . GLU A 1 341 ? 20.497 -10.277 3.661 1.00 95.12 341 GLU A CA 1
ATOM 2883 C C . GLU A 1 341 ? 19.669 -11.349 4.389 1.00 95.12 341 GLU A C 1
ATOM 2885 O O . GLU A 1 341 ? 19.721 -12.531 4.047 1.00 95.12 341 GLU A O 1
ATOM 2890 N N . ILE A 1 342 ? 18.842 -10.944 5.363 1.00 93.88 342 ILE A N 1
ATOM 2891 C CA . ILE A 1 342 ? 17.913 -11.862 6.039 1.00 93.88 342 ILE A CA 1
ATOM 2892 C C . ILE A 1 342 ? 16.916 -12.453 5.034 1.00 93.88 342 ILE A C 1
ATOM 2894 O O . ILE A 1 342 ? 16.593 -13.639 5.118 1.00 93.88 342 ILE A O 1
ATOM 2898 N N . LEU A 1 343 ? 16.415 -11.650 4.090 1.00 93.00 343 LEU A N 1
ATOM 2899 C CA . LEU A 1 343 ? 15.510 -12.139 3.051 1.00 93.00 343 LEU A CA 1
ATOM 2900 C C . LEU A 1 343 ? 16.183 -13.133 2.110 1.00 93.00 343 LEU A C 1
ATOM 2902 O O . LEU A 1 343 ? 15.548 -14.130 1.779 1.00 93.00 343 LEU A O 1
ATOM 2906 N N . GLU A 1 344 ? 17.424 -12.886 1.693 1.00 94.06 344 GLU A N 1
ATOM 2907 C CA . GLU A 1 344 ? 18.182 -13.818 0.854 1.00 94.06 344 GLU A CA 1
ATOM 2908 C C . GLU A 1 344 ? 18.397 -15.149 1.571 1.00 94.06 344 GLU A C 1
ATOM 2910 O O . GLU A 1 344 ? 18.059 -16.192 1.016 1.00 94.06 344 GLU A O 1
ATOM 2915 N N . TRP A 1 345 ? 18.820 -15.112 2.839 1.00 93.50 345 TRP A N 1
ATOM 2916 C CA . TRP A 1 345 ? 18.981 -16.315 3.658 1.00 93.50 345 TRP A CA 1
ATOM 2917 C C . TRP A 1 345 ? 17.671 -17.103 3.809 1.00 93.50 345 TRP A C 1
ATOM 2919 O O . TRP A 1 345 ? 17.641 -18.325 3.668 1.00 93.50 345 TRP A O 1
ATOM 2929 N N . ILE A 1 346 ? 16.550 -16.414 4.046 1.00 90.94 346 ILE A N 1
ATOM 2930 C CA . ILE A 1 346 ? 15.228 -17.055 4.082 1.00 90.94 346 ILE A CA 1
ATOM 2931 C C . ILE A 1 346 ? 14.858 -17.606 2.703 1.00 90.94 346 ILE A C 1
ATOM 2933 O O . ILE A 1 346 ? 14.270 -18.679 2.617 1.00 90.94 346 ILE A O 1
ATOM 2937 N N . GLY A 1 347 ? 15.212 -16.906 1.627 1.00 90.12 347 GLY A N 1
ATOM 2938 C CA . GLY A 1 347 ? 14.967 -17.313 0.245 1.00 90.12 347 GLY A CA 1
ATOM 2939 C C . GLY A 1 347 ? 15.614 -18.644 -0.145 1.00 90.12 347 GLY A C 1
ATOM 2940 O O . GLY A 1 347 ? 15.152 -19.275 -1.093 1.00 90.12 347 GLY A O 1
ATOM 2941 N N . GLU A 1 348 ? 16.617 -19.112 0.597 1.00 90.56 348 GLU A N 1
ATOM 2942 C CA . GLU A 1 348 ? 17.224 -20.435 0.409 1.00 90.56 348 GLU A CA 1
ATOM 2943 C C . GLU A 1 348 ? 16.397 -21.573 1.028 1.00 90.56 348 GLU A C 1
ATOM 2945 O O . GLU A 1 348 ? 16.588 -22.744 0.686 1.00 90.56 348 GLU A O 1
ATOM 2950 N N . LEU A 1 349 ? 15.452 -21.264 1.925 1.00 89.38 349 LEU A N 1
ATOM 2951 C CA . LEU A 1 349 ? 14.626 -22.280 2.570 1.00 89.38 349 LEU A CA 1
ATOM 2952 C C . LEU A 1 349 ? 13.696 -22.951 1.545 1.00 89.38 349 LEU A C 1
ATOM 2954 O O . LEU A 1 349 ? 12.953 -22.268 0.827 1.00 89.38 349 LEU A O 1
ATOM 2958 N N . PRO A 1 350 ? 13.673 -24.294 1.485 1.00 86.12 350 PRO A N 1
ATOM 2959 C CA . PRO A 1 350 ? 12.803 -25.004 0.564 1.00 86.12 350 PRO A CA 1
ATOM 2960 C C . PRO A 1 350 ? 11.337 -24.912 1.013 1.00 86.12 350 PRO A C 1
ATOM 2962 O O . PRO A 1 350 ? 11.030 -24.818 2.201 1.00 86.12 350 PRO A O 1
ATOM 2965 N N . TYR A 1 351 ? 10.417 -24.991 0.050 1.00 82.69 351 TYR A N 1
ATOM 2966 C CA . TYR A 1 351 ? 8.964 -25.067 0.277 1.00 82.69 351 TYR A CA 1
ATOM 2967 C C . TYR A 1 351 ? 8.317 -23.844 0.958 1.00 82.69 351 TYR A C 1
ATOM 2969 O O . TYR A 1 351 ? 7.205 -23.949 1.483 1.00 82.69 351 TYR A O 1
ATOM 2977 N N . LEU A 1 352 ? 8.950 -22.663 0.915 1.00 82.75 352 LEU A N 1
ATOM 2978 C CA . LEU A 1 352 ? 8.304 -21.418 1.361 1.00 82.75 352 LEU A CA 1
ATOM 2979 C C . LEU A 1 352 ? 7.020 -21.132 0.581 1.00 82.75 352 LEU A C 1
ATOM 2981 O O . LEU A 1 352 ? 5.966 -20.858 1.169 1.00 82.75 352 LEU A O 1
ATOM 2985 N N . THR A 1 353 ? 7.121 -21.276 -0.737 1.00 82.00 353 THR A N 1
ATOM 2986 C CA . THR A 1 353 ? 6.012 -21.205 -1.678 1.00 82.00 353 THR A CA 1
ATOM 2987 C C . THR A 1 353 ? 6.045 -22.433 -2.578 1.00 82.00 353 THR A C 1
ATOM 2989 O O . THR A 1 353 ? 7.063 -22.727 -3.200 1.00 82.00 353 THR A O 1
ATOM 2992 N N . ILE A 1 354 ? 4.922 -23.143 -2.652 1.00 83.62 354 ILE A N 1
ATOM 2993 C CA . ILE A 1 354 ? 4.724 -24.280 -3.551 1.00 83.62 354 ILE A CA 1
ATOM 2994 C C . ILE A 1 354 ? 3.982 -23.774 -4.783 1.00 83.62 354 ILE A C 1
ATOM 2996 O O . ILE A 1 354 ? 2.894 -23.210 -4.664 1.00 83.62 354 ILE A O 1
ATOM 3000 N N . TYR A 1 355 ? 4.564 -23.968 -5.962 1.00 83.50 355 TYR A N 1
ATOM 3001 C CA . TYR A 1 355 ? 3.902 -23.667 -7.227 1.00 83.50 355 TYR A CA 1
ATOM 3002 C C . TYR A 1 355 ? 3.073 -24.873 -7.670 1.00 83.50 355 TYR A C 1
ATOM 3004 O O . TYR A 1 355 ? 3.537 -26.009 -7.617 1.00 83.50 355 TYR A O 1
ATOM 3012 N N . LEU A 1 356 ? 1.832 -24.621 -8.069 1.00 82.50 356 LEU A N 1
ATOM 3013 C CA . LEU A 1 356 ? 0.913 -25.624 -8.585 1.00 82.50 356 LEU A CA 1
ATOM 3014 C C . LEU A 1 356 ? 1.186 -25.828 -10.076 1.00 82.50 356 LEU A C 1
ATOM 3016 O O . LEU A 1 356 ? 1.273 -24.854 -10.822 1.00 82.50 356 LEU A O 1
ATOM 3020 N N . GLU A 1 357 ? 1.275 -27.085 -10.514 1.00 74.94 357 GLU A N 1
ATOM 3021 C CA . GLU A 1 357 ? 1.453 -27.420 -11.936 1.00 74.94 357 GLU A CA 1
ATOM 3022 C C . GLU A 1 357 ? 0.272 -26.940 -12.787 1.00 74.94 357 GLU A C 1
ATOM 3024 O O . GLU A 1 357 ? 0.464 -26.425 -13.885 1.00 74.94 357 GLU A O 1
ATOM 3029 N N . ASN A 1 358 ? -0.947 -27.044 -12.248 1.00 76.94 358 ASN A N 1
ATOM 3030 C CA . ASN A 1 358 ? -2.171 -26.598 -12.902 1.00 76.94 358 ASN A CA 1
ATOM 3031 C C . ASN A 1 358 ? -2.843 -25.491 -12.092 1.00 76.94 358 ASN A C 1
ATOM 3033 O O . ASN A 1 358 ? -3.017 -25.604 -10.874 1.00 76.94 358 ASN A O 1
ATOM 3037 N N . LYS A 1 359 ? -3.270 -24.426 -12.781 1.00 74.38 359 LYS A N 1
ATOM 3038 C CA . LYS A 1 359 ? -4.098 -23.385 -12.165 1.00 74.38 359 LYS A CA 1
ATOM 3039 C C . LYS A 1 359 ? -5.453 -23.965 -11.779 1.00 74.38 359 LYS A C 1
ATOM 3041 O O . LYS A 1 359 ? -6.054 -24.733 -12.527 1.00 74.38 359 LYS A O 1
ATOM 3046 N N . ILE A 1 360 ? -5.940 -23.558 -10.613 1.00 82.75 360 ILE A N 1
ATOM 3047 C CA . ILE A 1 360 ? -7.286 -23.902 -10.159 1.00 82.75 360 ILE A CA 1
ATOM 3048 C C . ILE A 1 360 ? -8.317 -23.238 -11.087 1.00 82.75 360 ILE A C 1
ATOM 3050 O O . ILE A 1 360 ? -8.107 -22.102 -11.508 1.00 82.75 360 ILE A O 1
ATOM 3054 N N . SER A 1 361 ? -9.424 -23.920 -11.411 1.00 85.50 361 SER A N 1
ATOM 3055 C CA . SER A 1 361 ? -10.508 -23.319 -12.202 1.00 85.50 361 SER A CA 1
ATOM 3056 C C . SER A 1 361 ? -11.323 -22.322 -11.372 1.00 85.50 361 SER A C 1
ATOM 3058 O O . SER A 1 361 ? -11.463 -22.461 -10.154 1.00 85.50 361 SER A O 1
ATOM 3060 N N . GLY A 1 362 ? -11.907 -21.316 -12.028 1.00 83.44 362 GLY A N 1
ATOM 3061 C CA . GLY A 1 362 ? -12.763 -20.334 -11.353 1.00 83.44 362 GLY A CA 1
ATOM 3062 C C . GLY A 1 362 ? -13.992 -20.970 -10.687 1.00 83.44 362 GLY A C 1
ATOM 3063 O O . GLY A 1 362 ? -14.449 -20.491 -9.650 1.00 83.44 362 GLY A O 1
ATOM 3064 N N . GLU A 1 363 ? -14.488 -22.091 -11.220 1.00 87.12 363 GLU A N 1
ATOM 3065 C CA . GLU A 1 363 ? -15.620 -22.829 -10.642 1.00 87.12 363 GLU A CA 1
ATOM 3066 C C . GLU A 1 363 ? -15.255 -23.444 -9.291 1.00 87.12 363 GLU A C 1
ATOM 3068 O O . GLU A 1 363 ? -16.042 -23.372 -8.346 1.00 87.12 363 GLU A O 1
ATOM 3073 N N . LEU A 1 364 ? -14.044 -24.003 -9.167 1.00 88.19 364 LEU A N 1
ATOM 3074 C CA . LEU A 1 364 ? -13.577 -24.570 -7.905 1.00 88.19 364 LEU A CA 1
ATOM 3075 C C . LEU A 1 364 ? -13.395 -23.478 -6.845 1.00 88.19 364 LEU A C 1
ATOM 3077 O O . LEU A 1 364 ? -13.744 -23.681 -5.681 1.00 88.19 364 LEU A O 1
ATOM 3081 N N . VAL A 1 365 ? -12.917 -22.295 -7.248 1.00 87.62 365 VAL A N 1
ATOM 3082 C CA . VAL A 1 365 ? -12.856 -21.120 -6.365 1.00 87.62 365 VAL A CA 1
ATOM 3083 C C . VAL A 1 365 ? -14.252 -20.753 -5.874 1.00 87.62 365 VAL A C 1
ATOM 3085 O O . VAL A 1 365 ? -14.459 -20.626 -4.667 1.00 87.62 365 VAL A O 1
ATOM 3088 N N . PHE A 1 366 ? -15.224 -20.634 -6.780 1.00 87.94 366 PHE A N 1
ATOM 3089 C CA . PHE A 1 366 ? -16.603 -20.309 -6.421 1.00 87.94 366 PHE A CA 1
ATOM 3090 C C . PHE A 1 366 ? -17.205 -21.342 -5.457 1.00 87.94 366 PHE A C 1
ATOM 3092 O O . PHE A 1 366 ? -17.757 -20.969 -4.420 1.00 87.94 366 PHE A O 1
ATOM 3099 N N . LEU A 1 367 ? -17.031 -22.635 -5.747 1.00 91.06 367 LEU A N 1
ATOM 3100 C CA . LEU A 1 367 ? -17.494 -23.724 -4.889 1.00 91.06 367 LEU A CA 1
ATOM 3101 C C . LEU A 1 367 ? -16.852 -23.657 -3.498 1.00 91.06 367 LEU A C 1
ATOM 3103 O O . LEU A 1 367 ? -17.549 -23.790 -2.492 1.00 91.06 367 LEU A O 1
ATOM 3107 N N . SER A 1 368 ? -15.544 -23.396 -3.422 1.00 89.44 368 SER A N 1
ATOM 3108 C CA . SER A 1 368 ? -14.835 -23.284 -2.144 1.00 89.44 368 SER A CA 1
ATOM 3109 C C . SER A 1 368 ? -15.392 -22.151 -1.272 1.00 89.44 368 SER A C 1
ATOM 3111 O O . SER A 1 368 ? -15.673 -22.367 -0.092 1.00 89.44 368 SER A O 1
ATOM 3113 N N . TYR A 1 369 ? -15.658 -20.972 -1.849 1.00 90.75 369 TYR A N 1
ATOM 3114 C CA . TYR A 1 369 ? -16.255 -19.857 -1.112 1.00 90.75 369 TYR A CA 1
ATOM 3115 C C . TYR A 1 369 ? -17.709 -20.110 -0.735 1.00 90.75 369 TYR A C 1
ATOM 3117 O O . TYR A 1 369 ? -18.123 -19.724 0.358 1.00 90.75 369 TYR A O 1
ATOM 3125 N N . PHE A 1 370 ? -18.477 -20.793 -1.586 1.00 89.75 370 PHE A N 1
ATOM 3126 C CA . PHE A 1 370 ? -19.836 -21.202 -1.251 1.00 89.75 370 PHE A CA 1
ATOM 3127 C C . PHE A 1 370 ? -19.855 -22.113 -0.015 1.00 89.75 370 PHE A C 1
ATOM 3129 O O . PHE A 1 370 ? -20.608 -21.862 0.928 1.00 89.75 370 PHE A O 1
ATOM 3136 N N . VAL A 1 371 ? -18.969 -23.114 0.025 1.00 90.50 371 VAL A N 1
ATOM 3137 C CA . VAL A 1 371 ? -18.807 -24.013 1.177 1.00 90.50 371 VAL A CA 1
ATOM 3138 C C . VAL A 1 371 ? -18.374 -23.240 2.426 1.00 90.50 371 VAL A C 1
ATOM 3140 O O . VAL A 1 371 ? -18.980 -23.411 3.483 1.00 90.50 371 VAL A O 1
ATOM 3143 N N . ILE A 1 372 ? -17.388 -22.342 2.316 1.00 88.94 372 ILE A N 1
ATOM 3144 C CA . ILE A 1 372 ? -16.932 -21.494 3.432 1.00 88.94 372 ILE A CA 1
ATOM 3145 C C . ILE A 1 372 ? -18.093 -20.674 4.008 1.00 88.94 372 ILE A C 1
ATOM 3147 O O . ILE A 1 372 ? -18.317 -20.686 5.218 1.00 88.94 372 ILE A O 1
ATOM 3151 N N . VAL A 1 373 ? -18.854 -19.979 3.158 1.00 88.25 373 VAL A N 1
ATOM 3152 C CA . VAL A 1 373 ? -19.993 -19.152 3.588 1.00 88.25 373 VAL A CA 1
ATOM 3153 C C . VAL A 1 373 ? -21.074 -20.007 4.248 1.00 88.25 373 VAL A C 1
ATOM 3155 O O . VAL A 1 373 ? -21.638 -19.605 5.269 1.00 88.25 373 VAL A O 1
ATOM 3158 N N . PHE A 1 374 ? -21.347 -21.193 3.705 1.00 89.06 374 PHE A N 1
ATOM 3159 C CA . PHE A 1 374 ? -22.312 -22.127 4.276 1.00 89.06 374 PHE A CA 1
ATOM 3160 C C . PHE A 1 374 ? -21.892 -22.605 5.675 1.00 89.06 374 PHE A C 1
ATOM 3162 O O . PHE A 1 374 ? -22.696 -22.536 6.608 1.00 89.06 374 PHE A O 1
ATOM 3169 N N . ILE A 1 375 ? -20.623 -22.989 5.855 1.00 88.06 375 ILE A N 1
ATOM 3170 C CA . ILE A 1 375 ? -20.056 -23.375 7.157 1.00 88.06 375 ILE A CA 1
ATOM 3171 C C . ILE A 1 375 ? -20.157 -22.215 8.154 1.00 88.06 375 ILE A C 1
ATOM 3173 O O . ILE A 1 375 ? -20.700 -22.383 9.244 1.00 88.06 375 ILE A O 1
ATOM 3177 N N . VAL A 1 376 ? -19.695 -21.020 7.771 1.00 86.31 376 VAL A N 1
ATOM 3178 C CA . VAL A 1 376 ? -19.756 -19.805 8.604 1.00 86.31 376 VAL A CA 1
ATOM 3179 C C . VAL A 1 376 ? -21.192 -19.522 9.052 1.00 86.31 376 VAL A C 1
ATOM 3181 O O . VAL A 1 376 ? -21.432 -19.227 10.224 1.00 86.31 376 VAL A O 1
ATOM 3184 N N . ARG A 1 377 ? -22.170 -19.665 8.150 1.00 87.31 377 ARG A N 1
ATOM 3185 C CA . ARG A 1 377 ? -23.590 -19.472 8.465 1.00 87.31 377 ARG A CA 1
ATOM 3186 C C . ARG A 1 377 ? -24.109 -20.497 9.474 1.00 87.31 377 ARG A C 1
ATOM 3188 O O . ARG A 1 377 ? -24.798 -20.097 10.409 1.00 87.31 377 ARG A O 1
ATOM 3195 N N . ILE A 1 378 ? -23.786 -21.782 9.311 1.00 87.50 378 ILE A N 1
ATOM 3196 C CA . ILE A 1 378 ? -24.171 -22.832 10.270 1.00 87.50 378 ILE A CA 1
ATOM 3197 C C . ILE A 1 378 ? -23.593 -22.527 11.655 1.00 87.50 378 ILE A C 1
ATOM 3199 O O . ILE A 1 378 ? -24.326 -22.549 12.642 1.00 87.50 378 ILE A O 1
ATOM 3203 N N . LEU A 1 379 ? -22.308 -22.172 11.724 1.00 85.94 379 LEU A N 1
ATOM 3204 C CA . LEU A 1 379 ? -21.630 -21.872 12.987 1.00 85.94 379 LEU A CA 1
ATOM 3205 C C . LEU A 1 379 ? -22.241 -20.667 13.715 1.00 85.94 379 LEU A C 1
ATOM 3207 O O . LEU A 1 379 ? -22.312 -20.680 14.943 1.00 85.94 379 LEU A O 1
ATOM 3211 N N . TYR A 1 380 ? -22.707 -19.650 12.980 1.00 85.12 380 TYR A N 1
ATOM 3212 C CA . TYR A 1 380 ? -23.450 -18.523 13.554 1.00 85.12 380 TYR A CA 1
ATOM 3213 C C . TYR A 1 380 ? -24.824 -18.931 14.096 1.00 85.12 380 TYR A C 1
ATOM 3215 O O . TYR A 1 380 ? -25.236 -18.421 15.136 1.00 85.12 380 TYR A O 1
ATOM 3223 N N . LEU A 1 381 ? -25.539 -19.824 13.403 1.00 86.19 381 LEU A N 1
ATOM 3224 C CA . LEU A 1 381 ? -26.862 -20.292 13.828 1.00 86.19 381 LEU A CA 1
ATOM 3225 C C . LEU A 1 381 ? -26.802 -21.160 15.088 1.00 86.19 381 LEU A C 1
ATOM 3227 O O . LEU A 1 381 ? -27.735 -21.122 15.873 1.00 86.19 381 LEU A O 1
ATOM 3231 N N . GLN A 1 382 ? -25.715 -21.903 15.307 1.00 81.19 382 GLN A N 1
ATOM 3232 C CA . GLN A 1 382 ? -25.529 -22.735 16.505 1.00 81.19 382 GLN A CA 1
ATOM 3233 C C . GLN A 1 38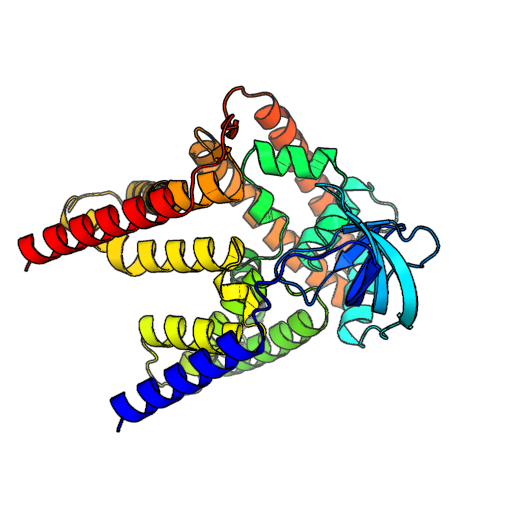2 ? -25.205 -21.935 17.783 1.00 81.19 382 GLN A C 1
ATOM 3235 O O . GLN A 1 382 ? -25.278 -22.483 18.879 1.00 81.19 382 GLN A O 1
ATOM 3240 N N . LYS A 1 383 ? -24.804 -20.663 17.652 1.00 70.56 383 LYS A N 1
ATOM 3241 C CA . LYS A 1 383 ? -24.377 -19.786 18.762 1.00 70.56 383 LYS A CA 1
ATOM 3242 C C . LYS A 1 383 ? -25.364 -18.646 19.061 1.00 70.56 383 LYS A C 1
ATOM 3244 O O . LYS A 1 383 ? -25.113 -17.873 19.985 1.00 70.56 383 LYS A O 1
ATOM 3249 N N . LYS A 1 384 ? -26.436 -18.517 18.274 1.00 55.28 384 LYS A N 1
ATOM 3250 C CA . LYS A 1 384 ? -27.610 -17.688 18.583 1.00 55.28 384 LYS A CA 1
ATOM 3251 C C . LYS A 1 384 ? -28.624 -18.527 19.337 1.00 55.28 384 LYS A C 1
ATOM 3253 O O . LYS A 1 384 ? -29.267 -17.944 20.234 1.00 55.28 384 LYS A O 1
#

Secondary structure (DSSP, 8-state):
-HHHHHHHHHHHHHHHHHHH---PPP-TT-EEEEEEEEETTEEEESS-SSPPEEE-TTSPSEEEEEEEEEEEE-SS-EEEEEEEEEEEPPPHHHHHHHHHHHHHHTTS-HHHHHHHHHHHHS-TTSS-HHHHHHHHHHT-HHHHS--HHHHHHHHHHHHHHHHHTT--HHHHHHHHHHHHHHHHHHS---HHHHHHHHHHHHHHHHHHH-----HHHHHHHHHHHHHHH-GGGGG-HHHHHHHHHHHIIIIIHHHHHHH-TT--HHHHHHHHHHHHHHHHHHHHHHHHSEE-SSHHHHHHHTHHHHHHHHHHHHHHHHHHHTT-GGGTHHHHHHHHHHHHHHHHHHHTSTTSSEEPSSPPPHHHHHHHHHHHHHHHHHHHHT--

Sequence (384 aa):
MKHIIYFFLLLCLGIRLYEKIDFYELYEGEKIFLELEVYHGRGRSLNRYQTIYTKLAELEDGRYEGEFEILEKTPYYYELEICSLRKKEENFCQRYLKACVQKLGEGRDPSFRHFLEAILLGRAWTLFREERKLFQYVGLSHLLAISGLHVGLLFYFLEKLLLFFKIPKQTRNYLTLGISHFYCFGIFLSPSFVRAYVMGIFYLFHELLGEKISREKMLFFSAWILLMLQPTEVLSPSFLLSYTAILTIFYVFPLLKLYFEKIPPYLSYIFYTLSIQCIGIPLTAYFFGSLACLSFFVNLLILPIGTSLILFSFFTFFLEIFHLGFLTVPILEFFYHIFYEILEWIGELPYLTIYLENKISGELVFLSYFVIVFIVRILYLQKK

Nearest PDB structures (foldseek):
  4p9t-assembly1_C  TM=1.511E-01  e=2.037E+00  Mus musculus

pLDDT: mean 85.2, std 8.38, range [54.0, 97.88]

Mean predicted aligned error: 8.21 Å